Protein AF-A0AAD7S4F4-F1 (afdb_monomer)

Mean predicted aligned error: 24.17 Å

Structure (mmCIF, N/CA/C/O backbone):
data_AF-A0AAD7S4F4-F1
#
_entry.id   AF-A0AAD7S4F4-F1
#
loop_
_atom_site.group_PDB
_atom_site.id
_atom_site.type_symbol
_atom_site.label_atom_id
_atom_site.label_alt_id
_atom_site.label_comp_id
_atom_site.label_asym_id
_atom_site.label_entity_id
_atom_site.label_seq_id
_atom_site.pdbx_PDB_ins_code
_atom_site.Cartn_x
_atom_site.Cartn_y
_atom_site.Cartn_z
_atom_site.occupancy
_atom_site.B_iso_or_equiv
_atom_site.auth_seq_id
_atom_site.auth_comp_id
_atom_site.auth_asym_id
_atom_site.auth_atom_id
_atom_site.pdbx_PDB_model_num
ATOM 1 N N . MET A 1 1 ? -67.396 -3.891 11.628 1.00 47.34 1 MET A N 1
ATOM 2 C CA . MET A 1 1 ? -65.932 -3.861 11.853 1.00 47.34 1 MET A CA 1
ATOM 3 C C . MET A 1 1 ? -65.368 -2.688 11.071 1.00 47.34 1 MET A C 1
ATOM 5 O O . MET A 1 1 ? -65.998 -2.294 10.095 1.00 47.34 1 MET A O 1
ATOM 9 N N . LEU A 1 2 ? -64.250 -2.110 11.507 1.00 58.66 2 LEU A N 1
ATOM 10 C CA . LEU A 1 2 ? -63.512 -1.118 10.715 1.00 58.66 2 LEU A CA 1
ATOM 11 C C . LEU A 1 2 ? -62.588 -1.848 9.725 1.00 58.66 2 LEU A C 1
ATOM 13 O O . LEU A 1 2 ? -62.157 -2.963 10.021 1.00 58.66 2 LEU A O 1
ATOM 17 N N . ASN A 1 3 ? -62.269 -1.233 8.582 1.00 56.28 3 ASN A N 1
ATOM 18 C CA . ASN A 1 3 ? -61.210 -1.752 7.712 1.00 56.28 3 ASN A CA 1
ATOM 19 C C . ASN A 1 3 ? -59.869 -1.640 8.449 1.00 56.28 3 ASN A C 1
ATOM 21 O O . ASN A 1 3 ? -59.454 -0.543 8.811 1.00 56.28 3 ASN A O 1
ATOM 25 N N . CYS A 1 4 ? -59.207 -2.774 8.663 1.00 61.09 4 CYS A N 1
ATOM 26 C CA . CYS A 1 4 ? -57.848 -2.830 9.187 1.00 61.09 4 CYS A CA 1
ATOM 27 C C . CYS A 1 4 ? -56.857 -2.881 8.013 1.00 61.09 4 CYS A C 1
ATOM 29 O O . CYS A 1 4 ? -57.113 -3.633 7.066 1.00 61.09 4 CYS A O 1
ATOM 31 N N . PRO A 1 5 ? -55.720 -2.164 8.057 1.00 64.94 5 PRO A N 1
ATOM 32 C CA . PRO A 1 5 ? -54.623 -2.426 7.135 1.00 64.94 5 PRO A CA 1
ATOM 33 C C . PRO A 1 5 ? -54.114 -3.866 7.321 1.00 64.94 5 PRO A C 1
ATOM 35 O O . PRO A 1 5 ? -54.093 -4.394 8.436 1.00 64.94 5 PRO A O 1
ATOM 38 N N . THR A 1 6 ? -53.721 -4.523 6.230 1.00 66.81 6 THR A N 1
ATOM 39 C CA . THR A 1 6 ? -53.242 -5.914 6.253 1.00 66.81 6 THR A CA 1
ATOM 40 C C . THR A 1 6 ? -51.735 -5.966 6.489 1.00 66.81 6 THR A C 1
ATOM 42 O O . THR A 1 6 ? -50.955 -5.629 5.596 1.00 66.81 6 THR A O 1
ATOM 45 N N . PHE A 1 7 ? -51.318 -6.427 7.668 1.00 77.00 7 PHE A N 1
ATOM 46 C CA . PHE A 1 7 ? -49.908 -6.607 8.022 1.00 77.00 7 PHE A CA 1
ATOM 47 C C . PHE A 1 7 ? -49.454 -8.046 7.765 1.00 77.00 7 PHE A C 1
ATOM 49 O O . PHE A 1 7 ? -50.227 -8.991 7.888 1.00 77.00 7 PHE A O 1
ATOM 56 N N . SER A 1 8 ? -48.180 -8.231 7.414 1.00 71.19 8 SER A N 1
ATOM 57 C CA . SER A 1 8 ? -47.628 -9.553 7.081 1.00 71.19 8 SER A CA 1
ATOM 58 C C . SER A 1 8 ? -47.055 -10.304 8.289 1.00 71.19 8 SER A C 1
ATOM 60 O O . SER A 1 8 ? -46.474 -11.372 8.120 1.00 71.19 8 SER A O 1
ATOM 62 N N . SER A 1 9 ? -47.120 -9.717 9.488 1.00 72.75 9 SER A N 1
ATOM 63 C CA . SER A 1 9 ? -46.500 -10.247 10.713 1.00 72.75 9 SER A CA 1
ATOM 64 C C . SER A 1 9 ? -47.472 -10.465 11.878 1.00 72.75 9 SER A C 1
ATOM 66 O O . SER A 1 9 ? -47.091 -11.105 12.857 1.00 72.75 9 SER A O 1
ATOM 68 N N . PHE A 1 10 ? -48.706 -9.965 11.780 1.00 79.12 10 PHE A N 1
ATOM 69 C CA . PHE A 1 10 ? -49.788 -10.186 12.739 1.00 79.12 10 PHE A CA 1
ATOM 70 C C . PHE A 1 10 ? -51.149 -9.971 12.069 1.00 79.12 10 PHE A C 1
ATOM 72 O O . PHE A 1 10 ? -51.274 -9.180 11.136 1.00 79.12 10 PHE A O 1
ATOM 79 N N . GLU A 1 11 ? -52.173 -10.639 12.589 1.00 81.69 11 GLU A N 1
ATOM 80 C CA . GLU A 1 11 ? -53.574 -10.354 12.285 1.00 81.69 11 GLU A CA 1
ATOM 81 C C . GLU A 1 11 ? -54.140 -9.415 13.357 1.00 81.69 11 GLU A C 1
ATOM 83 O O . GLU A 1 11 ? -53.820 -9.555 14.541 1.00 81.69 11 GLU A O 1
ATOM 88 N N . ALA A 1 12 ? -54.989 -8.463 12.963 1.00 80.69 12 ALA A N 1
ATOM 89 C CA . ALA A 1 12 ? -55.647 -7.541 13.885 1.00 80.69 12 ALA A CA 1
ATOM 90 C C . ALA A 1 12 ? -57.139 -7.384 13.561 1.00 80.69 12 ALA A C 1
ATOM 92 O O . ALA A 1 12 ? -57.531 -7.256 12.401 1.00 80.69 12 ALA A O 1
ATOM 93 N N . GLN A 1 13 ? -57.976 -7.374 14.600 1.00 82.12 13 GLN A N 1
ATOM 94 C CA . GLN A 1 13 ? -59.420 -7.156 14.505 1.00 82.12 13 GLN A CA 1
ATOM 95 C C . GLN A 1 13 ? -59.827 -5.957 15.366 1.00 82.12 13 GLN A C 1
ATOM 97 O O . GLN A 1 13 ? -59.512 -5.901 16.555 1.00 82.12 13 GLN A O 1
ATOM 102 N N . LEU A 1 14 ? -60.526 -4.994 14.756 1.00 84.69 14 LEU A N 1
ATOM 103 C CA . LEU A 1 14 ? -60.914 -3.724 15.375 1.00 84.69 14 LEU A CA 1
ATOM 104 C C . LEU A 1 14 ? -62.426 -3.681 15.641 1.00 84.69 14 LEU A C 1
ATOM 106 O O . LEU A 1 14 ? -63.243 -3.747 14.711 1.00 84.69 14 LEU A O 1
ATOM 110 N N . VAL A 1 15 ? -62.795 -3.502 16.911 1.00 82.31 15 VAL A N 1
ATOM 111 C CA . VAL A 1 15 ? -64.182 -3.377 17.379 1.00 82.31 15 VAL A CA 1
ATOM 112 C C . VAL A 1 15 ? -64.329 -2.097 18.199 1.00 82.31 15 VAL A C 1
ATOM 114 O O . VAL A 1 15 ? -63.646 -1.904 19.199 1.00 82.31 15 VAL A O 1
ATOM 117 N N . LYS A 1 16 ? -65.242 -1.217 17.786 1.00 83.00 16 LYS A N 1
ATOM 118 C CA . LYS A 1 16 ? -65.550 0.040 18.481 1.00 83.00 16 LYS A CA 1
ATOM 119 C C . LYS A 1 16 ? -66.753 -0.177 19.405 1.00 83.00 16 LYS A C 1
ATOM 121 O O . LYS A 1 16 ? -67.781 -0.674 18.948 1.00 83.00 16 LYS A O 1
ATOM 126 N N . VAL A 1 17 ? -66.607 0.138 20.692 1.00 78.06 17 VAL A N 1
ATOM 127 C CA . VAL A 1 17 ? -67.554 -0.217 21.762 1.00 78.06 17 VAL A CA 1
ATOM 128 C C . VAL A 1 17 ? -68.004 1.040 22.509 1.00 78.06 17 VAL A C 1
ATOM 130 O O . VAL A 1 17 ? -67.188 1.745 23.093 1.00 78.06 17 VAL A O 1
ATOM 133 N N . GLY A 1 18 ? -69.313 1.300 22.518 1.00 72.38 18 GLY A N 1
ATOM 134 C CA . GLY A 1 18 ? -69.908 2.524 23.070 1.00 72.38 18 GLY A CA 1
ATOM 135 C C . GLY A 1 18 ? -70.307 3.535 21.989 1.00 72.38 18 GLY A C 1
ATOM 136 O O . GLY A 1 18 ? -69.952 3.382 20.822 1.00 72.38 18 GLY A O 1
ATOM 137 N N . SER A 1 19 ? -71.090 4.546 22.378 1.00 60.53 19 SER A N 1
ATOM 138 C CA . SER A 1 19 ? -71.684 5.539 21.464 1.00 60.53 19 SER A CA 1
ATOM 139 C C . SER A 1 19 ? -71.219 6.978 21.711 1.00 60.53 19 SER A C 1
ATOM 141 O O . SER A 1 19 ? -70.922 7.676 20.749 1.00 60.53 19 SER A O 1
ATOM 143 N N . ALA A 1 20 ? -71.153 7.418 22.974 1.00 63.25 20 ALA A N 1
ATOM 144 C CA . ALA A 1 20 ? -70.780 8.790 23.343 1.00 63.25 20 ALA A CA 1
ATOM 145 C C . ALA A 1 20 ? -69.266 8.977 23.559 1.00 63.25 20 ALA A C 1
ATOM 147 O O . ALA A 1 20 ? -68.706 9.980 23.136 1.00 63.25 20 ALA A O 1
ATOM 148 N N . ASP A 1 21 ? -68.613 7.990 24.176 1.00 72.62 21 ASP A N 1
ATOM 149 C CA . ASP A 1 21 ? -67.159 7.909 24.355 1.00 72.62 21 ASP A CA 1
ATOM 150 C C . ASP A 1 21 ? -66.711 6.485 23.955 1.00 72.62 21 ASP A C 1
ATOM 152 O O . ASP A 1 21 ? -66.797 5.551 24.762 1.00 72.62 21 ASP A O 1
ATOM 156 N N . PRO A 1 22 ? -66.404 6.262 22.663 1.00 75.75 22 PRO A N 1
ATOM 157 C CA . PRO A 1 22 ? -66.348 4.923 22.087 1.00 75.75 22 PRO A CA 1
ATOM 158 C C . PRO A 1 22 ? -64.945 4.299 22.160 1.00 75.75 22 PRO A C 1
ATOM 160 O O . PRO A 1 22 ? -64.077 4.580 21.329 1.00 75.75 22 PRO A O 1
ATOM 163 N N . LEU A 1 23 ? -64.760 3.368 23.099 1.00 79.50 23 LEU A N 1
ATOM 164 C CA . LEU A 1 23 ? -63.538 2.580 23.265 1.00 79.50 23 LEU A CA 1
ATOM 165 C C . LEU A 1 23 ? -63.238 1.749 22.006 1.00 79.50 23 LEU A C 1
ATOM 167 O O . LEU A 1 23 ? -64.042 0.904 21.605 1.00 79.50 23 LEU A O 1
ATOM 171 N N . LEU A 1 24 ? -62.057 1.929 21.414 1.00 81.69 24 LEU A N 1
ATOM 172 C CA . LEU A 1 24 ? -61.553 1.033 20.376 1.00 81.69 24 LEU A CA 1
ATOM 173 C C . LEU A 1 24 ? -60.867 -0.173 21.025 1.00 81.69 24 LEU A C 1
ATOM 175 O O . LEU A 1 24 ? -59.781 -0.051 21.588 1.00 81.69 24 LEU A O 1
ATOM 179 N N . VAL A 1 25 ? -61.486 -1.345 20.918 1.00 80.81 25 VAL A N 1
ATOM 180 C CA . VAL A 1 25 ? -60.878 -2.623 21.296 1.00 80.81 25 VAL A CA 1
ATOM 181 C C . VAL A 1 25 ? -60.186 -3.216 20.073 1.00 80.81 25 VAL A C 1
ATOM 183 O O . VAL A 1 25 ? -60.807 -3.413 19.025 1.00 80.81 25 VAL A O 1
ATOM 186 N N . ILE A 1 26 ? -58.897 -3.508 20.215 1.00 83.19 26 ILE A N 1
ATOM 187 C CA . ILE A 1 26 ? -58.060 -4.119 19.183 1.00 83.19 26 ILE A CA 1
ATOM 188 C C . ILE A 1 26 ? -57.619 -5.487 19.686 1.00 83.19 26 ILE A C 1
ATOM 190 O O . ILE A 1 26 ? -56.957 -5.576 20.719 1.00 83.19 26 ILE A O 1
ATOM 194 N N . ILE A 1 27 ? -57.962 -6.545 18.954 1.00 81.19 27 ILE A N 1
ATOM 195 C CA . ILE A 1 27 ? -57.470 -7.900 19.219 1.00 81.19 27 ILE A CA 1
ATOM 196 C C . ILE A 1 27 ? -56.377 -8.211 18.201 1.00 81.19 27 ILE A C 1
ATOM 198 O O . ILE A 1 27 ? -56.641 -8.187 17.001 1.00 81.19 27 ILE A O 1
ATOM 202 N N . ILE A 1 28 ? -55.166 -8.495 18.678 1.00 83.00 28 ILE A N 1
ATOM 203 C CA . ILE A 1 28 ? -53.995 -8.824 17.860 1.00 83.00 28 ILE A CA 1
ATOM 204 C C . ILE A 1 28 ? -53.616 -10.287 18.082 1.00 83.00 28 ILE A C 1
ATOM 206 O O . ILE A 1 28 ? -53.486 -10.743 19.219 1.00 83.00 28 ILE A O 1
ATOM 210 N N . TYR A 1 29 ? -53.393 -11.015 16.993 1.00 79.56 29 TYR A N 1
ATOM 211 C CA . TYR A 1 29 ? -52.857 -12.369 17.027 1.00 79.56 29 TYR A CA 1
ATOM 212 C C . TYR A 1 29 ? -51.592 -12.457 16.177 1.00 79.56 29 TYR A C 1
ATOM 214 O O . TYR A 1 29 ? -51.597 -12.117 14.993 1.00 79.56 29 TYR A O 1
ATOM 222 N N . ARG A 1 30 ? -50.498 -12.933 16.778 1.00 75.19 30 ARG A N 1
ATOM 223 C CA . ARG A 1 30 ? -49.254 -13.226 16.063 1.00 75.19 30 ARG A CA 1
ATOM 224 C C . ARG A 1 30 ? -49.102 -14.745 15.884 1.00 75.19 30 ARG A C 1
ATOM 226 O O . ARG A 1 30 ? -48.864 -15.428 16.886 1.00 75.19 30 ARG A O 1
ATOM 233 N N . PRO A 1 31 ? -49.184 -15.277 14.648 1.00 66.00 31 PRO A N 1
ATOM 234 C CA . PRO A 1 31 ? -48.974 -16.698 14.382 1.00 66.00 31 PRO A CA 1
ATOM 235 C C . PRO A 1 31 ? -47.581 -17.184 14.801 1.00 66.00 31 PRO A C 1
ATOM 237 O O . PRO A 1 31 ? -46.579 -16.488 14.627 1.00 66.00 31 PRO A O 1
ATOM 240 N N . THR A 1 32 ? -47.504 -18.413 15.308 1.00 59.41 32 THR A N 1
ATOM 241 C CA . THR A 1 32 ? -46.246 -19.070 15.692 1.00 59.41 32 THR A CA 1
ATOM 242 C C . THR A 1 32 ? -45.658 -19.891 14.537 1.00 59.41 32 THR A C 1
ATOM 244 O O . THR A 1 32 ? -45.591 -21.118 14.639 1.00 59.41 32 THR A O 1
ATOM 247 N N . ASP A 1 33 ? -45.247 -19.252 13.433 1.00 50.66 33 ASP A N 1
ATOM 248 C CA . ASP A 1 33 ? -44.458 -19.955 12.402 1.00 50.66 33 ASP A CA 1
ATOM 249 C C . ASP A 1 33 ? -42.980 -20.109 12.830 1.00 50.66 33 ASP A C 1
ATOM 251 O O . ASP A 1 33 ? -42.443 -19.454 13.727 1.00 50.66 33 ASP A O 1
ATOM 255 N N . SER A 1 34 ? -42.333 -21.080 12.207 1.00 46.94 34 SER A N 1
ATOM 256 C CA . SER A 1 34 ? -41.105 -21.750 12.610 1.00 46.94 34 SER A CA 1
ATOM 257 C C . SER A 1 34 ? -39.810 -21.066 12.140 1.00 46.94 34 SER A C 1
ATOM 259 O O . SER A 1 34 ? -38.720 -21.568 12.416 1.00 46.94 34 SER A O 1
ATOM 261 N N . ARG A 1 35 ? -39.880 -19.891 11.493 1.00 52.16 35 ARG A N 1
ATOM 262 C CA . ARG A 1 35 ? -38.724 -19.137 10.942 1.00 52.16 35 ARG A CA 1
ATOM 263 C C . ARG A 1 35 ? -38.326 -17.926 11.806 1.00 52.16 35 ARG A C 1
ATOM 265 O O . ARG A 1 35 ? -37.906 -16.861 11.348 1.00 52.16 35 ARG A O 1
ATOM 272 N N . VAL A 1 36 ? -38.358 -18.203 13.109 1.00 53.38 36 VAL A N 1
ATOM 273 C CA . VAL A 1 36 ? -38.269 -17.352 14.311 1.00 53.38 36 VAL A CA 1
ATOM 274 C C . VAL A 1 36 ? -37.400 -16.080 14.247 1.00 53.38 36 VAL A C 1
ATOM 276 O O . VAL A 1 36 ? -37.765 -15.073 14.861 1.00 53.38 36 VAL A O 1
ATOM 279 N N . PHE A 1 37 ? -36.250 -16.086 13.564 1.00 49.28 37 PHE A N 1
ATOM 280 C CA . PHE A 1 37 ? -35.293 -14.970 13.634 1.00 49.28 37 PHE A CA 1
ATOM 281 C C . PHE A 1 37 ? -35.562 -13.814 12.658 1.00 49.28 37 PHE A C 1
ATOM 283 O O . PHE A 1 37 ? -35.180 -12.683 12.956 1.00 49.28 37 PHE A O 1
ATOM 290 N N . LYS A 1 38 ? -36.225 -14.050 11.514 1.00 46.84 38 LYS A N 1
ATOM 291 C CA . LYS A 1 38 ? -36.431 -12.993 10.498 1.00 46.84 38 LYS A CA 1
ATOM 292 C C . LYS A 1 38 ? -37.730 -12.206 10.702 1.00 46.84 38 LYS A C 1
ATOM 294 O O . LYS A 1 38 ? -37.776 -11.010 10.435 1.00 46.84 38 LYS A O 1
ATOM 299 N N . GLU A 1 39 ? -38.765 -12.852 11.233 1.00 53.09 39 GLU A N 1
ATOM 300 C CA . GLU A 1 39 ? -40.101 -12.261 11.408 1.00 53.09 39 GLU A CA 1
ATOM 301 C C . GLU A 1 39 ? -40.205 -11.322 12.621 1.00 53.09 39 GLU A C 1
ATOM 303 O O . GLU A 1 39 ? -40.977 -10.365 12.599 1.00 53.09 39 GLU A O 1
ATOM 308 N N . THR A 1 40 ? -39.415 -11.548 13.677 1.00 57.16 40 THR A N 1
ATOM 309 C CA . THR A 1 40 ? -39.552 -10.804 14.944 1.00 57.16 40 THR A CA 1
ATOM 310 C C . THR A 1 40 ? -39.146 -9.324 14.824 1.00 57.16 40 THR A C 1
ATOM 312 O O . THR A 1 40 ? -39.779 -8.476 15.451 1.00 57.16 40 THR A O 1
ATOM 315 N N . LYS A 1 41 ? -38.169 -8.973 13.969 1.00 59.06 41 LYS A N 1
ATOM 316 C CA . LYS A 1 41 ? -37.845 -7.560 13.671 1.00 59.06 41 LYS A CA 1
ATOM 317 C C . LYS A 1 41 ? -38.953 -6.877 12.861 1.00 59.06 41 LYS A C 1
ATOM 319 O O . LYS A 1 41 ? -39.347 -5.756 13.180 1.00 59.06 4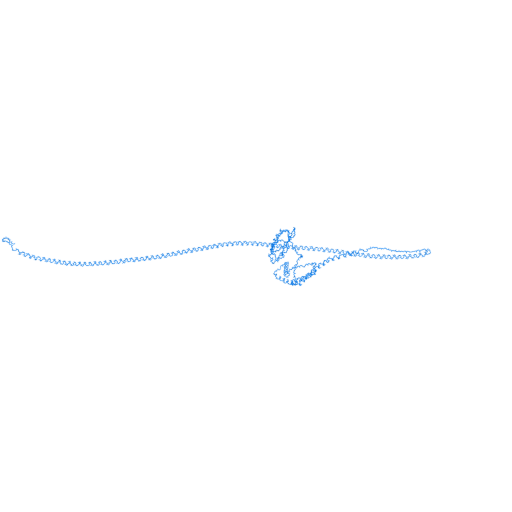1 LYS A O 1
ATOM 324 N N . ASN A 1 42 ? -39.487 -7.574 11.854 1.00 66.44 42 ASN A N 1
ATOM 325 C CA . ASN A 1 42 ? -40.567 -7.063 11.007 1.00 66.44 42 ASN A CA 1
ATOM 326 C C . ASN A 1 42 ? -41.844 -6.799 11.819 1.00 66.44 42 ASN A C 1
ATOM 328 O O . ASN A 1 42 ? -42.497 -5.786 11.588 1.00 66.44 42 ASN A O 1
ATOM 332 N N . PHE A 1 43 ? -42.153 -7.660 12.799 1.00 76.19 43 PHE A N 1
ATOM 333 C CA . PHE A 1 43 ? -43.277 -7.466 13.718 1.00 76.19 43 PHE A CA 1
ATOM 334 C C . PHE A 1 43 ? -43.196 -6.131 14.469 1.00 76.19 43 PHE A C 1
ATOM 336 O O . PHE A 1 43 ? -44.131 -5.342 14.387 1.00 76.19 43 PHE A O 1
ATOM 343 N N . ILE A 1 44 ? -42.080 -5.837 15.148 1.00 75.69 44 ILE A N 1
ATOM 344 C CA . ILE A 1 44 ? -41.944 -4.596 15.936 1.00 75.69 44 ILE A CA 1
ATOM 345 C C . ILE A 1 44 ? -42.057 -3.351 15.043 1.00 75.69 44 ILE A C 1
ATOM 347 O O . ILE A 1 44 ? -42.716 -2.385 15.423 1.00 75.69 44 ILE A O 1
ATOM 351 N N . SER A 1 45 ? -41.479 -3.384 13.837 1.00 76.56 45 SER A N 1
ATOM 352 C CA . SER A 1 45 ? -41.587 -2.272 12.885 1.00 76.56 45 SER A CA 1
ATOM 353 C C . SER A 1 45 ? -43.023 -2.064 12.388 1.00 76.56 45 SER A C 1
ATOM 355 O O . SER A 1 45 ? -43.525 -0.946 12.468 1.00 76.56 45 SER A O 1
ATOM 357 N N . GLN A 1 46 ? -43.707 -3.124 11.938 1.00 79.88 46 GLN A N 1
ATOM 358 C CA . GLN A 1 46 ? -45.092 -3.038 11.454 1.00 79.88 46 GLN A CA 1
ATOM 359 C C . GLN A 1 46 ? -46.071 -2.650 12.572 1.00 79.88 46 GLN A C 1
ATOM 361 O O . GLN A 1 46 ? -46.960 -1.829 12.356 1.00 79.88 46 GLN A O 1
ATOM 366 N N . PHE A 1 47 ? -45.883 -3.187 13.781 1.00 82.06 47 PHE A N 1
ATOM 367 C CA . PHE A 1 47 ? -46.698 -2.847 14.944 1.00 82.06 47 PHE A CA 1
ATOM 368 C C . PHE A 1 47 ? -46.502 -1.386 15.374 1.00 82.06 47 PHE A C 1
ATOM 370 O O . PHE A 1 47 ? -47.478 -0.716 15.698 1.00 82.06 47 PHE A O 1
ATOM 377 N N . SER A 1 48 ? -45.278 -0.847 15.298 1.00 79.56 48 SER A N 1
ATOM 378 C CA . SER A 1 48 ? -45.041 0.580 15.550 1.00 79.56 48 SER A CA 1
ATOM 379 C C . SER A 1 48 ? -45.792 1.468 14.552 1.00 79.56 48 SER A C 1
ATOM 381 O O . SER A 1 48 ? -46.417 2.436 14.973 1.00 79.56 48 SER A O 1
ATOM 383 N N . THR A 1 49 ? -45.787 1.132 13.256 1.00 80.62 49 THR A N 1
ATOM 384 C CA . THR A 1 49 ? -46.562 1.862 12.236 1.00 80.62 49 THR A CA 1
ATOM 385 C C . THR A 1 49 ? -48.066 1.807 12.518 1.00 80.62 49 THR A C 1
ATOM 387 O O . THR A 1 49 ? -48.722 2.843 12.525 1.00 80.62 49 THR A O 1
ATOM 390 N N . PHE A 1 50 ? -48.596 0.621 12.830 1.00 82.38 50 PHE A N 1
ATOM 391 C CA . PHE A 1 50 ? -50.002 0.402 13.189 1.00 82.38 50 PHE A CA 1
ATOM 392 C C . PHE A 1 50 ? -50.451 1.226 14.407 1.00 82.38 50 PHE A C 1
ATOM 394 O O . PHE A 1 50 ? -51.528 1.824 14.398 1.00 82.38 50 PHE A O 1
ATOM 401 N N . LEU A 1 51 ? -49.610 1.314 15.445 1.00 79.88 51 LEU A N 1
ATOM 402 C CA . LEU A 1 51 ? -49.858 2.188 16.593 1.00 79.88 51 LEU A CA 1
ATOM 403 C C . LEU A 1 51 ? -49.876 3.668 16.183 1.00 79.88 51 LEU A C 1
ATOM 405 O O . LEU A 1 51 ? -50.796 4.390 16.562 1.00 79.88 51 LEU A O 1
ATOM 409 N N . THR A 1 52 ? -48.898 4.118 15.391 1.00 79.25 52 THR A N 1
ATOM 410 C CA . THR A 1 52 ? -48.816 5.509 14.912 1.00 79.25 52 THR A CA 1
ATOM 411 C C . THR A 1 52 ? -49.999 5.907 14.023 1.00 79.25 52 THR A C 1
ATOM 413 O O . THR A 1 52 ? -50.403 7.064 14.052 1.00 79.25 52 THR A O 1
ATOM 416 N N . GLU A 1 53 ? -50.582 4.971 13.273 1.00 77.38 53 GLU A N 1
ATOM 417 C CA . GLU A 1 53 ? -51.768 5.204 12.439 1.00 77.38 53 GLU A CA 1
ATOM 418 C C . GLU A 1 53 ? -53.063 5.279 13.269 1.00 77.38 53 GLU A C 1
ATOM 420 O O . GLU A 1 53 ? -53.912 6.137 13.026 1.00 77.38 53 GLU A O 1
ATOM 425 N N . ILE A 1 54 ? -53.219 4.415 14.279 1.00 75.69 54 ILE A N 1
ATOM 426 C CA . ILE A 1 54 ? -54.483 4.294 15.021 1.00 75.69 54 ILE A CA 1
ATOM 427 C C . ILE A 1 54 ? -54.581 5.257 16.208 1.00 75.69 54 ILE A C 1
ATOM 429 O O . ILE A 1 54 ? -55.646 5.848 16.399 1.00 75.69 54 ILE A O 1
ATOM 433 N N . ILE A 1 55 ? -53.515 5.443 16.995 1.00 71.38 55 ILE A N 1
ATOM 434 C CA . ILE A 1 55 ? -53.551 6.267 18.221 1.00 71.38 55 ILE A CA 1
ATOM 435 C C . ILE A 1 55 ? -54.077 7.697 17.961 1.00 71.38 55 ILE A C 1
ATOM 437 O O . ILE A 1 55 ? -54.944 8.130 18.716 1.00 71.38 55 ILE A O 1
ATOM 441 N N . PRO A 1 56 ? -53.677 8.421 16.892 1.00 74.69 56 PRO A N 1
ATOM 442 C CA . PRO A 1 56 ? -54.177 9.777 16.628 1.00 74.69 56 PRO A CA 1
ATOM 443 C C . PRO A 1 56 ? -55.663 9.865 16.241 1.00 74.69 56 PRO A C 1
ATOM 445 O O . PRO A 1 56 ? -56.178 10.967 16.081 1.00 74.69 56 PRO A O 1
ATOM 448 N N . SER A 1 57 ? -56.345 8.732 16.038 1.00 70.19 57 SER A N 1
ATOM 449 C CA . SER A 1 57 ? -57.739 8.678 15.569 1.00 70.19 57 SER A CA 1
ATOM 450 C C . SER A 1 57 ? -58.755 8.269 16.645 1.00 70.19 57 SER A C 1
ATOM 452 O O . SER A 1 57 ? -59.958 8.273 16.375 1.00 70.19 57 SER A O 1
ATOM 454 N N . HIS A 1 58 ? -58.293 7.872 17.839 1.00 74.69 58 HIS A N 1
ATOM 455 C CA . HIS A 1 58 ? -59.131 7.326 18.909 1.00 74.69 58 HIS A CA 1
ATOM 456 C C . HIS A 1 58 ? -58.561 7.664 20.298 1.00 74.69 58 HIS A C 1
ATOM 458 O O . HIS A 1 58 ? -57.551 7.096 20.703 1.00 74.69 58 HIS A O 1
ATOM 464 N N . ASP A 1 59 ? -59.260 8.500 21.073 1.00 72.81 59 ASP A N 1
ATOM 465 C CA . ASP A 1 59 ? -58.816 8.942 22.411 1.00 72.81 59 ASP A CA 1
ATOM 466 C C . ASP A 1 59 ? -58.727 7.807 23.449 1.00 72.81 59 ASP A C 1
ATOM 468 O O . ASP A 1 59 ? -58.023 7.910 24.455 1.00 72.81 59 ASP A O 1
ATOM 472 N N . ARG A 1 60 ? -59.451 6.703 23.216 1.00 75.69 60 ARG A N 1
ATOM 473 C CA . ARG A 1 60 ? -59.483 5.523 24.088 1.00 75.69 60 ARG A CA 1
ATOM 474 C C . ARG A 1 60 ? -59.263 4.252 23.274 1.00 75.69 60 ARG A C 1
ATOM 476 O O . ARG A 1 60 ? -60.162 3.795 22.567 1.00 75.69 60 ARG A O 1
ATOM 483 N N . VAL A 1 61 ? -58.084 3.649 23.426 1.00 79.50 61 VAL A N 1
ATOM 484 C CA . VAL A 1 61 ? -57.695 2.391 22.769 1.00 79.50 61 VAL A CA 1
ATOM 485 C C . VAL A 1 61 ? -57.330 1.341 23.818 1.00 79.50 61 VAL A C 1
ATOM 487 O O . VAL A 1 61 ? -56.563 1.613 24.739 1.00 79.50 61 VAL A O 1
ATOM 490 N N . LEU A 1 62 ? -57.854 0.125 23.664 1.00 78.88 62 LEU A N 1
ATOM 491 C CA . LEU A 1 62 ? -57.495 -1.052 24.453 1.00 78.88 62 LEU A CA 1
ATOM 492 C C . LEU A 1 62 ? -56.975 -2.145 23.516 1.00 78.88 62 LEU A C 1
ATOM 494 O O . LEU A 1 62 ? -57.728 -2.680 22.703 1.00 78.88 62 LEU A O 1
ATOM 498 N N . ILE A 1 63 ? -55.693 -2.485 23.646 1.00 81.75 63 ILE A N 1
ATOM 499 C CA . ILE A 1 63 ? -55.039 -3.519 22.835 1.00 81.75 63 ILE A CA 1
ATOM 500 C C . ILE A 1 63 ? -54.920 -4.801 23.656 1.00 81.75 63 ILE A C 1
ATOM 502 O O . ILE A 1 63 ? -54.379 -4.795 24.761 1.00 81.75 63 ILE A O 1
ATOM 506 N N . LEU A 1 64 ? -55.432 -5.895 23.101 1.00 74.31 64 LEU A N 1
ATOM 507 C CA . LEU A 1 64 ? -55.466 -7.231 23.687 1.00 74.31 64 LEU A CA 1
ATOM 508 C C . LEU A 1 64 ? -54.863 -8.219 22.683 1.00 74.31 64 LEU A C 1
ATOM 510 O O . LEU A 1 64 ? -55.028 -8.052 21.477 1.00 74.31 64 LEU A O 1
ATOM 514 N N . GLY A 1 65 ? -54.186 -9.265 23.149 1.00 72.44 65 GLY A N 1
ATOM 515 C CA . GLY A 1 65 ? -53.602 -10.254 22.245 1.00 72.44 65 GLY A CA 1
ATOM 516 C C . GLY A 1 65 ? -52.547 -11.138 22.890 1.00 72.44 65 GLY A C 1
ATOM 517 O O . GLY A 1 65 ? -52.060 -10.841 23.980 1.00 72.44 65 GLY A O 1
ATOM 518 N N . ASP A 1 66 ? -52.176 -12.205 22.182 1.00 65.56 66 ASP A N 1
ATOM 519 C CA . ASP A 1 66 ? -50.945 -12.949 22.452 1.00 65.56 66 ASP A CA 1
ATOM 520 C C . ASP A 1 66 ? -49.921 -12.624 21.358 1.00 65.56 66 ASP A C 1
ATOM 522 O O . ASP A 1 66 ? -50.107 -12.923 20.173 1.00 65.56 66 ASP A O 1
ATOM 526 N N . PHE A 1 67 ? -48.840 -11.968 21.775 1.00 69.19 67 PHE A N 1
ATOM 527 C CA . PHE A 1 67 ? -47.757 -11.532 20.902 1.00 69.19 67 PHE A CA 1
ATOM 528 C C . PHE A 1 67 ? -46.700 -12.623 20.662 1.00 69.19 67 PHE A C 1
ATOM 530 O O . PHE A 1 67 ? -45.815 -12.426 19.828 1.00 69.19 67 PHE A O 1
ATOM 537 N N . ASN A 1 68 ? -46.748 -13.756 21.377 1.00 63.00 68 ASN A N 1
ATOM 538 C CA . ASN A 1 68 ? -45.771 -14.846 21.266 1.00 63.00 68 ASN A CA 1
ATOM 539 C C . ASN A 1 68 ? -44.297 -14.364 21.334 1.00 63.00 68 ASN A C 1
ATOM 541 O O . ASN A 1 68 ? -43.443 -14.768 20.539 1.00 63.00 68 ASN A O 1
ATOM 545 N N . ILE A 1 69 ? -43.991 -13.459 22.275 1.00 62.34 69 ILE A N 1
ATOM 546 C CA . ILE A 1 69 ? -42.634 -12.948 22.543 1.00 62.34 69 ILE A CA 1
ATOM 547 C C . ILE A 1 69 ? -42.144 -13.502 23.886 1.00 62.34 69 ILE A C 1
ATOM 549 O O . ILE A 1 69 ? -42.693 -13.187 24.939 1.00 62.34 69 ILE A O 1
ATOM 553 N N . HIS A 1 70 ? -41.079 -14.306 23.860 1.00 56.66 70 HIS A N 1
ATOM 554 C CA . HIS A 1 70 ? -40.425 -14.816 25.068 1.00 56.66 70 HIS A CA 1
ATOM 555 C C . HIS A 1 70 ? -39.281 -13.887 25.489 1.00 56.66 70 HIS A C 1
ATOM 557 O O . HIS A 1 70 ? -38.180 -13.986 24.951 1.00 56.66 70 HIS A O 1
ATOM 563 N N . VAL A 1 71 ? -39.547 -12.999 26.449 1.00 52.75 71 VAL A N 1
ATOM 564 C CA . VAL A 1 71 ? -38.562 -12.027 26.960 1.00 52.75 71 VAL A CA 1
ATOM 565 C C . VAL A 1 71 ? -37.478 -12.706 27.816 1.00 52.75 71 VAL A C 1
ATOM 567 O O . VAL A 1 71 ? -36.315 -12.324 27.758 1.00 52.75 71 VAL A O 1
ATOM 570 N N . ASP A 1 72 ? -37.826 -13.779 28.533 1.00 45.38 72 ASP A N 1
ATOM 571 C CA . ASP A 1 72 ? -36.975 -14.403 29.562 1.00 45.38 72 ASP A CA 1
ATOM 572 C C . ASP A 1 72 ? -35.936 -15.420 29.030 1.00 45.38 72 ASP A C 1
ATOM 574 O O . ASP A 1 72 ? -35.440 -16.256 29.788 1.00 45.38 72 ASP A O 1
ATOM 578 N N . ASN A 1 73 ? -35.626 -15.426 27.725 1.00 42.00 73 ASN A N 1
ATOM 579 C CA . ASN A 1 73 ? -34.759 -16.442 27.108 1.00 42.00 73 ASN A CA 1
ATOM 580 C C . ASN A 1 73 ? -33.463 -15.841 26.514 1.00 42.00 73 ASN A C 1
ATOM 582 O O . ASN A 1 73 ? -33.461 -15.415 25.353 1.00 42.00 73 ASN A O 1
ATOM 586 N N . PRO A 1 74 ? -32.336 -15.847 27.257 1.00 42.78 74 PRO A N 1
ATOM 587 C CA . PRO A 1 74 ? -31.116 -15.132 26.865 1.00 42.78 74 PRO A CA 1
ATOM 588 C C . PRO A 1 74 ? -30.443 -15.679 25.596 1.00 42.78 74 PRO A C 1
ATOM 590 O O . PRO A 1 74 ? -29.713 -14.952 24.932 1.00 42.78 74 PRO A O 1
ATOM 593 N N . ILE A 1 75 ? -30.735 -16.920 25.187 1.00 40.84 75 ILE A N 1
ATOM 594 C CA . ILE A 1 75 ? -30.168 -17.539 23.970 1.00 40.84 75 ILE A CA 1
ATOM 595 C C . ILE A 1 75 ? -30.753 -16.915 22.678 1.00 40.84 75 ILE A C 1
ATOM 597 O O . ILE A 1 75 ? -30.293 -17.200 21.574 1.00 40.84 75 ILE A O 1
ATOM 601 N N . ARG A 1 76 ? -31.743 -16.015 22.788 1.00 43.53 76 ARG A N 1
ATOM 602 C CA . ARG A 1 76 ? -32.269 -15.204 21.671 1.00 43.53 76 ARG A CA 1
ATOM 603 C C . ARG A 1 76 ? -32.055 -13.691 21.856 1.00 43.53 76 ARG A C 1
ATOM 605 O O . ARG A 1 76 ? -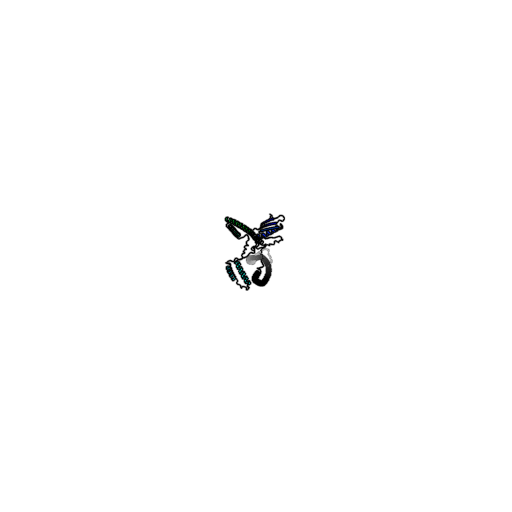32.637 -12.910 21.113 1.00 43.53 76 ARG A O 1
ATOM 612 N N . ALA A 1 77 ? -31.230 -13.272 22.820 1.00 35.84 77 ALA A N 1
ATOM 613 C CA . ALA A 1 77 ? -31.089 -11.873 23.248 1.00 35.84 77 ALA A CA 1
ATOM 614 C C . ALA A 1 77 ? -29.952 -11.081 22.555 1.00 35.84 77 ALA A C 1
ATOM 616 O O . ALA A 1 77 ? -29.280 -10.266 23.181 1.00 35.84 77 ALA A O 1
ATOM 617 N N . PHE A 1 78 ? -29.767 -11.285 21.249 1.00 34.44 78 PHE A N 1
ATOM 618 C CA . PHE A 1 78 ? -29.081 -10.351 20.346 1.00 34.44 78 PHE A CA 1
ATOM 619 C C . PHE A 1 78 ? -29.965 -10.212 19.095 1.00 34.44 78 PHE A C 1
ATOM 621 O O . PHE A 1 78 ? -30.409 -11.218 18.549 1.00 34.44 78 PHE A O 1
ATOM 628 N N . GLU A 1 79 ? -30.288 -9.023 18.586 1.00 31.92 79 GLU A N 1
ATOM 629 C CA . GLU A 1 79 ? -29.760 -7.676 18.875 1.00 31.92 79 GLU A CA 1
ATOM 630 C C . GLU A 1 79 ? -30.682 -6.815 19.771 1.00 31.92 79 GLU A C 1
ATOM 632 O O . GLU A 1 79 ? -31.833 -7.168 20.021 1.00 31.92 79 GLU A O 1
ATOM 637 N N . LYS A 1 80 ? -30.204 -5.623 20.165 1.00 43.62 80 LYS A N 1
ATOM 638 C CA . LYS A 1 80 ? -31.038 -4.513 20.662 1.00 43.62 80 LYS A CA 1
ATOM 639 C C . LYS A 1 80 ? -31.483 -3.589 19.505 1.00 43.62 80 LYS A C 1
ATOM 641 O O . LYS A 1 80 ? -30.703 -2.720 19.120 1.00 43.62 80 LYS A O 1
ATOM 646 N N . PRO A 1 81 ? -32.722 -3.668 18.993 1.00 35.19 81 PRO A N 1
ATOM 647 C CA . PRO A 1 81 ? -33.419 -2.494 18.473 1.00 35.19 81 PRO A CA 1
ATOM 648 C C . PRO A 1 81 ? -34.017 -1.694 19.645 1.00 35.19 81 PRO A C 1
ATOM 650 O O . PRO A 1 81 ? -34.368 -2.260 20.682 1.00 35.19 81 PRO A O 1
ATOM 653 N N . MET A 1 82 ? -34.133 -0.373 19.507 1.00 33.84 82 MET A N 1
ATOM 654 C CA . MET A 1 82 ? -34.592 0.491 20.601 1.00 33.84 82 MET A CA 1
ATOM 655 C C . MET A 1 82 ? -36.095 0.330 20.875 1.00 33.84 82 MET A C 1
ATOM 657 O O . MET A 1 82 ? -36.928 0.847 20.134 1.00 33.84 82 MET A O 1
ATOM 661 N N . LEU A 1 83 ? -36.449 -0.290 22.006 1.00 34.44 83 LEU A N 1
ATOM 662 C CA . LEU A 1 83 ? -37.734 -0.040 22.668 1.00 34.44 83 LEU A CA 1
ATOM 663 C C . LEU A 1 83 ? -37.674 1.335 23.349 1.00 34.44 83 LEU A C 1
ATOM 665 O O . LEU A 1 83 ? -37.511 1.465 24.559 1.00 34.44 83 LEU A O 1
ATOM 669 N N . THR A 1 84 ? -37.759 2.378 22.528 1.00 33.44 84 THR A N 1
ATOM 670 C CA . THR A 1 84 ? -37.821 3.781 22.958 1.00 33.44 84 THR A CA 1
ATOM 671 C C . THR A 1 84 ? -38.946 4.476 22.199 1.00 33.44 84 THR A C 1
ATOM 673 O O . THR A 1 84 ? -38.758 5.472 21.510 1.00 33.44 84 THR A O 1
ATOM 676 N N . VAL A 1 85 ? -40.148 3.905 22.320 1.00 30.41 85 VAL A N 1
ATOM 677 C CA . VAL A 1 85 ? -41.391 4.612 22.004 1.00 30.41 85 VAL A CA 1
ATOM 678 C C . VAL A 1 85 ? -41.593 5.638 23.115 1.00 30.41 85 VAL A C 1
ATOM 680 O O . VAL A 1 85 ? -41.934 5.281 24.243 1.00 30.41 85 VAL A O 1
ATOM 683 N N . THR A 1 86 ? -41.296 6.901 22.818 1.00 26.78 86 THR A N 1
ATOM 684 C CA . THR A 1 86 ? -41.347 8.003 23.784 1.00 26.78 86 THR A CA 1
ATOM 685 C C . THR A 1 86 ? -42.756 8.145 24.353 1.00 26.78 86 THR A C 1
ATOM 687 O O . THR A 1 86 ? -43.691 8.492 23.633 1.00 26.78 86 THR A O 1
ATOM 690 N N . MET A 1 87 ? -42.924 7.885 25.651 1.00 26.75 87 MET A N 1
ATOM 691 C CA . MET A 1 87 ? -44.233 7.994 26.287 1.00 26.75 87 MET A CA 1
ATOM 692 C C . MET A 1 87 ? -44.661 9.453 26.457 1.00 26.75 87 MET A C 1
ATOM 694 O O . MET A 1 87 ? -44.168 10.160 27.335 1.00 26.75 87 MET A O 1
ATOM 698 N N . MET A 1 88 ? -45.688 9.852 25.705 1.00 27.45 88 MET A N 1
ATOM 699 C CA . MET A 1 88 ? -46.714 10.719 26.282 1.00 27.45 88 MET A CA 1
ATOM 700 C C . MET A 1 88 ? -47.519 9.943 27.348 1.00 27.45 88 MET A C 1
ATOM 702 O O . MET A 1 88 ? -47.584 8.711 27.292 1.00 27.45 88 MET A O 1
ATOM 706 N N . PRO A 1 89 ? -48.116 10.626 28.344 1.00 33.19 89 PRO A N 1
ATOM 707 C CA . PRO A 1 89 ? -48.488 10.023 29.631 1.00 33.19 89 PRO A CA 1
ATOM 708 C C . PRO A 1 89 ? -49.806 9.212 29.634 1.00 33.19 89 PRO A C 1
ATOM 710 O O . PRO A 1 89 ? -50.547 9.249 30.611 1.00 33.19 89 PRO A O 1
ATOM 713 N N . CYS A 1 90 ? -50.098 8.451 28.571 1.00 30.70 90 CYS A N 1
ATOM 714 C CA . CYS A 1 90 ? -51.373 7.736 28.380 1.00 30.70 90 CYS A CA 1
ATOM 715 C C . CYS A 1 90 ? -51.233 6.248 27.978 1.00 30.70 90 CYS A C 1
ATOM 717 O O . CYS A 1 90 ? -52.067 5.739 27.235 1.00 30.70 90 CYS A O 1
ATOM 719 N N . PHE A 1 91 ? -50.220 5.518 28.470 1.00 30.06 91 PHE A N 1
ATOM 720 C CA . PHE A 1 91 ? -50.127 4.056 28.272 1.00 30.06 91 PHE A CA 1
ATOM 721 C C . PHE A 1 91 ? -49.926 3.272 29.573 1.00 30.06 91 PHE A C 1
ATOM 723 O O . PHE A 1 91 ? -48.809 3.081 30.048 1.00 30.06 91 PHE A O 1
ATOM 730 N N . LEU A 1 92 ? -51.027 2.729 30.097 1.00 29.78 92 LEU A N 1
ATOM 731 C CA . LEU A 1 92 ? -51.024 1.667 31.104 1.00 29.78 92 LEU A CA 1
ATOM 732 C C . LEU A 1 92 ? -51.094 0.303 30.399 1.00 29.78 92 LEU A C 1
ATOM 734 O O . LEU A 1 92 ? -52.147 -0.329 30.320 1.00 29.78 92 LEU A O 1
ATOM 738 N N . ILE A 1 93 ? -49.955 -0.160 29.873 1.00 32.19 93 ILE A N 1
ATOM 739 C CA . ILE A 1 93 ? -49.810 -1.572 29.494 1.00 32.19 93 ILE A CA 1
ATOM 740 C C . ILE A 1 93 ? -49.792 -2.365 30.800 1.00 32.19 93 ILE A C 1
ATOM 742 O O . ILE A 1 93 ? -48.778 -2.396 31.491 1.00 32.19 93 ILE A O 1
ATOM 746 N N . HIS A 1 94 ? -50.917 -2.984 31.152 1.00 33.22 94 HIS A N 1
ATOM 747 C CA . HIS A 1 94 ? -51.017 -3.856 32.318 1.00 33.22 94 HIS A CA 1
ATOM 748 C C . HIS A 1 94 ? -50.796 -5.309 31.870 1.00 33.22 94 HIS A C 1
ATOM 750 O O . HIS A 1 94 ? -51.698 -5.896 31.265 1.00 33.22 94 HIS A O 1
ATOM 756 N N . PRO A 1 95 ? -49.648 -5.946 32.173 1.00 30.84 95 PRO A N 1
ATOM 757 C CA . PRO A 1 95 ? -49.541 -7.390 32.042 1.00 30.84 95 PRO A CA 1
ATOM 758 C C . PRO A 1 95 ? -50.545 -7.995 33.023 1.00 30.84 95 PRO A C 1
ATOM 760 O O . PRO A 1 95 ? -50.504 -7.684 34.215 1.00 30.84 95 PRO A O 1
ATOM 763 N N . CYS A 1 96 ? -51.471 -8.818 32.542 1.00 27.03 96 CYS A N 1
ATOM 764 C CA . CYS A 1 96 ? -52.397 -9.548 33.400 1.00 27.03 96 CYS A CA 1
ATOM 765 C C . CYS A 1 96 ? -51.890 -10.992 33.535 1.00 27.03 96 CYS A C 1
ATOM 767 O O . CYS A 1 96 ? -52.163 -11.814 32.657 1.00 27.03 96 CYS A O 1
ATOM 769 N N . PRO A 1 97 ? -51.094 -11.325 34.571 1.00 32.59 97 PRO A N 1
ATOM 770 C CA . PRO A 1 97 ? -50.666 -12.699 34.777 1.00 32.59 97 PRO A CA 1
ATOM 771 C C . PRO A 1 97 ? -51.878 -13.554 35.183 1.00 32.59 97 PRO A C 1
ATOM 773 O O . PRO A 1 97 ? -52.617 -13.163 36.092 1.00 32.59 97 PRO A O 1
ATOM 776 N N . PRO A 1 98 ? -52.094 -14.736 34.574 1.00 35.50 98 PRO A N 1
ATOM 777 C CA . PRO A 1 98 ? -53.152 -15.637 35.011 1.00 35.50 98 PRO A CA 1
ATOM 778 C C . PRO A 1 98 ? -52.914 -16.062 36.466 1.00 35.50 98 PRO A C 1
ATOM 780 O O . PRO A 1 98 ? -51.790 -16.352 36.881 1.00 35.50 98 PRO A O 1
ATOM 783 N N . THR A 1 99 ? -53.992 -16.088 37.245 1.00 39.75 99 THR A N 1
ATOM 784 C CA . THR A 1 99 ? -53.994 -16.171 38.710 1.00 39.75 99 THR A CA 1
ATOM 785 C C . THR A 1 99 ? -53.322 -17.429 39.272 1.00 39.75 99 THR A C 1
ATOM 787 O O . THR A 1 99 ? -53.956 -18.465 39.473 1.00 39.75 99 THR A O 1
ATOM 790 N N . ASN A 1 100 ? -52.036 -17.329 39.628 1.00 33.94 100 ASN A N 1
ATOM 791 C CA . ASN A 1 100 ? -51.408 -18.262 40.564 1.00 33.94 100 ASN A CA 1
ATOM 792 C C . ASN A 1 100 ? -50.232 -17.627 41.328 1.00 33.94 100 ASN A C 1
ATOM 794 O O . ASN A 1 100 ? -49.264 -17.156 40.732 1.00 33.94 100 ASN A O 1
ATOM 798 N N . SER A 1 101 ? -50.305 -17.634 42.659 1.00 45.53 101 SER A N 1
ATOM 799 C CA . SER A 1 101 ? -49.310 -17.021 43.544 1.00 45.53 101 SER A CA 1
ATOM 800 C C . SER A 1 101 ? -47.979 -17.779 43.528 1.00 45.53 101 SER A C 1
ATOM 802 O O . SER A 1 101 ? -47.934 -18.946 43.927 1.00 45.53 101 SER A O 1
ATOM 804 N N . GLN A 1 102 ? -46.879 -17.116 43.161 1.00 40.09 102 GLN A N 1
ATOM 805 C CA . GLN A 1 102 ? -45.538 -17.708 43.211 1.00 40.09 102 GLN A CA 1
ATOM 806 C C . GLN A 1 102 ? -44.686 -17.084 44.323 1.00 40.09 102 GLN A C 1
ATOM 808 O O . GLN A 1 102 ? -44.153 -15.987 44.189 1.00 40.09 102 GLN A O 1
ATOM 813 N N . ARG A 1 103 ? -44.522 -17.832 45.422 1.00 42.38 103 ARG A N 1
ATOM 814 C CA . ARG A 1 103 ? -43.360 -17.688 46.317 1.00 42.38 103 ARG A CA 1
ATOM 815 C C . ARG A 1 103 ? -42.103 -18.190 45.575 1.00 42.38 103 ARG A C 1
ATOM 817 O O . ARG A 1 103 ? -42.252 -19.050 44.703 1.00 42.38 103 ARG A O 1
ATOM 824 N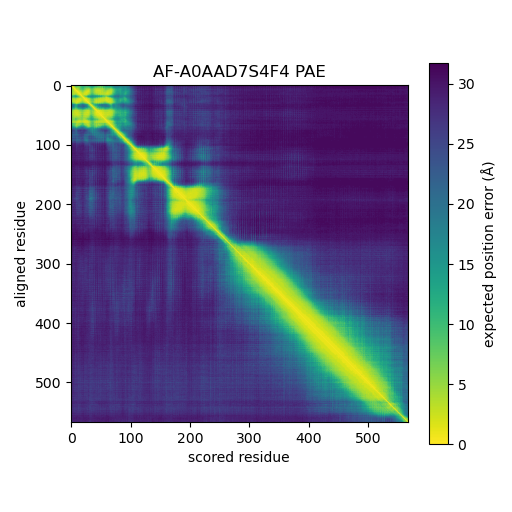 N . PRO A 1 104 ? -40.891 -17.697 45.895 1.00 43.62 104 PRO A N 1
ATOM 825 C CA . PRO A 1 104 ? -39.691 -17.949 45.094 1.00 43.62 104 PRO A CA 1
ATOM 826 C C . PRO A 1 104 ? -39.373 -19.437 44.875 1.00 43.62 104 PRO A C 1
ATOM 828 O O . PRO A 1 104 ? -39.541 -20.281 45.761 1.00 43.62 104 PRO A O 1
ATOM 831 N N . VAL A 1 105 ? -38.883 -19.738 43.669 1.00 54.25 105 VAL A N 1
ATOM 832 C CA . VAL A 1 105 ? -38.441 -21.074 43.248 1.00 54.25 105 VAL A CA 1
ATOM 833 C C . VAL A 1 105 ? -37.251 -21.524 44.096 1.00 54.25 105 VAL A C 1
ATOM 835 O O . VAL A 1 105 ? -36.328 -20.752 44.336 1.00 54.25 105 VAL A O 1
ATOM 838 N N . ARG A 1 106 ? -37.235 -22.798 44.508 1.00 60.38 106 ARG A N 1
ATOM 839 C CA . ARG A 1 106 ? -36.065 -23.414 45.150 1.00 60.38 106 ARG A CA 1
ATOM 840 C C . ARG A 1 106 ? -35.277 -24.253 44.143 1.00 60.38 106 ARG A C 1
ATOM 842 O O . ARG A 1 106 ? -35.820 -25.165 43.512 1.00 60.38 106 ARG A O 1
ATOM 849 N N . LEU A 1 107 ? -33.985 -23.959 44.031 1.00 72.56 107 LEU A N 1
ATOM 850 C CA . LEU A 1 107 ? -33.005 -24.819 43.371 1.00 72.56 107 LEU A CA 1
ATOM 851 C C . LEU A 1 107 ? -32.674 -26.008 44.286 1.00 72.56 107 LEU A C 1
ATOM 853 O O . LEU A 1 107 ? -32.673 -25.874 45.509 1.00 72.56 107 LEU A O 1
ATOM 857 N N . SER A 1 108 ? -32.399 -27.182 43.715 1.00 74.75 108 SER A N 1
ATOM 858 C CA . SER A 1 108 ? -31.914 -28.333 44.490 1.00 74.75 108 SER A CA 1
ATOM 859 C C . SER A 1 108 ? -31.070 -29.291 43.652 1.00 74.75 108 SER A C 1
ATOM 861 O O . SER A 1 108 ? -31.411 -29.581 42.503 1.00 74.75 108 SER A O 1
ATOM 863 N N . ARG A 1 109 ? -30.012 -29.842 44.252 1.00 82.31 109 ARG A N 1
ATOM 864 C CA . ARG A 1 109 ? -29.262 -30.979 43.698 1.00 82.31 109 ARG A CA 1
ATOM 865 C C . ARG A 1 109 ? -30.020 -32.287 43.951 1.00 82.31 109 ARG A C 1
ATOM 867 O O . ARG A 1 109 ? -30.747 -32.410 44.939 1.00 82.31 109 ARG A O 1
ATOM 874 N N . SER A 1 110 ? -29.849 -33.281 43.083 1.00 73.50 110 SER A N 1
ATOM 875 C CA . SER A 1 110 ? -30.336 -34.652 43.303 1.00 73.50 110 SER A CA 1
ATOM 876 C C . SER A 1 110 ? -29.181 -35.572 43.702 1.00 73.50 110 SER A C 1
ATOM 878 O O . SER A 1 110 ? -28.597 -36.248 42.857 1.00 73.50 110 SER A O 1
ATOM 880 N N . ILE A 1 111 ? -28.851 -35.585 44.994 1.00 81.62 111 ILE A N 1
ATOM 881 C CA . ILE A 1 111 ? -27.851 -36.499 45.559 1.00 81.62 111 ILE A CA 1
ATOM 882 C C . ILE A 1 111 ? -28.460 -37.908 45.620 1.00 81.62 111 ILE A C 1
ATOM 884 O O . ILE A 1 111 ? -29.572 -38.084 46.118 1.00 81.62 111 ILE A O 1
ATOM 888 N N . ASN A 1 112 ? -27.747 -38.904 45.096 1.00 82.56 112 ASN A N 1
ATOM 889 C CA . ASN A 1 112 ? -28.123 -40.319 45.144 1.00 82.56 112 ASN A CA 1
ATOM 890 C C . ASN A 1 112 ? -26.946 -41.175 45.653 1.00 82.56 112 ASN A C 1
ATOM 892 O O . ASN A 1 112 ? -25.851 -40.661 45.867 1.00 82.56 112 ASN A O 1
ATOM 896 N N . ALA A 1 113 ? -27.151 -42.483 45.830 1.00 84.38 113 ALA A N 1
ATOM 897 C CA . ALA A 1 113 ? -26.145 -43.386 46.404 1.00 84.38 113 ALA A CA 1
ATOM 898 C C . ALA A 1 113 ? -24.812 -43.470 45.619 1.00 84.38 113 ALA A C 1
ATOM 900 O O . ALA A 1 113 ? -23.802 -43.868 46.190 1.00 84.38 113 ALA A O 1
ATOM 901 N N . GLN A 1 114 ? -24.776 -43.080 44.338 1.00 83.81 114 GLN A N 1
ATOM 902 C CA . GLN A 1 114 ? -23.546 -43.011 43.535 1.00 83.81 114 GLN A CA 1
ATOM 903 C C . GLN A 1 114 ? -22.873 -41.628 43.558 1.00 83.81 114 GLN A C 1
ATOM 905 O O . GLN A 1 114 ? -21.753 -41.486 43.071 1.00 83.81 114 GLN A O 1
ATOM 910 N N . THR A 1 115 ? -23.542 -40.588 44.066 1.00 84.62 115 THR A N 1
ATOM 911 C CA . THR A 1 115 ? -22.988 -39.226 44.102 1.00 84.62 115 THR A CA 1
ATOM 912 C C . THR A 1 115 ? -21.721 -39.136 44.970 1.00 84.62 115 THR A C 1
ATOM 914 O O . THR A 1 115 ? -20.748 -38.569 44.473 1.00 84.62 115 THR A O 1
ATOM 917 N N . PRO A 1 116 ? -21.647 -39.716 46.192 1.00 86.00 116 PRO A N 1
ATOM 918 C CA . PRO A 1 116 ? -20.448 -39.616 47.032 1.00 86.00 116 PRO A CA 1
ATOM 919 C C . PRO A 1 116 ? -19.215 -40.301 46.431 1.00 86.00 116 PRO A C 1
ATOM 921 O O . PRO A 1 116 ? -18.127 -39.733 46.458 1.00 86.00 116 PRO A O 1
ATOM 924 N N . THR A 1 117 ? -19.374 -41.491 45.841 1.00 85.75 117 THR A N 1
ATOM 925 C CA . THR A 1 117 ? -18.265 -42.227 45.210 1.00 85.75 117 THR A CA 1
ATOM 926 C C . THR A 1 117 ? -17.724 -41.495 43.987 1.00 85.75 117 THR A C 1
ATOM 928 O O . THR A 1 117 ? -16.512 -41.325 43.866 1.00 85.75 117 THR A O 1
ATOM 931 N N . LYS A 1 118 ? -18.609 -40.979 43.123 1.00 87.12 118 LYS A N 1
ATOM 932 C CA . LYS A 1 118 ? -18.217 -40.162 41.963 1.00 87.12 118 LYS A CA 1
ATOM 933 C C . LYS A 1 118 ? -17.522 -38.865 42.396 1.00 87.12 118 LYS A C 1
ATOM 935 O O . LYS A 1 118 ? -16.456 -38.550 41.870 1.00 87.12 118 LYS A O 1
ATOM 940 N N . PHE A 1 119 ? -18.072 -38.163 43.393 1.00 90.94 119 PHE A N 1
ATOM 941 C CA . PHE A 1 119 ? -17.466 -36.955 43.965 1.00 90.94 119 PHE A CA 1
ATOM 942 C C . PHE A 1 119 ? -16.059 -37.231 44.507 1.00 90.94 119 PHE A C 1
ATOM 944 O O . PHE A 1 119 ? -15.119 -36.533 44.141 1.00 90.94 119 PHE A O 1
ATOM 951 N N . SER A 1 120 ? -15.893 -38.288 45.309 1.00 89.12 120 SER A N 1
ATOM 952 C CA . SER A 1 120 ? -14.597 -38.660 45.885 1.00 89.12 120 SER A CA 1
ATOM 953 C C . SER A 1 120 ? -13.548 -38.946 44.804 1.00 89.12 120 SER A C 1
ATOM 955 O O . SER A 1 120 ? -12.455 -38.390 44.875 1.00 89.12 120 SER A O 1
ATOM 957 N N . SER A 1 121 ? -13.892 -39.707 43.755 1.00 86.94 121 SER A N 1
ATOM 958 C CA . SER A 1 121 ? -12.962 -39.970 42.643 1.00 86.94 121 SER A CA 1
ATOM 959 C C . SER A 1 121 ? -12.546 -38.706 41.876 1.00 86.94 121 SER A C 1
ATOM 961 O O . SER A 1 121 ? -11.373 -38.554 41.539 1.00 86.94 121 SER A O 1
ATOM 963 N N . ALA A 1 122 ? -13.474 -37.771 41.649 1.00 85.50 122 ALA A N 1
ATOM 964 C CA . ALA A 1 122 ? -13.180 -36.505 40.979 1.00 85.50 122 ALA A CA 1
ATOM 965 C C . ALA A 1 122 ? -12.335 -35.564 41.858 1.00 85.50 122 ALA A C 1
ATOM 967 O O . ALA A 1 122 ? -11.430 -34.900 41.358 1.00 85.50 122 ALA A O 1
ATOM 968 N N . PHE A 1 123 ? -12.577 -35.551 43.172 1.00 87.69 123 PHE A N 1
ATOM 969 C CA . PHE A 1 123 ? -11.824 -34.737 44.126 1.00 87.69 123 PHE A CA 1
ATOM 970 C C . PHE A 1 123 ? -10.365 -35.207 44.262 1.00 87.69 123 PHE A C 1
ATOM 972 O O . PHE A 1 123 ? -9.445 -34.389 44.250 1.00 87.69 123 PHE A O 1
ATOM 979 N N . THR A 1 124 ? -10.124 -36.524 44.309 1.00 86.00 124 THR A N 1
ATOM 980 C CA . THR A 1 124 ? -8.757 -37.075 44.284 1.00 86.00 124 THR A CA 1
ATOM 981 C C . THR A 1 124 ? -8.037 -36.759 42.970 1.00 86.00 124 THR A C 1
ATOM 983 O O . THR A 1 124 ? -6.851 -36.441 42.999 1.00 86.00 124 THR A O 1
ATOM 986 N N . ALA A 1 125 ? -8.737 -36.788 41.829 1.00 82.56 125 ALA A N 1
ATOM 987 C CA . ALA A 1 125 ? -8.154 -36.408 40.543 1.00 82.56 125 ALA A CA 1
ATOM 988 C C . ALA A 1 125 ? -7.757 -34.919 40.503 1.00 82.56 125 ALA A C 1
ATOM 990 O O . ALA A 1 125 ? -6.618 -34.610 40.159 1.00 82.56 125 ALA A O 1
ATOM 991 N N . ALA A 1 126 ? -8.647 -34.015 40.930 1.00 76.12 126 ALA A N 1
ATOM 992 C CA . ALA A 1 126 ? -8.396 -32.570 40.956 1.00 76.12 126 ALA A CA 1
ATOM 993 C C . ALA A 1 126 ? -7.190 -32.183 41.835 1.00 76.12 126 ALA A C 1
ATOM 995 O O . ALA A 1 126 ? -6.417 -31.292 41.475 1.00 76.12 126 ALA A O 1
ATOM 996 N N . LYS A 1 127 ? -6.974 -32.892 42.953 1.00 69.00 127 LYS A N 1
ATOM 997 C CA . LYS A 1 127 ? -5.803 -32.687 43.821 1.00 69.00 127 LYS A CA 1
ATOM 998 C C . LYS A 1 127 ? -4.472 -32.980 43.112 1.00 69.00 127 LYS A C 1
ATOM 1000 O O . LYS A 1 127 ? -3.478 -32.327 43.409 1.00 69.00 127 LYS A O 1
ATOM 1005 N N . ASN A 1 128 ? -4.445 -33.931 42.179 1.00 62.25 128 ASN A N 1
ATOM 1006 C CA . ASN A 1 128 ? -3.214 -34.355 41.502 1.00 62.25 128 ASN A CA 1
ATOM 1007 C C . ASN A 1 128 ? -2.813 -33.444 40.326 1.00 62.25 128 ASN A C 1
ATOM 1009 O O . ASN A 1 128 ? -1.697 -33.560 39.827 1.00 62.25 128 ASN A O 1
ATOM 1013 N N . THR A 1 129 ? -3.697 -32.543 39.884 1.00 60.25 129 THR A N 1
ATOM 1014 C CA . THR A 1 129 ? -3.416 -31.547 38.832 1.00 60.25 129 THR A CA 1
ATOM 1015 C C . THR A 1 129 ? -2.868 -30.214 39.357 1.00 60.25 129 THR A C 1
ATOM 1017 O O . THR A 1 129 ? -2.387 -29.410 38.564 1.00 60.25 129 THR A O 1
ATOM 1020 N N . ALA A 1 130 ? -2.904 -29.969 40.670 1.00 57.88 130 ALA A N 1
ATOM 1021 C CA . ALA A 1 130 ? -2.359 -28.759 41.287 1.00 57.88 130 ALA A CA 1
ATOM 1022 C C . ALA A 1 130 ? -0.842 -28.904 41.534 1.00 57.88 130 ALA A C 1
ATOM 1024 O O . ALA A 1 130 ? -0.412 -29.334 42.602 1.00 57.88 130 ALA A O 1
ATOM 1025 N N . GLY A 1 131 ? -0.033 -28.577 40.521 1.00 57.00 131 GLY A N 1
ATOM 1026 C CA . GLY A 1 131 ? 1.433 -28.713 40.553 1.00 57.00 131 GLY A CA 1
ATOM 1027 C C . GLY A 1 131 ? 2.203 -27.577 41.242 1.00 57.00 131 GLY A C 1
ATOM 1028 O O . GLY A 1 131 ? 3.432 -27.588 41.225 1.00 57.00 131 GLY A O 1
ATOM 1029 N N . GLU A 1 132 ? 1.513 -26.594 41.820 1.00 59.69 132 GLU A N 1
ATOM 1030 C CA . GLU A 1 132 ? 2.108 -25.366 42.361 1.00 59.69 132 GLU A CA 1
ATOM 1031 C C . GLU A 1 132 ? 1.977 -25.284 43.890 1.00 59.69 132 GLU A C 1
ATOM 1033 O O . GLU A 1 132 ? 1.194 -26.007 44.510 1.00 59.69 132 GLU A O 1
ATOM 1038 N N . LYS A 1 133 ? 2.791 -24.429 44.527 1.00 59.72 133 LYS A N 1
ATOM 1039 C CA . LYS A 1 133 ? 2.780 -24.279 45.990 1.00 59.72 133 LYS A CA 1
ATOM 1040 C C . LYS A 1 133 ? 1.399 -23.799 46.463 1.00 59.72 133 LYS A C 1
ATOM 1042 O O . LYS A 1 133 ? 0.922 -22.803 45.925 1.00 59.72 133 LYS A O 1
ATOM 1047 N N . PRO A 1 134 ? 0.801 -24.413 47.504 1.00 59.72 134 PRO A N 1
ATOM 1048 C CA . PRO A 1 134 ? -0.363 -23.823 48.152 1.00 59.72 134 PRO A CA 1
ATOM 1049 C C . PRO A 1 134 ? 0.022 -22.454 48.721 1.00 59.72 134 PRO A C 1
ATOM 1051 O O . PRO A 1 134 ? 1.104 -22.304 49.303 1.00 59.72 134 PRO A O 1
ATOM 1054 N N . SER A 1 135 ? -0.851 -21.464 48.556 1.00 60.59 135 SER A N 1
ATOM 1055 C CA . SER A 1 135 ? -0.695 -20.183 49.235 1.00 60.59 135 SER A CA 1
ATOM 1056 C C . SER A 1 135 ? -0.854 -20.361 50.747 1.00 60.59 135 SER A C 1
ATOM 1058 O O . SER A 1 135 ? -1.418 -21.343 51.232 1.00 60.59 135 SER A O 1
ATOM 1060 N N . SER A 1 136 ? -0.284 -19.430 51.512 1.00 63.09 136 SER A N 1
ATOM 1061 C CA . SER A 1 136 ? -0.277 -19.506 52.979 1.00 63.09 136 SER A CA 1
ATOM 1062 C C . SER A 1 136 ? -1.496 -18.833 53.626 1.00 63.09 136 SER A C 1
ATOM 1064 O O . SER A 1 136 ? -1.525 -18.706 54.851 1.00 63.09 136 SER A O 1
ATOM 1066 N N . ASP A 1 137 ? -2.467 -18.385 52.826 1.00 73.88 137 ASP A N 1
ATOM 1067 C CA . ASP A 1 137 ? -3.708 -17.769 53.292 1.00 73.88 137 ASP A CA 1
ATOM 1068 C C . ASP A 1 137 ? -4.817 -18.832 53.447 1.00 73.88 137 ASP A C 1
ATOM 1070 O O . ASP A 1 137 ? -5.194 -19.472 52.460 1.00 73.88 137 ASP A O 1
ATOM 1074 N N . PRO A 1 138 ? -5.361 -19.051 54.660 1.00 76.94 138 PRO A N 1
ATOM 1075 C CA . PRO A 1 138 ? -6.457 -19.994 54.859 1.00 76.94 138 PRO A CA 1
ATOM 1076 C C . PRO A 1 138 ? -7.754 -19.595 54.139 1.00 76.94 138 PRO A C 1
ATOM 1078 O O . PRO A 1 138 ? -8.549 -20.492 53.846 1.00 76.94 138 PRO A O 1
ATOM 1081 N N . GLU A 1 139 ? -7.985 -18.313 53.830 1.00 80.06 139 GLU A N 1
ATOM 1082 C CA . GLU A 1 139 ? -9.201 -17.890 53.123 1.00 80.06 139 GLU A CA 1
ATOM 1083 C C . GLU A 1 139 ? -9.119 -18.246 51.632 1.00 80.06 139 GLU A C 1
ATOM 1085 O O . GLU A 1 139 ? -10.000 -18.935 51.116 1.00 80.06 139 GLU A O 1
ATOM 1090 N N . GLU A 1 140 ? -8.019 -17.914 50.951 1.00 77.50 140 GLU A N 1
ATOM 1091 C CA . GLU A 1 140 ? -7.779 -18.333 49.563 1.00 77.50 140 GLU A CA 1
ATOM 1092 C C . GLU A 1 140 ? -7.794 -19.868 49.397 1.00 77.50 140 GLU A C 1
ATOM 1094 O O . GLU A 1 140 ? -8.423 -20.391 48.470 1.00 77.50 140 GLU A O 1
ATOM 1099 N N . LEU A 1 141 ? -7.209 -20.621 50.340 1.00 78.50 141 LEU A N 1
ATOM 1100 C CA . LEU A 1 141 ? -7.312 -22.088 50.370 1.00 78.50 141 LEU A CA 1
ATOM 1101 C C . LEU A 1 141 ? -8.762 -22.576 50.548 1.00 78.50 141 LEU A C 1
ATOM 1103 O O . LEU A 1 141 ? -9.160 -23.572 49.936 1.00 78.50 141 LEU A O 1
ATOM 1107 N N . THR A 1 142 ? -9.567 -21.873 51.348 1.00 83.19 142 THR A N 1
ATOM 1108 C CA . THR A 1 142 ? -10.990 -22.177 51.562 1.00 83.19 142 THR A CA 1
ATOM 1109 C C . THR A 1 142 ? -11.820 -21.873 50.312 1.00 83.19 142 THR A C 1
ATOM 1111 O O . THR A 1 142 ? -12.667 -22.682 49.925 1.00 83.19 142 THR A O 1
ATOM 1114 N N . ILE A 1 143 ? -11.534 -20.775 49.609 1.00 83.62 143 ILE A N 1
ATOM 1115 C CA . ILE A 1 143 ? -12.147 -20.418 48.321 1.00 83.62 143 ILE A CA 1
ATOM 1116 C C . ILE A 1 143 ? -11.785 -21.451 47.243 1.00 83.62 143 ILE A C 1
ATOM 1118 O O . ILE A 1 143 ? -12.670 -21.924 46.521 1.00 83.62 143 ILE A O 1
ATOM 1122 N N . MET A 1 144 ? -10.521 -21.878 47.159 1.00 81.19 144 MET A N 1
ATOM 1123 C CA . MET A 1 144 ? -10.072 -22.921 46.227 1.00 81.19 144 MET A CA 1
ATOM 1124 C C . MET A 1 144 ? -10.701 -24.289 46.526 1.00 81.19 144 MET A C 1
ATOM 1126 O O . MET A 1 144 ? -11.145 -24.984 45.607 1.00 81.19 144 MET A O 1
ATOM 1130 N N . PHE A 1 145 ? -10.822 -24.668 47.801 1.00 84.19 145 PHE A N 1
ATOM 1131 C CA . PHE A 1 145 ? -11.531 -25.884 48.206 1.00 84.19 145 PHE A CA 1
ATOM 1132 C C . PHE A 1 145 ? -13.024 -25.819 47.844 1.00 84.19 145 PHE A C 1
ATOM 1134 O O . PHE A 1 145 ? -13.547 -26.740 47.209 1.00 84.19 145 PHE A O 1
ATOM 1141 N N . ASN A 1 146 ? -13.707 -24.727 48.198 1.00 88.12 146 ASN A N 1
ATOM 1142 C CA . ASN A 1 146 ? -15.144 -24.564 47.980 1.00 88.12 146 ASN A CA 1
ATOM 1143 C C . ASN A 1 146 ? -15.505 -24.484 46.491 1.00 88.12 146 ASN A C 1
ATOM 1145 O O . ASN A 1 146 ? -16.454 -25.142 46.064 1.00 88.12 146 ASN A O 1
ATOM 1149 N N . SER A 1 147 ? -14.738 -23.747 45.684 1.00 86.50 147 SER A N 1
ATOM 1150 C CA . SER A 1 147 ? -14.932 -23.670 44.228 1.00 86.50 147 SER A CA 1
ATOM 1151 C C . SER A 1 147 ? -14.683 -25.018 43.540 1.00 86.50 147 SER A C 1
ATOM 1153 O O . SER A 1 147 ? -15.496 -25.441 42.713 1.00 86.50 147 SER A O 1
ATOM 1155 N N . THR A 1 148 ? -13.645 -25.758 43.948 1.00 86.81 148 THR A N 1
ATOM 1156 C CA . THR A 1 148 ? -13.385 -27.127 43.469 1.00 86.81 148 THR A CA 1
ATOM 1157 C C . THR A 1 148 ? -14.542 -28.066 43.825 1.00 86.81 148 THR A C 1
ATOM 1159 O O . THR A 1 148 ? -15.064 -28.770 42.957 1.00 86.81 148 THR A O 1
ATOM 1162 N N . CYS A 1 149 ? -15.018 -28.041 45.074 1.00 86.81 149 CYS A N 1
ATOM 1163 C CA . CYS A 1 149 ? -16.160 -28.848 45.511 1.00 86.81 149 CYS A CA 1
ATOM 1164 C C . CYS A 1 149 ? -17.451 -28.487 44.759 1.00 86.81 149 CYS A C 1
ATOM 1166 O O . CYS A 1 149 ? -18.177 -29.381 44.322 1.00 86.81 149 CYS A O 1
ATOM 1168 N N . GLN A 1 150 ? -17.728 -27.196 44.569 1.00 87.12 150 GLN A N 1
ATOM 1169 C CA . GLN A 1 150 ? -18.891 -26.702 43.832 1.00 87.12 150 GLN A CA 1
ATOM 1170 C C . GLN A 1 150 ? -18.846 -27.129 42.357 1.00 87.12 150 GLN A C 1
ATOM 1172 O O . GLN A 1 150 ? -19.840 -27.653 41.863 1.00 87.12 150 GLN A O 1
ATOM 1177 N N . SER A 1 151 ? -17.701 -26.996 41.680 1.00 87.81 151 SER A N 1
ATOM 1178 C CA . SER A 1 151 ? -17.505 -27.417 40.282 1.00 87.81 151 SER A CA 1
ATOM 1179 C C . SER A 1 151 ? -17.733 -28.924 40.089 1.00 87.81 151 SER A C 1
ATOM 1181 O O . SER A 1 151 ? -18.475 -29.359 39.198 1.00 87.81 151 SER A O 1
ATOM 1183 N N . ILE A 1 152 ? -17.188 -29.744 40.995 1.00 88.12 152 ILE A N 1
ATOM 1184 C CA . ILE A 1 152 ? -17.409 -31.196 41.000 1.00 88.12 152 ILE A CA 1
ATOM 1185 C C . ILE A 1 152 ? -18.892 -31.520 41.279 1.00 88.12 152 ILE A C 1
ATOM 1187 O O . ILE A 1 152 ? -19.466 -32.401 40.633 1.00 88.12 152 ILE A O 1
ATOM 1191 N N . LEU A 1 153 ? -19.553 -30.798 42.192 1.00 86.56 153 LEU A N 1
ATOM 1192 C CA . LEU A 1 153 ? -20.985 -30.969 42.473 1.00 86.56 153 LEU A CA 1
ATOM 1193 C C . LEU A 1 153 ? -21.893 -30.506 41.327 1.00 86.56 153 LEU A C 1
ATOM 1195 O O . LEU A 1 153 ? -22.917 -31.144 41.100 1.00 86.56 153 LEU A O 1
ATOM 1199 N N . ASP A 1 154 ? -21.551 -29.446 40.596 1.00 87.50 154 ASP A N 1
ATOM 1200 C CA . ASP A 1 154 ? -22.293 -29.011 39.407 1.00 87.50 154 ASP A CA 1
ATOM 1201 C C . ASP A 1 154 ? -22.144 -30.004 38.251 1.00 87.50 154 ASP A C 1
ATOM 1203 O O . ASP A 1 154 ? -23.120 -30.281 37.557 1.00 87.50 154 ASP A O 1
ATOM 1207 N N . THR A 1 155 ? -20.973 -30.631 38.122 1.00 85.81 155 THR A N 1
ATOM 1208 C CA . THR A 1 155 ? -20.720 -31.689 37.133 1.00 85.81 155 THR A CA 1
ATOM 1209 C C . THR A 1 155 ? -21.475 -32.989 37.456 1.00 85.81 155 THR A C 1
ATOM 1211 O O . THR A 1 155 ? -22.036 -33.624 36.564 1.00 85.81 155 THR A O 1
ATOM 1214 N N . ILE A 1 156 ? -21.504 -33.413 38.727 1.00 85.81 156 ILE A N 1
ATOM 1215 C CA . ILE A 1 156 ? -22.006 -34.744 39.135 1.00 85.81 156 ILE A CA 1
ATOM 1216 C C . ILE A 1 156 ? -23.472 -34.712 39.609 1.00 85.81 156 ILE A C 1
ATOM 1218 O O . ILE A 1 156 ? -24.184 -35.714 39.507 1.00 85.81 156 ILE A O 1
ATOM 1222 N N . ALA A 1 157 ? -23.936 -33.580 40.140 1.00 79.88 157 ALA A N 1
ATOM 1223 C CA . ALA A 1 157 ? -25.283 -33.388 40.678 1.00 79.88 157 ALA A CA 1
ATOM 1224 C C . ALA A 1 157 ? -25.774 -31.936 40.446 1.00 79.88 157 ALA A C 1
ATOM 1226 O O . ALA A 1 157 ? -25.959 -31.190 41.418 1.00 79.88 157 ALA A O 1
ATOM 1227 N N . PRO A 1 158 ? -25.988 -31.518 39.181 1.00 82.62 158 PRO A N 1
ATOM 1228 C CA . PRO A 1 158 ? -26.360 -30.147 38.826 1.00 82.62 158 PRO A CA 1
ATOM 1229 C C . PRO A 1 158 ? -27.625 -29.646 39.538 1.00 82.62 158 PRO A C 1
ATOM 1231 O O . PRO A 1 158 ? -28.518 -30.415 39.915 1.00 82.62 158 PRO A O 1
ATOM 1234 N N . LEU A 1 159 ? -27.711 -28.326 39.721 1.00 81.50 159 LEU A N 1
ATOM 1235 C CA . LEU A 1 159 ? -28.865 -27.676 40.343 1.00 81.50 159 LEU A CA 1
ATOM 1236 C C . LEU A 1 159 ? -30.091 -27.742 39.423 1.00 81.50 159 LEU A C 1
ATOM 1238 O O . LEU A 1 159 ? -30.108 -27.191 38.327 1.00 81.50 159 LEU A O 1
ATOM 1242 N N . THR A 1 160 ? -31.156 -28.382 39.906 1.00 73.31 160 THR A N 1
ATOM 1243 C CA . THR A 1 160 ? -32.437 -28.504 39.197 1.00 73.31 160 THR A CA 1
ATOM 1244 C C . THR A 1 160 ? -33.505 -27.622 39.843 1.00 73.31 160 THR A C 1
ATOM 1246 O O . THR A 1 160 ? -33.631 -27.577 41.072 1.00 73.31 160 THR A O 1
ATOM 1249 N N . LEU A 1 161 ? -34.309 -26.933 39.024 1.00 69.12 161 LEU A N 1
ATOM 1250 C CA . LEU A 1 161 ? -35.491 -26.208 39.498 1.00 69.12 161 LEU A CA 1
ATOM 1251 C C . LEU A 1 161 ? -36.548 -27.211 39.978 1.00 69.12 161 LEU A C 1
ATOM 1253 O O . LEU A 1 161 ? -37.103 -27.962 39.172 1.00 69.12 161 LEU A O 1
ATOM 1257 N N . LYS A 1 162 ? -36.904 -27.177 41.267 1.00 50.75 162 LYS A N 1
ATOM 1258 C CA . LYS A 1 162 ? -38.085 -27.891 41.772 1.00 50.75 162 LYS A CA 1
ATOM 1259 C C . LYS A 1 162 ? -39.219 -26.910 42.035 1.00 50.75 162 LYS A C 1
ATOM 1261 O O . LYS A 1 162 ? -39.147 -26.069 42.928 1.00 50.75 162 LYS A O 1
ATOM 1266 N N . LYS A 1 163 ? -40.303 -27.058 41.270 1.00 52.03 163 LYS A N 1
ATOM 1267 C CA . LYS A 1 163 ? -41.565 -26.354 41.529 1.00 52.03 163 LYS A CA 1
ATOM 1268 C C . LYS A 1 163 ? -42.152 -26.867 42.857 1.00 52.03 163 LYS A C 1
ATOM 1270 O O . LYS A 1 163 ? -42.318 -28.084 42.988 1.00 52.03 163 LYS A O 1
ATOM 1275 N N . PRO A 1 164 ? -42.462 -26.001 43.839 1.00 47.41 164 PRO A N 1
ATOM 1276 C CA . PRO A 1 164 ? -43.126 -26.435 45.062 1.00 47.41 164 PRO A CA 1
ATOM 1277 C C . PRO A 1 164 ? -44.538 -26.951 44.748 1.00 47.41 164 PRO A C 1
ATOM 1279 O O . PRO A 1 164 ? -45.202 -26.463 43.832 1.00 47.41 164 PRO A O 1
ATOM 1282 N N . LYS A 1 165 ? -45.023 -27.929 45.521 1.00 50.00 165 LYS A N 1
ATOM 1283 C CA . LYS A 1 165 ? -46.455 -28.261 45.520 1.00 50.00 165 LYS A CA 1
ATOM 1284 C C . LYS A 1 165 ? -47.212 -27.150 46.264 1.00 50.00 165 LYS A C 1
ATOM 1286 O O . LYS A 1 165 ? -46.737 -26.741 47.325 1.00 50.00 165 LYS A O 1
ATOM 1291 N N . PRO A 1 166 ? -48.362 -26.675 45.757 1.00 44.22 166 PRO A N 1
ATOM 1292 C CA . PRO A 1 166 ? -49.197 -25.740 46.500 1.00 44.22 166 PRO A CA 1
ATOM 1293 C C . PRO A 1 166 ? -49.760 -26.405 47.764 1.00 44.22 166 PRO A C 1
ATOM 1295 O O . PRO A 1 166 ? -49.928 -27.628 47.810 1.00 44.22 166 PRO A O 1
ATOM 1298 N N . ALA A 1 167 ? -50.087 -25.588 48.768 1.00 50.84 167 ALA A N 1
ATOM 1299 C CA . ALA A 1 167 ? -50.923 -26.022 49.882 1.00 50.84 167 ALA A CA 1
ATOM 1300 C C . ALA A 1 167 ? -52.282 -26.523 49.357 1.00 50.84 167 ALA A C 1
ATOM 1302 O O . ALA A 1 167 ? -52.740 -26.101 48.292 1.00 50.84 167 ALA A O 1
ATOM 1303 N N . ALA A 1 168 ? -52.921 -27.443 50.081 1.00 45.78 168 ALA A N 1
ATOM 1304 C CA . ALA A 1 168 ? -54.192 -28.008 49.646 1.00 45.78 168 ALA A CA 1
ATOM 1305 C C . ALA A 1 168 ? -55.287 -26.927 49.636 1.00 45.78 168 ALA A C 1
ATOM 1307 O O . ALA A 1 168 ? -55.665 -26.414 50.686 1.00 45.78 168 ALA A O 1
ATOM 1308 N N . THR A 1 169 ? -55.824 -26.608 48.456 1.00 45.44 169 THR A N 1
ATOM 1309 C CA . THR A 1 169 ? -57.096 -25.884 48.354 1.00 45.44 169 THR A CA 1
ATOM 1310 C C . THR A 1 169 ? -58.187 -26.729 49.014 1.00 45.44 169 THR A C 1
ATOM 1312 O O . THR A 1 169 ? -58.218 -27.939 48.813 1.00 45.44 169 THR A O 1
ATOM 1315 N N . HIS A 1 170 ? -59.067 -26.112 49.801 1.00 59.94 170 HIS A N 1
ATOM 1316 C CA . HIS A 1 170 ? -59.984 -26.796 50.732 1.00 59.94 170 HIS A CA 1
ATOM 1317 C C . HIS A 1 170 ? -60.881 -27.868 50.075 1.00 59.94 170 HIS A C 1
ATOM 1319 O O . HIS A 1 170 ? -61.043 -28.951 50.626 1.00 59.94 170 HIS A O 1
ATOM 1325 N N . TRP A 1 171 ? -61.379 -27.627 48.856 1.00 63.09 171 TRP A N 1
ATOM 1326 C CA . TRP A 1 171 ? -62.166 -28.601 48.077 1.00 63.09 171 TRP A CA 1
ATOM 1327 C C . TRP A 1 171 ? -61.323 -29.754 47.492 1.00 63.09 171 TRP A C 1
ATOM 1329 O O . TRP A 1 171 ? -61.834 -30.805 47.103 1.00 63.09 171 TRP A O 1
ATOM 1339 N N . LEU A 1 172 ? -60.001 -29.590 47.427 1.00 60.84 172 LEU A N 1
ATOM 1340 C CA . LEU A 1 172 ? -59.071 -30.577 46.887 1.00 60.84 172 LEU A CA 1
ATOM 1341 C C . LEU A 1 172 ? -58.576 -31.521 47.996 1.00 60.84 172 LEU A C 1
ATOM 1343 O O . LEU A 1 172 ? -57.379 -31.583 48.278 1.00 60.84 172 LEU A O 1
ATOM 1347 N N . ASN A 1 173 ? -59.497 -32.249 48.627 1.00 73.75 173 ASN A N 1
ATOM 1348 C CA . ASN A 1 173 ? -59.204 -33.329 49.577 1.00 73.75 173 ASN A CA 1
ATOM 1349 C C . ASN A 1 173 ? -58.558 -34.563 48.896 1.00 73.75 173 ASN A C 1
ATOM 1351 O O . ASN A 1 173 ? -58.383 -34.611 47.676 1.00 73.75 173 ASN A O 1
ATOM 1355 N N . ASP A 1 174 ? -58.158 -35.584 49.664 1.00 78.38 174 ASP A N 1
ATOM 1356 C CA . ASP A 1 174 ? -57.516 -36.769 49.072 1.00 78.38 174 ASP A CA 1
ATOM 1357 C C . ASP A 1 174 ? -58.454 -37.617 48.201 1.00 78.38 174 ASP A C 1
ATOM 1359 O O . ASP A 1 174 ? -57.993 -38.231 47.238 1.00 78.38 174 ASP A O 1
ATOM 1363 N N . THR A 1 175 ? -59.765 -37.564 48.441 1.00 80.06 175 THR A N 1
ATOM 1364 C CA . THR A 1 175 ? -60.789 -38.220 47.617 1.00 80.06 175 THR A CA 1
ATOM 1365 C C . THR A 1 175 ? -60.851 -37.611 46.211 1.00 80.06 175 THR A C 1
ATOM 1367 O O . THR A 1 175 ? -60.742 -38.334 45.216 1.00 80.06 175 THR A O 1
ATOM 1370 N N . THR A 1 176 ? -60.931 -36.279 46.093 1.00 81.00 176 THR A N 1
ATOM 1371 C CA . THR A 1 176 ? -60.886 -35.581 44.796 1.00 81.00 176 THR A CA 1
ATOM 1372 C C . THR A 1 176 ? -59.509 -35.707 44.142 1.00 81.00 176 THR A C 1
ATOM 1374 O O . THR A 1 176 ? -59.432 -35.878 42.922 1.00 81.00 176 THR A O 1
ATOM 1377 N N . ARG A 1 177 ? -58.408 -35.732 44.914 1.00 80.75 177 ARG A N 1
ATOM 1378 C CA . ARG A 1 177 ? -57.068 -36.054 44.379 1.00 80.75 177 ARG A CA 1
ATOM 1379 C C . ARG A 1 177 ? -56.989 -37.473 43.814 1.00 80.75 177 ARG A C 1
ATOM 1381 O O . ARG A 1 177 ? -56.357 -37.650 42.772 1.00 80.75 177 ARG A O 1
ATOM 1388 N N . ALA A 1 178 ? -57.605 -38.465 44.455 1.00 83.19 178 ALA A N 1
ATOM 1389 C CA . ALA A 1 178 ? -57.647 -39.843 43.970 1.00 83.19 178 ALA A CA 1
ATOM 1390 C C . ALA A 1 178 ? -58.451 -39.950 42.666 1.00 83.19 178 ALA A C 1
ATOM 1392 O O . ALA A 1 178 ? -57.914 -40.421 41.663 1.00 83.19 178 ALA A O 1
ATOM 1393 N N . GLN A 1 179 ? -59.674 -39.412 42.625 1.00 84.56 179 GLN A N 1
ATOM 1394 C CA . GLN A 1 179 ? -60.500 -39.429 41.410 1.00 84.56 179 GLN A CA 1
ATOM 1395 C C . GLN A 1 179 ? -59.846 -38.663 40.247 1.00 84.56 179 GLN A C 1
ATOM 1397 O O . GLN A 1 179 ? -59.815 -39.146 39.114 1.00 84.56 179 GLN A O 1
ATOM 1402 N N . ARG A 1 180 ? -59.172 -37.536 40.523 1.00 84.62 180 ARG A N 1
ATOM 1403 C CA . ARG A 1 180 ? -58.375 -36.818 39.514 1.00 84.62 180 ARG A CA 1
ATOM 1404 C C . ARG A 1 180 ? -57.208 -37.650 38.963 1.00 84.62 180 ARG A C 1
ATOM 1406 O O . ARG A 1 180 ? -56.818 -37.438 37.816 1.00 84.62 180 ARG A O 1
ATOM 1413 N N . ARG A 1 181 ? -56.639 -38.598 39.724 1.00 86.38 181 ARG A N 1
ATOM 1414 C CA . ARG A 1 181 ? -55.635 -39.547 39.194 1.00 86.38 181 ARG A CA 1
ATOM 1415 C C . ARG A 1 181 ? -56.274 -40.557 38.245 1.00 86.38 181 ARG A C 1
ATOM 1417 O O . ARG A 1 181 ? -55.679 -40.798 37.198 1.00 86.38 181 ARG A O 1
ATOM 1424 N N . VAL A 1 182 ? -57.456 -41.087 38.574 1.00 86.81 182 VAL A N 1
ATOM 1425 C CA . VAL A 1 182 ? -58.211 -42.033 37.727 1.00 86.81 182 VAL A CA 1
ATOM 1426 C C . VAL A 1 182 ? -58.584 -41.377 36.395 1.00 86.81 182 VAL A C 1
ATOM 1428 O O . VAL A 1 182 ? -58.191 -41.878 35.343 1.00 86.81 182 VAL A O 1
ATOM 1431 N N . TRP A 1 183 ? -59.202 -40.191 36.430 1.00 87.94 183 TRP A N 1
ATOM 1432 C CA . TRP A 1 183 ? -59.522 -39.400 35.233 1.00 87.94 183 TRP A CA 1
ATOM 1433 C C . TRP A 1 183 ? -58.296 -39.174 34.335 1.00 87.94 183 TRP A C 1
ATOM 1435 O O . TRP A 1 183 ? -58.323 -39.422 33.130 1.00 87.94 183 TRP A O 1
ATOM 1445 N N . ARG A 1 184 ? -57.155 -38.801 34.929 1.00 87.56 184 ARG A N 1
ATOM 1446 C CA . ARG A 1 184 ? -55.897 -38.594 34.192 1.00 87.56 184 ARG A CA 1
ATOM 1447 C C . ARG A 1 184 ? -55.187 -39.887 33.774 1.00 87.56 184 ARG A C 1
ATOM 1449 O O . ARG A 1 184 ? -54.289 -39.828 32.937 1.00 87.56 184 ARG A O 1
ATOM 1456 N N . GLN A 1 185 ? -55.548 -41.046 34.322 1.00 86.38 185 GLN A N 1
ATOM 1457 C CA . GLN A 1 185 ? -55.118 -42.353 33.815 1.00 86.38 185 GLN A CA 1
ATOM 1458 C C . GLN A 1 185 ? -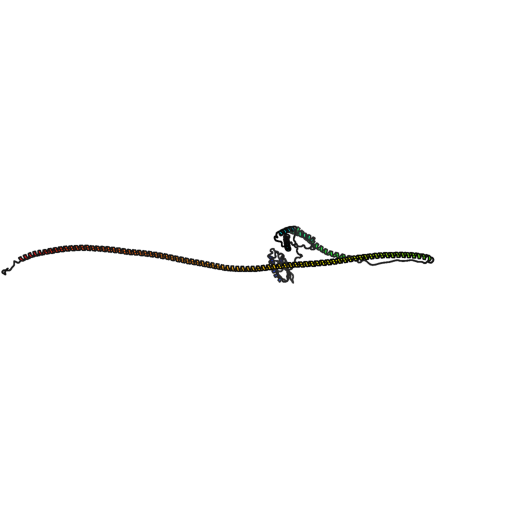55.961 -42.774 32.607 1.00 86.38 185 GLN A C 1
ATOM 1460 O O . GLN A 1 185 ? -55.373 -43.199 31.615 1.00 86.38 185 GLN A O 1
ATOM 1465 N N . ALA A 1 186 ? -57.283 -42.583 32.645 1.00 86.19 186 ALA A N 1
ATOM 1466 C CA . ALA A 1 186 ? -58.160 -42.796 31.493 1.00 86.19 186 ALA A CA 1
ATOM 1467 C C . ALA A 1 186 ? -57.775 -41.880 30.315 1.00 86.19 186 ALA A C 1
ATOM 1469 O O . ALA A 1 186 ? -57.574 -42.367 29.206 1.00 86.19 186 ALA A O 1
ATOM 1470 N N . GLU A 1 187 ? -57.515 -40.590 30.574 1.00 84.69 187 GLU A N 1
ATOM 1471 C CA . GLU A 1 187 ? -57.055 -39.626 29.556 1.00 84.69 187 GLU A CA 1
ATOM 1472 C C . GLU A 1 187 ? -55.780 -40.106 28.839 1.00 84.69 187 GLU A C 1
ATOM 1474 O O . GLU A 1 187 ? -55.662 -39.989 27.621 1.00 84.69 187 GLU A O 1
ATOM 1479 N N . ARG A 1 188 ? -54.823 -40.674 29.587 1.00 87.25 188 ARG A N 1
ATOM 1480 C CA . ARG A 1 188 ? -53.567 -41.205 29.030 1.00 87.25 188 ARG A CA 1
ATOM 1481 C C . ARG A 1 188 ? -53.709 -42.573 28.363 1.00 87.25 188 ARG A C 1
ATOM 1483 O O . ARG A 1 188 ? -52.866 -42.893 27.532 1.00 87.25 188 ARG A O 1
ATOM 1490 N N . ARG A 1 189 ? -54.722 -43.374 28.716 1.00 82.50 189 ARG A N 1
ATOM 1491 C CA . ARG A 1 189 ? -55.053 -44.611 27.990 1.00 82.50 189 ARG A CA 1
ATOM 1492 C C . ARG A 1 189 ? -55.655 -44.262 26.636 1.00 82.50 189 ARG A C 1
ATOM 1494 O O . ARG A 1 189 ? -55.034 -44.569 25.627 1.00 82.50 189 ARG A O 1
ATOM 1501 N N . TRP A 1 190 ? -56.728 -43.471 26.620 1.00 89.25 190 TRP A N 1
ATOM 1502 C CA . TRP A 1 190 ? -57.376 -43.037 25.381 1.00 89.25 190 TRP A CA 1
ATOM 1503 C C . TRP A 1 190 ? -56.417 -42.317 24.418 1.00 89.25 190 TRP A C 1
ATOM 1505 O O . TRP A 1 190 ? -56.375 -42.648 23.242 1.00 89.25 190 TRP A O 1
ATOM 1515 N N . LYS A 1 191 ? -55.546 -41.420 24.905 1.00 85.75 191 LYS A N 1
ATOM 1516 C CA . LYS A 1 191 ? -54.519 -40.767 24.060 1.00 85.75 191 LYS A CA 1
ATOM 1517 C C . LYS A 1 191 ? -53.406 -41.700 23.547 1.00 85.75 191 LYS A C 1
ATOM 1519 O O . LYS A 1 191 ? -52.585 -41.262 22.744 1.00 85.75 191 LYS A O 1
ATOM 1524 N N . LYS A 1 192 ? -53.338 -42.949 24.024 1.00 79.38 192 LYS A N 1
ATOM 1525 C CA . LYS A 1 192 ? -52.389 -43.982 23.577 1.00 79.38 192 LYS A CA 1
ATOM 1526 C C . LYS A 1 192 ? -53.053 -45.019 22.666 1.00 79.38 192 LYS A C 1
ATOM 1528 O O . LYS A 1 192 ? -52.429 -45.437 21.698 1.00 79.38 192 LYS A O 1
ATOM 1533 N N . ASP A 1 193 ? -54.259 -45.467 23.008 1.00 85.44 193 ASP A N 1
ATOM 1534 C CA . ASP A 1 193 ? -54.957 -46.565 22.327 1.00 85.44 193 ASP A CA 1
ATOM 1535 C C . ASP A 1 193 ? -56.047 -46.100 21.344 1.00 85.44 193 ASP A C 1
ATOM 1537 O O . ASP A 1 193 ? -56.382 -46.842 20.425 1.00 85.44 193 ASP A O 1
ATOM 1541 N N . TRP A 1 194 ? -56.565 -44.877 21.507 1.00 79.81 194 TRP A N 1
ATOM 1542 C CA . TRP A 1 194 ? -57.677 -44.282 20.753 1.00 79.81 194 TRP A CA 1
ATOM 1543 C C . TRP A 1 194 ? -58.961 -45.133 20.704 1.00 79.81 194 TRP A C 1
ATOM 1545 O O . TRP A 1 194 ? -59.840 -44.892 19.877 1.00 79.81 194 TRP A O 1
ATOM 1555 N N . LEU A 1 195 ? -59.114 -46.096 21.619 1.00 89.19 195 LEU A N 1
ATOM 1556 C CA . LEU A 1 195 ? -60.244 -47.023 21.636 1.00 89.19 195 LEU A CA 1
ATOM 1557 C C . LEU A 1 195 ? -61.505 -46.376 22.216 1.00 89.19 195 LEU A C 1
ATOM 1559 O O . LEU A 1 195 ? -61.453 -45.631 23.198 1.00 89.19 195 LEU A O 1
ATOM 1563 N N . GLN A 1 196 ? -62.664 -46.746 21.665 1.00 88.31 196 GLN A N 1
ATOM 1564 C CA . GLN A 1 196 ? -63.971 -46.265 22.125 1.00 88.31 196 GLN A CA 1
ATOM 1565 C C . GLN A 1 196 ? -64.224 -46.592 23.607 1.00 88.31 196 GLN A C 1
ATOM 1567 O O . GLN A 1 196 ? -64.696 -45.736 24.348 1.00 88.31 196 GLN A O 1
ATOM 1572 N N . ILE A 1 197 ? -63.824 -47.784 24.065 1.00 88.81 197 ILE A N 1
ATOM 1573 C CA . ILE A 1 197 ? -63.929 -48.195 25.476 1.00 88.81 197 ILE A CA 1
ATOM 1574 C C . ILE A 1 197 ? -63.084 -47.271 26.374 1.00 88.81 197 ILE A C 1
ATOM 1576 O O . ILE A 1 197 ? -63.533 -46.849 27.436 1.00 88.81 197 ILE A O 1
ATOM 1580 N N . SER A 1 198 ? -61.883 -46.879 25.935 1.00 77.88 198 SER A N 1
ATOM 1581 C CA . SER A 1 198 ? -61.033 -45.935 26.675 1.00 77.88 198 SER A CA 1
ATOM 1582 C C . SER A 1 198 ? -61.589 -44.501 26.670 1.00 77.88 198 SER A C 1
ATOM 1584 O O . SER A 1 198 ? -61.379 -43.772 27.642 1.00 77.88 198 SER A O 1
ATOM 1586 N N . LEU A 1 199 ? -62.333 -44.098 25.630 1.00 86.50 199 LEU A N 1
ATOM 1587 C CA . LEU A 1 199 ? -63.088 -42.836 25.601 1.00 86.50 199 LEU A CA 1
ATOM 1588 C C . LEU A 1 199 ? -64.285 -42.859 26.567 1.00 86.50 199 LEU A C 1
ATOM 1590 O O . LEU A 1 199 ? -64.573 -41.857 27.218 1.00 86.50 199 LEU A O 1
ATOM 1594 N N . GLU A 1 200 ? -64.962 -43.997 26.684 1.00 90.00 200 GLU A N 1
ATOM 1595 C CA . GLU A 1 200 ? -66.081 -44.204 27.608 1.00 90.00 200 GLU A CA 1
ATOM 1596 C C . GLU A 1 200 ? -65.593 -44.164 29.065 1.00 90.00 200 GLU A C 1
ATOM 1598 O O . GLU A 1 200 ? -66.025 -43.308 29.836 1.00 90.00 200 GLU A O 1
ATOM 1603 N N . MET A 1 201 ? -64.530 -44.913 29.390 1.00 85.88 201 MET A N 1
ATOM 1604 C CA . MET A 1 201 ? -63.833 -44.819 30.684 1.00 85.88 201 MET A CA 1
ATOM 1605 C C . MET A 1 201 ? -63.354 -43.392 31.021 1.00 85.88 201 MET A C 1
ATOM 1607 O O . MET A 1 201 ? -63.294 -43.012 32.195 1.00 85.88 201 MET A O 1
ATOM 1611 N N . LEU A 1 202 ? -62.984 -42.584 30.019 1.00 88.31 202 LEU A N 1
ATOM 1612 C CA . LEU A 1 202 ? -62.614 -41.176 30.205 1.00 88.31 202 LEU A CA 1
ATOM 1613 C C . LEU A 1 202 ? -63.830 -40.305 30.563 1.00 88.31 202 LEU A C 1
ATOM 1615 O O . LEU A 1 202 ? -63.716 -39.449 31.442 1.00 88.31 202 LEU A O 1
ATOM 1619 N N . ARG A 1 203 ? -64.991 -40.542 29.942 1.00 90.62 203 ARG A N 1
ATOM 1620 C CA . ARG A 1 203 ? -66.251 -39.849 30.262 1.00 90.62 203 ARG A CA 1
ATOM 1621 C C . ARG A 1 203 ? -66.748 -40.210 31.663 1.00 90.62 203 ARG A C 1
ATOM 1623 O O . ARG A 1 203 ? -67.021 -39.306 32.451 1.00 90.62 203 ARG A O 1
ATOM 1630 N N . ASP A 1 204 ? -66.764 -41.493 32.011 1.00 89.75 204 ASP A N 1
ATOM 1631 C CA . ASP A 1 204 ? -67.238 -41.975 33.316 1.00 89.75 204 ASP A CA 1
ATOM 1632 C C . ASP A 1 204 ? -66.370 -41.458 34.468 1.00 89.75 204 ASP A C 1
ATOM 1634 O O . ASP A 1 204 ? -66.869 -40.966 35.485 1.00 89.75 204 ASP A O 1
ATOM 1638 N N . SER A 1 205 ? -65.044 -41.505 34.299 1.00 88.25 205 SER A N 1
ATOM 1639 C CA . SER A 1 205 ? -64.106 -40.978 35.296 1.00 88.25 205 SER A CA 1
ATOM 1640 C C . SER A 1 205 ? -64.131 -39.448 35.390 1.00 88.25 205 SER A C 1
ATOM 1642 O O . SER A 1 205 ? -63.886 -38.909 36.472 1.00 88.25 205 SER A O 1
ATOM 1644 N N . GLN A 1 206 ? -64.492 -38.737 34.314 1.00 89.25 206 GLN A N 1
ATOM 1645 C CA . GLN A 1 206 ? -64.757 -37.297 34.357 1.00 89.25 206 GLN A CA 1
ATOM 1646 C C . GLN A 1 206 ? -66.030 -36.982 35.156 1.00 89.25 206 GLN A C 1
ATOM 1648 O O . GLN A 1 206 ? -65.965 -36.180 36.087 1.00 89.25 206 GLN A O 1
ATOM 1653 N N . GLN A 1 207 ? -67.159 -37.634 34.849 1.00 89.31 207 GLN A N 1
ATOM 1654 C CA . GLN A 1 207 ? -68.423 -37.435 35.576 1.00 89.31 207 GLN A CA 1
ATOM 1655 C C . GLN A 1 207 ? -68.282 -37.786 37.064 1.00 89.31 207 GLN A C 1
ATOM 1657 O O . GLN A 1 207 ? -68.717 -37.030 37.933 1.00 89.31 207 GLN A O 1
ATOM 1662 N N . THR A 1 208 ? -67.602 -38.896 37.370 1.00 85.75 208 THR A N 1
ATOM 1663 C CA . THR A 1 208 ? -67.325 -39.332 38.748 1.00 85.75 208 THR A CA 1
ATOM 1664 C C . THR A 1 208 ? -66.479 -38.304 39.504 1.00 85.75 208 THR A C 1
ATOM 1666 O O . THR A 1 208 ? -66.799 -37.959 40.641 1.00 85.75 208 THR A O 1
ATOM 1669 N N . TYR A 1 209 ? -65.428 -37.761 38.877 1.00 85.75 209 TYR A N 1
ATOM 1670 C CA . TYR A 1 209 ? -64.616 -36.695 39.473 1.00 85.75 209 TYR A CA 1
ATOM 1671 C C . TYR A 1 209 ? -65.435 -35.421 39.732 1.00 85.75 209 TYR A C 1
ATOM 1673 O O . TYR A 1 209 ? -65.300 -34.822 40.798 1.00 85.75 209 TYR A O 1
ATOM 1681 N N . GLN A 1 210 ? -66.303 -35.039 38.795 1.00 84.62 210 GLN A N 1
ATOM 1682 C CA . GLN A 1 210 ? -67.130 -33.835 38.878 1.00 84.62 210 GLN A CA 1
ATOM 1683 C C . GLN A 1 210 ? -68.162 -33.929 40.019 1.00 84.62 210 GLN A C 1
ATOM 1685 O O . GLN A 1 210 ? -68.190 -33.060 40.889 1.00 84.62 210 GLN A O 1
ATOM 1690 N N . LYS A 1 211 ? -68.883 -35.055 40.121 1.00 86.62 211 LYS A N 1
ATOM 1691 C CA . LYS A 1 211 ? -69.837 -35.334 41.211 1.00 86.62 211 LYS A CA 1
ATOM 1692 C C . LYS A 1 211 ? -69.180 -35.359 42.598 1.00 86.62 211 LYS A C 1
ATOM 1694 O O . LYS A 1 211 ? -69.723 -34.810 43.553 1.00 86.62 211 LYS A O 1
ATOM 1699 N N . VAL A 1 212 ? -67.996 -35.967 42.725 1.00 84.75 212 VAL A N 1
ATOM 1700 C CA . VAL A 1 212 ? -67.245 -36.001 43.999 1.00 84.75 212 VAL A CA 1
ATOM 1701 C C . VAL A 1 212 ? -66.728 -34.609 44.387 1.00 84.75 212 VAL A C 1
ATOM 1703 O O . VAL A 1 212 ? -66.642 -34.293 45.574 1.00 84.75 212 VAL A O 1
ATOM 1706 N N . LEU A 1 213 ? -66.414 -33.755 43.409 1.00 83.44 213 LEU A N 1
ATOM 1707 C CA . LEU A 1 213 ? -66.001 -32.371 43.642 1.00 83.44 213 LEU A CA 1
ATOM 1708 C C . LEU A 1 213 ? -67.177 -31.518 44.150 1.00 83.44 213 LEU A C 1
ATOM 1710 O O . LEU A 1 213 ? -67.028 -30.833 45.162 1.00 83.44 213 LEU A O 1
ATOM 1714 N N . GLU A 1 214 ? -68.357 -31.636 43.540 1.00 81.56 214 GLU A N 1
ATOM 1715 C CA . GLU A 1 214 ? -69.599 -30.990 44.002 1.00 81.56 214 GLU A CA 1
ATOM 1716 C C . GLU A 1 214 ? -69.974 -31.418 45.433 1.00 81.56 214 GLU A C 1
ATOM 1718 O O . GLU A 1 214 ? -70.181 -30.570 46.304 1.00 81.56 214 GLU A O 1
ATOM 1723 N N . GLN A 1 215 ? -69.955 -32.725 45.721 1.00 78.69 215 GLN A N 1
ATOM 1724 C CA . GLN A 1 215 ? -70.197 -33.256 47.069 1.00 78.69 215 GLN A CA 1
ATOM 1725 C C . GLN A 1 215 ? -69.172 -32.745 48.096 1.00 78.69 215 GLN A C 1
ATOM 1727 O O . GLN A 1 215 ? -69.536 -32.440 49.233 1.00 78.69 215 GLN A O 1
ATOM 1732 N N . SER A 1 216 ? -67.897 -32.599 47.709 1.00 76.12 216 SER A N 1
ATOM 1733 C CA . SER A 1 216 ? -66.861 -32.060 48.602 1.00 76.12 216 SER A CA 1
ATOM 1734 C C . SER A 1 216 ? -67.062 -30.580 48.950 1.00 76.12 216 SER A C 1
ATOM 1736 O O . SER A 1 216 ? -66.702 -30.168 50.049 1.00 76.12 216 SER A O 1
ATOM 1738 N N . ALA A 1 217 ? -67.676 -29.794 48.058 1.00 69.38 217 ALA A N 1
ATOM 1739 C CA . ALA A 1 217 ? -68.027 -28.400 48.325 1.00 69.38 217 ALA A CA 1
ATOM 1740 C C . ALA A 1 217 ? -69.266 -28.282 49.235 1.00 69.38 217 ALA A C 1
ATOM 1742 O O . ALA A 1 217 ? -69.285 -27.459 50.149 1.00 69.38 217 ALA A O 1
ATOM 1743 N N . GLN A 1 218 ? -70.275 -29.138 49.032 1.00 70.44 218 GLN A N 1
ATOM 1744 C CA . GLN A 1 218 ? -71.486 -29.164 49.864 1.00 70.44 218 GLN A CA 1
ATOM 1745 C C . GLN A 1 218 ? -71.196 -29.570 51.319 1.00 70.44 218 GLN A C 1
ATOM 1747 O O . GLN A 1 218 ? -71.759 -28.983 52.241 1.00 70.44 218 GLN A O 1
ATOM 1752 N N . LEU A 1 219 ? -70.293 -30.533 51.546 1.00 68.12 219 LEU A N 1
ATOM 1753 C CA . LEU A 1 219 ? -69.981 -31.026 52.895 1.00 68.12 219 LEU A CA 1
ATOM 1754 C C . LEU A 1 219 ? -69.403 -29.928 53.814 1.00 68.12 219 LEU A C 1
ATOM 1756 O O . LEU A 1 219 ? -69.757 -29.854 54.991 1.00 68.12 219 LEU A O 1
ATOM 1760 N N . GLU A 1 220 ? -68.552 -29.046 53.280 1.00 64.44 220 GLU A N 1
ATOM 1761 C CA . GLU A 1 220 ? -67.996 -27.908 54.029 1.00 64.44 220 GLU A CA 1
ATOM 1762 C C . GLU A 1 220 ? -69.057 -26.829 54.316 1.00 64.44 220 GLU A C 1
ATOM 1764 O O . GLU A 1 220 ? -69.078 -26.262 55.409 1.00 64.44 220 GLU A O 1
ATOM 1769 N N . GLN A 1 221 ? -70.009 -26.606 53.398 1.00 60.12 221 GLN A N 1
ATOM 1770 C CA . GLN A 1 221 ? -71.134 -25.686 53.627 1.00 60.12 221 GLN A CA 1
ATOM 1771 C C . GLN A 1 221 ? -72.062 -26.153 54.770 1.00 60.12 221 GLN A C 1
ATOM 1773 O O . GLN A 1 221 ? -72.740 -25.331 55.389 1.00 60.12 221 GLN A O 1
ATOM 1778 N N . CYS A 1 222 ? -72.073 -27.454 55.082 1.00 59.62 222 CYS A N 1
ATOM 1779 C CA . CYS A 1 222 ? -72.760 -28.002 56.254 1.00 59.62 222 CYS A CA 1
ATOM 1780 C C . CYS A 1 222 ? -71.940 -27.876 57.549 1.00 59.62 222 CYS A C 1
ATOM 1782 O O . CYS A 1 222 ? -72.519 -27.556 58.586 1.00 59.62 222 CYS A O 1
ATOM 1784 N N . LYS A 1 223 ? -70.609 -28.057 57.518 1.00 61.12 223 LYS A N 1
ATOM 1785 C CA . LYS A 1 223 ? -69.755 -27.862 58.710 1.00 61.12 223 LYS A CA 1
ATOM 1786 C C . LYS A 1 223 ? -69.874 -26.450 59.281 1.00 61.12 223 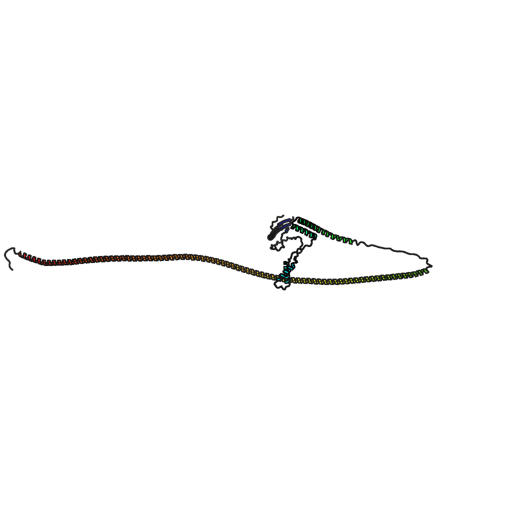LYS A C 1
ATOM 1788 O O . LYS A 1 223 ? -70.094 -26.300 60.478 1.00 61.12 223 LYS A O 1
ATOM 1793 N N . ALA A 1 224 ? -69.839 -25.437 58.414 1.00 52.84 224 ALA A N 1
ATOM 1794 C CA . ALA A 1 224 ? -69.969 -24.029 58.798 1.00 52.84 224 ALA A CA 1
ATOM 1795 C C . ALA A 1 224 ? -71.318 -23.667 59.467 1.00 52.84 224 ALA A C 1
ATOM 1797 O O . ALA A 1 224 ? -71.475 -22.551 59.955 1.00 52.84 224 ALA A O 1
ATOM 1798 N N . LYS A 1 225 ? -72.298 -24.585 59.493 1.00 50.25 225 LYS A N 1
ATOM 1799 C CA . LYS A 1 225 ? -73.582 -24.420 60.196 1.00 50.25 225 LYS A CA 1
ATOM 1800 C C . LYS A 1 225 ? -73.653 -25.149 61.543 1.00 50.25 225 LYS A C 1
ATOM 1802 O O . LYS A 1 225 ? -74.547 -24.855 62.328 1.00 50.25 225 LYS A O 1
ATOM 1807 N N . LEU A 1 226 ? -72.740 -26.083 61.822 1.00 52.81 226 LEU A N 1
ATOM 1808 C CA . LEU A 1 226 ? -72.759 -26.898 63.045 1.00 52.81 226 LEU A CA 1
ATOM 1809 C C . LEU A 1 226 ? -72.066 -26.225 64.238 1.00 52.81 226 LEU A C 1
ATOM 1811 O O . LEU A 1 226 ? -72.480 -26.438 65.373 1.00 52.81 226 LEU A O 1
ATOM 1815 N N . GLU A 1 227 ? -71.062 -25.378 64.001 1.00 50.12 227 GLU A N 1
ATOM 1816 C CA . GLU A 1 227 ? -70.310 -24.716 65.083 1.00 50.12 227 GLU A CA 1
ATOM 1817 C C . GLU A 1 227 ? -71.103 -23.602 65.795 1.00 50.12 227 GLU A C 1
ATOM 1819 O O . GLU A 1 227 ? -70.794 -23.268 66.936 1.00 50.12 227 GLU A O 1
ATOM 1824 N N . VAL A 1 228 ? -72.164 -23.068 65.174 1.00 51.72 228 VAL A N 1
ATOM 1825 C CA . VAL A 1 228 ? -73.033 -22.040 65.784 1.00 51.72 228 VAL A CA 1
ATOM 1826 C C . VAL A 1 228 ? -73.993 -22.656 66.814 1.00 51.72 228 VAL A C 1
ATOM 1828 O O . VAL A 1 228 ? -74.126 -22.143 67.923 1.00 51.72 228 VAL A O 1
ATOM 1831 N N . SER A 1 229 ? -74.604 -23.802 66.488 1.00 48.91 229 SER A N 1
ATOM 1832 C CA . SER A 1 229 ? -75.641 -24.441 67.319 1.00 48.91 229 SER A CA 1
ATOM 1833 C C . SER A 1 229 ? -75.131 -24.949 68.676 1.00 48.91 229 SER A C 1
ATOM 1835 O O . SER A 1 229 ? -75.912 -25.065 69.614 1.00 48.91 229 SER A O 1
ATOM 1837 N N . ALA A 1 230 ? -73.833 -25.245 68.804 1.00 50.22 230 ALA A N 1
ATOM 1838 C CA . ALA A 1 230 ? -73.233 -25.775 70.035 1.00 50.22 230 ALA A CA 1
ATOM 1839 C C . ALA A 1 230 ? -72.932 -24.701 71.109 1.00 50.22 230 ALA A C 1
ATOM 1841 O O . ALA A 1 230 ? -72.411 -25.023 72.185 1.00 50.22 230 ALA A O 1
ATOM 1842 N N . SER A 1 231 ? -73.219 -23.429 70.805 1.00 46.75 231 SER A N 1
ATOM 1843 C CA . SER A 1 231 ? -73.018 -22.284 71.701 1.00 46.75 231 SER A CA 1
ATOM 1844 C C . SER A 1 231 ? -74.245 -22.005 72.583 1.00 46.75 231 SER A C 1
ATOM 1846 O O . SER A 1 231 ? -74.112 -21.657 73.756 1.00 46.75 231 SER A O 1
ATOM 1848 N N . GLU A 1 232 ? -75.449 -22.197 72.037 1.00 51.78 232 GLU A N 1
ATOM 1849 C CA . GLU A 1 232 ? -76.696 -21.676 72.616 1.00 51.78 232 GLU A CA 1
ATOM 1850 C C . GLU A 1 232 ? -77.219 -22.531 73.788 1.00 51.78 232 GLU A C 1
ATOM 1852 O O . GLU A 1 232 ? -77.673 -21.988 74.798 1.00 51.78 232 GLU A O 1
ATOM 1857 N N . GLU A 1 233 ? -77.052 -23.859 73.737 1.00 52.31 233 GLU A N 1
ATOM 1858 C CA . GLU A 1 233 ? -77.508 -24.784 74.796 1.00 52.31 233 GLU A CA 1
ATOM 1859 C C . GLU A 1 233 ? -76.850 -24.534 76.168 1.00 52.31 233 GLU A C 1
ATOM 1861 O O . GLU A 1 233 ? -77.417 -24.873 77.209 1.00 52.31 233 GLU A O 1
ATOM 1866 N N . ARG A 1 234 ? -75.663 -23.912 76.205 1.00 51.28 234 ARG A N 1
ATOM 1867 C CA . ARG A 1 234 ? -74.912 -23.689 77.455 1.00 51.28 234 ARG A CA 1
ATOM 1868 C C . ARG A 1 234 ? -75.410 -22.502 78.276 1.00 51.28 234 ARG A C 1
ATOM 1870 O O . ARG A 1 234 ? -75.042 -22.396 79.442 1.00 51.28 234 ARG A O 1
ATOM 1877 N N . HIS A 1 235 ? -76.217 -21.612 77.696 1.00 47.78 235 HIS A N 1
ATOM 1878 C CA . HIS A 1 235 ? -76.696 -20.413 78.393 1.00 47.78 235 HIS A CA 1
ATOM 1879 C C . HIS A 1 235 ? -78.000 -20.660 79.171 1.00 47.78 235 HIS A C 1
ATOM 1881 O O . HIS A 1 235 ? -78.204 -20.088 80.240 1.00 47.78 235 HIS A O 1
ATOM 1887 N N . LEU A 1 236 ? -78.864 -21.555 78.679 1.00 51.06 236 LEU A N 1
ATOM 1888 C CA . LEU A 1 236 ? -80.190 -21.794 79.263 1.00 51.06 236 LEU A CA 1
ATOM 1889 C C . LEU A 1 236 ? -80.131 -22.567 80.598 1.00 51.06 236 LEU A C 1
ATOM 1891 O O . LEU A 1 236 ? -80.900 -22.295 81.517 1.00 51.06 236 LEU A O 1
ATOM 1895 N N . LEU A 1 237 ? -79.162 -23.479 80.736 1.00 53.44 237 LEU A N 1
ATOM 1896 C CA . LEU A 1 237 ? -78.955 -24.321 81.926 1.00 53.44 237 LEU A CA 1
ATOM 1897 C C . LEU A 1 237 ? -78.416 -23.577 83.163 1.00 53.44 237 LEU A C 1
ATOM 1899 O O . LEU A 1 237 ? -78.432 -24.140 84.257 1.00 53.44 237 LEU A O 1
ATOM 1903 N N . ALA A 1 238 ? -77.948 -22.334 83.014 1.00 51.00 238 ALA A N 1
ATOM 1904 C CA . ALA A 1 238 ? -77.443 -21.522 84.124 1.00 51.00 238 ALA A CA 1
ATOM 1905 C C . ALA A 1 238 ? -78.549 -20.728 84.846 1.00 51.00 238 ALA A C 1
ATOM 1907 O O . ALA A 1 238 ? -78.451 -20.491 86.047 1.00 51.00 238 ALA A O 1
ATOM 1908 N N . VAL A 1 239 ? -79.609 -20.333 84.131 1.00 48.81 239 VAL A N 1
ATOM 1909 C CA . VAL A 1 239 ? -80.654 -19.432 84.656 1.00 48.81 239 VAL A CA 1
ATOM 1910 C C . VAL A 1 239 ? -81.664 -20.174 85.541 1.00 48.81 239 VAL A C 1
ATOM 1912 O O . VAL A 1 239 ? -82.136 -19.627 86.530 1.00 48.81 239 VAL A O 1
ATOM 1915 N N . MET A 1 240 ? -81.941 -21.452 85.260 1.00 52.31 240 MET A N 1
ATOM 1916 C CA . MET A 1 240 ? -82.912 -22.266 86.016 1.00 52.31 240 MET A CA 1
ATOM 1917 C C . MET A 1 240 ? -82.401 -22.795 87.375 1.00 52.31 240 MET A C 1
ATOM 1919 O O . MET A 1 240 ? -83.006 -23.705 87.934 1.00 52.31 240 MET A O 1
ATOM 1923 N N . LYS A 1 241 ? -81.281 -22.281 87.904 1.00 50.28 241 LYS A N 1
ATOM 1924 C CA . LYS A 1 241 ? -80.646 -22.776 89.145 1.00 50.28 241 LYS A CA 1
ATOM 1925 C C . LYS A 1 241 ? -80.489 -21.746 90.269 1.00 50.28 241 LYS A C 1
ATOM 1927 O O . LYS A 1 241 ? -79.826 -22.041 91.258 1.00 50.28 241 LYS A O 1
ATOM 1932 N N . LEU A 1 242 ? -81.080 -20.558 90.133 1.00 41.25 242 LEU A N 1
ATOM 1933 C CA . LEU A 1 242 ? -80.971 -19.466 91.112 1.00 41.25 242 LEU A CA 1
ATOM 1934 C C . LEU A 1 242 ? -82.335 -18.830 91.441 1.00 41.25 242 LEU A C 1
ATOM 1936 O O . LEU A 1 242 ? -82.435 -17.608 91.539 1.00 41.25 242 LEU A O 1
ATOM 1940 N N . GLN A 1 243 ? -83.399 -19.637 91.572 1.00 36.78 243 GLN A N 1
ATOM 1941 C CA . GLN A 1 243 ? -84.726 -19.110 91.933 1.00 36.78 243 GLN A CA 1
ATOM 1942 C C . GLN A 1 243 ? -85.647 -20.081 92.707 1.00 36.78 243 GLN A C 1
ATOM 1944 O O . GLN A 1 243 ? -86.865 -20.021 92.567 1.00 36.78 243 GLN A O 1
ATOM 1949 N N . GLU A 1 244 ? -85.074 -20.932 93.563 1.00 38.88 244 GLU A N 1
ATOM 1950 C CA . GLU A 1 244 ? -85.784 -21.633 94.649 1.00 38.88 244 GLU A CA 1
ATOM 1951 C C . GLU A 1 244 ? -84.983 -21.475 95.960 1.00 38.88 244 GLU A C 1
ATOM 1953 O O . GLU A 1 244 ? -83.769 -21.288 95.903 1.00 38.88 244 GLU A O 1
ATOM 1958 N N . GLU A 1 245 ? -85.681 -21.535 97.107 1.00 34.34 245 GLU A N 1
ATOM 1959 C CA . GLU A 1 245 ? -85.220 -21.203 98.482 1.00 34.34 245 GLU A CA 1
ATOM 1960 C C . GLU A 1 245 ? -84.961 -19.685 98.722 1.00 34.34 245 GLU A C 1
ATOM 1962 O O . GLU A 1 245 ? -84.278 -19.028 97.944 1.00 34.34 245 GLU A O 1
ATOM 1967 N N . HIS A 1 246 ? -85.516 -18.999 99.741 1.00 39.06 246 HIS A N 1
ATOM 1968 C CA . HIS A 1 246 ? -86.198 -19.402 100.993 1.00 39.06 246 HIS A CA 1
ATOM 1969 C C . HIS A 1 246 ? -87.413 -18.506 101.357 1.00 39.06 246 HIS A C 1
ATOM 1971 O O . HIS A 1 246 ? -87.479 -17.373 100.891 1.00 39.06 246 HIS A O 1
ATOM 1977 N N . HIS A 1 247 ? -88.280 -18.953 102.295 1.00 37.78 247 HIS A N 1
ATOM 1978 C CA . HIS A 1 247 ? -88.986 -18.099 103.292 1.00 37.78 247 HIS A CA 1
ATOM 1979 C C . HIS A 1 247 ? -89.757 -18.902 104.396 1.00 37.78 247 HIS A C 1
ATOM 1981 O O . HIS A 1 247 ? -90.661 -19.648 104.041 1.00 37.78 247 HIS A O 1
ATOM 1987 N N . MET A 1 248 ? -89.485 -18.622 105.696 1.00 36.12 248 MET A N 1
ATOM 1988 C CA . MET A 1 248 ? -90.380 -18.670 106.912 1.00 36.12 248 MET A CA 1
ATOM 1989 C C . MET A 1 248 ? -91.029 -20.012 107.408 1.00 36.12 248 MET A C 1
ATOM 1991 O O . MET A 1 248 ? -91.272 -20.889 106.591 1.00 36.12 248 MET A O 1
ATOM 1995 N N . ASP A 1 249 ? -91.479 -20.253 108.672 1.00 36.22 249 ASP A N 1
ATOM 1996 C CA . ASP A 1 249 ? -91.092 -19.875 110.079 1.00 36.22 249 ASP A CA 1
ATOM 1997 C C . ASP A 1 249 ? -91.888 -20.746 111.150 1.00 36.22 249 ASP A C 1
ATOM 1999 O O . ASP A 1 249 ? -92.361 -21.824 110.791 1.00 36.22 249 ASP A O 1
ATOM 2003 N N . SER A 1 250 ? -92.035 -20.352 112.442 1.00 37.28 250 SER A N 1
ATOM 2004 C CA . SER A 1 250 ? -92.341 -21.181 113.669 1.00 37.28 250 SER A CA 1
ATOM 2005 C C . SER A 1 250 ? -93.474 -20.625 114.623 1.00 37.28 250 SER A C 1
ATOM 2007 O O . SER A 1 250 ? -94.134 -19.680 114.203 1.00 37.28 250 SER A O 1
ATOM 2009 N N . LEU A 1 251 ? -93.878 -21.062 115.862 1.00 40.47 251 LEU A N 1
ATOM 2010 C CA . LEU A 1 251 ? -93.533 -22.066 116.940 1.00 40.47 251 LEU A CA 1
ATOM 2011 C C . LEU A 1 251 ? -94.742 -22.240 117.974 1.00 40.47 251 LEU A C 1
ATOM 2013 O O . LEU A 1 251 ? -95.754 -21.569 117.792 1.00 40.47 251 LEU A O 1
ATOM 2017 N N . GLY A 1 252 ? -94.694 -23.053 119.076 1.00 36.00 252 GLY A N 1
ATOM 2018 C CA . GLY A 1 252 ? -95.763 -23.132 120.148 1.00 36.00 252 GLY A CA 1
ATOM 2019 C C . GLY A 1 252 ? -95.555 -24.073 121.398 1.00 36.00 252 GLY A C 1
ATOM 2020 O O . GLY A 1 252 ? -94.796 -25.032 121.285 1.00 36.00 252 GLY A O 1
ATOM 2021 N N . VAL A 1 253 ? -96.176 -23.811 122.594 1.00 39.44 253 VAL A N 1
ATOM 2022 C CA . VAL A 1 253 ? -95.725 -24.285 123.969 1.00 39.44 253 VAL A CA 1
ATOM 2023 C C . VAL A 1 253 ? -96.791 -24.388 125.156 1.00 39.44 253 VAL A C 1
ATOM 2025 O O . VAL A 1 253 ? -97.670 -23.541 125.230 1.00 39.44 253 VAL A O 1
ATOM 2028 N N . LEU A 1 254 ? -96.629 -25.369 126.105 1.00 39.44 254 LEU A N 1
ATOM 2029 C CA . LEU A 1 254 ? -96.994 -25.582 127.583 1.00 39.44 254 LEU A CA 1
ATOM 2030 C C . LEU A 1 254 ? -98.361 -25.293 128.327 1.00 39.44 254 LEU A C 1
ATOM 2032 O O . LEU A 1 254 ? -99.000 -24.276 128.093 1.00 39.44 254 LEU A O 1
ATOM 2036 N N . GLY A 1 255 ? -98.648 -26.058 129.432 1.00 39.06 255 GLY A N 1
ATOM 2037 C CA . GLY A 1 255 ? -99.098 -25.494 130.759 1.00 39.06 255 GLY A CA 1
ATOM 2038 C C . GLY A 1 255 ? -100.024 -26.259 131.791 1.00 39.06 255 GLY A C 1
ATOM 2039 O O . GLY A 1 255 ? -101.039 -26.815 131.393 1.00 39.06 255 GLY A O 1
ATOM 2040 N N . ILE A 1 256 ? -99.748 -26.100 133.124 1.00 39.19 256 ILE A N 1
ATOM 2041 C CA . ILE A 1 256 ? -100.679 -25.827 134.301 1.00 39.19 256 ILE A CA 1
ATOM 2042 C C . ILE A 1 256 ? -100.952 -26.848 135.491 1.00 39.19 256 ILE A C 1
ATOM 2044 O O . ILE A 1 256 ? -100.851 -28.059 135.353 1.00 39.19 256 ILE A O 1
ATOM 2048 N N . MET A 1 257 ? -101.225 -26.247 136.683 1.00 39.69 257 MET A N 1
ATOM 2049 C CA . MET A 1 257 ? -101.327 -26.600 138.150 1.00 39.69 257 MET A CA 1
ATOM 2050 C C . MET A 1 257 ? -102.601 -27.396 138.621 1.00 39.69 257 MET A C 1
ATOM 2052 O O . MET A 1 257 ? -103.364 -27.795 137.752 1.00 39.69 257 MET A O 1
ATOM 2056 N N . GLY A 1 258 ? -102.999 -27.643 139.906 1.00 38.22 258 GLY A N 1
ATOM 2057 C CA . GLY A 1 258 ? -102.525 -27.422 141.319 1.00 38.22 258 GLY A CA 1
ATOM 2058 C C . GLY A 1 258 ? -103.698 -27.367 142.369 1.00 38.22 258 GLY A C 1
ATOM 2059 O O . GLY A 1 258 ? -104.842 -27.308 141.929 1.00 38.22 258 GLY A O 1
ATOM 2060 N N . GLY A 1 259 ? -103.480 -27.355 143.714 1.00 43.22 259 GLY A N 1
ATOM 2061 C CA . GLY A 1 259 ? -104.556 -27.057 144.722 1.00 43.22 259 GLY A CA 1
ATOM 2062 C C . GLY A 1 259 ? -104.373 -27.404 146.242 1.00 43.22 259 GLY A C 1
ATOM 2063 O O . GLY A 1 259 ? -103.864 -28.470 146.560 1.00 43.22 259 GLY A O 1
ATOM 2064 N N . GLU A 1 260 ? -104.809 -26.470 147.122 1.00 37.06 260 GLU A N 1
ATOM 2065 C CA . GLU A 1 260 ? -105.309 -26.466 148.551 1.00 37.06 260 GLU A CA 1
ATOM 2066 C C . GLU A 1 260 ? -105.111 -27.692 149.502 1.00 37.06 260 GLU A C 1
ATOM 2068 O O . GLU A 1 260 ? -105.282 -28.829 149.081 1.00 37.06 260 GLU A O 1
ATOM 2073 N N . LEU A 1 261 ? -104.766 -27.633 150.812 1.00 32.62 261 LEU A N 1
ATOM 2074 C CA . LEU A 1 261 ? -104.758 -26.663 151.951 1.00 32.62 261 LEU A CA 1
ATOM 2075 C C . LEU A 1 261 ? -106.044 -26.575 152.841 1.00 32.62 261 LEU A C 1
ATOM 2077 O O . LEU A 1 261 ? -107.132 -26.928 152.413 1.00 32.62 261 LEU A O 1
ATOM 2081 N N . GLU A 1 262 ? -105.885 -26.143 154.107 1.00 32.25 262 GLU A N 1
ATOM 2082 C CA . GLU A 1 262 ? -106.889 -26.036 155.202 1.00 32.25 262 GLU A CA 1
ATOM 2083 C C . GLU A 1 262 ? -107.473 -27.336 155.820 1.00 32.25 262 GLU A C 1
ATOM 2085 O O . GLU A 1 262 ? -108.664 -27.650 155.759 1.00 32.25 262 GLU A O 1
ATOM 2090 N N . LYS A 1 263 ? -106.627 -28.045 156.584 1.00 43.66 263 LYS A N 1
ATOM 2091 C CA . LYS A 1 263 ? -107.075 -28.749 157.809 1.00 43.66 263 LYS A CA 1
ATOM 2092 C C . LYS A 1 263 ? -106.067 -28.594 158.954 1.00 43.66 263 LYS A C 1
ATOM 2094 O O . LYS A 1 263 ? -105.722 -29.531 159.677 1.00 43.66 263 LYS A O 1
ATOM 2099 N N . GLU A 1 264 ? -105.552 -27.377 159.071 1.00 46.38 264 GLU A N 1
ATOM 2100 C CA . GLU A 1 264 ? -104.349 -27.030 159.817 1.00 46.38 264 GLU A CA 1
ATOM 2101 C C . GLU A 1 264 ? -104.671 -26.491 161.221 1.00 46.38 264 GLU A C 1
ATOM 2103 O O . GLU A 1 264 ? -105.115 -25.356 161.377 1.00 46.38 264 GLU A O 1
ATOM 2108 N N . LYS A 1 265 ? -104.405 -27.294 162.268 1.00 42.38 265 LYS A N 1
ATOM 2109 C CA . LYS A 1 265 ? -104.090 -26.757 163.617 1.00 42.38 265 LYS A CA 1
ATOM 2110 C C . LYS A 1 265 ? -103.542 -27.747 164.642 1.00 42.38 265 LYS A C 1
ATOM 2112 O O . LYS A 1 265 ? -102.826 -27.322 165.538 1.00 42.38 265 LYS A O 1
ATOM 2117 N N . ALA A 1 266 ? -103.829 -29.044 164.511 1.00 38.38 266 ALA A N 1
ATOM 2118 C CA . ALA A 1 266 ? -103.255 -30.073 165.391 1.00 38.38 266 ALA A CA 1
ATOM 2119 C C . ALA A 1 266 ? -101.983 -30.732 164.813 1.00 38.38 266 ALA A C 1
ATOM 2121 O O . ALA A 1 266 ? -101.106 -31.128 165.569 1.00 38.38 266 ALA A O 1
ATOM 2122 N N . SER A 1 267 ? -101.856 -30.805 163.480 1.00 52.97 267 SER A N 1
ATOM 2123 C CA . SER A 1 267 ? -100.703 -31.419 162.785 1.00 52.97 267 SER A CA 1
ATOM 2124 C C . SER A 1 267 ? -99.470 -30.501 162.689 1.00 52.97 267 SER A C 1
ATOM 2126 O O . SER A 1 267 ? -98.353 -30.960 162.462 1.00 52.97 267 SER A O 1
ATOM 2128 N N . HIS A 1 268 ? -99.646 -29.190 162.895 1.00 48.06 268 HIS A N 1
ATOM 2129 C CA . HIS A 1 268 ? -98.658 -28.150 162.566 1.00 48.06 268 HIS A CA 1
ATOM 2130 C C . HIS A 1 268 ? -97.291 -28.320 163.277 1.00 48.06 268 HIS A C 1
ATOM 2132 O O . HIS A 1 268 ? -96.264 -27.930 162.727 1.00 48.06 268 HIS A O 1
ATOM 2138 N N . GLY A 1 269 ? -97.244 -28.966 164.452 1.00 51.06 269 GLY A N 1
ATOM 2139 C CA . GLY A 1 269 ? -95.986 -29.291 165.151 1.00 51.06 269 GLY A CA 1
ATOM 2140 C C . GLY A 1 269 ? -95.162 -30.433 164.527 1.00 51.06 269 GLY A C 1
ATOM 2141 O O . GLY A 1 269 ? -93.943 -30.479 164.698 1.00 51.06 269 GLY A O 1
ATOM 2142 N N . ASP A 1 270 ? -95.803 -31.325 163.767 1.00 55.31 270 ASP A N 1
ATOM 2143 C CA . ASP A 1 270 ? -95.156 -32.443 163.064 1.00 55.31 270 ASP A CA 1
ATOM 2144 C C . ASP A 1 270 ? -94.991 -32.177 161.562 1.00 55.31 270 ASP A C 1
ATOM 2146 O O . ASP A 1 270 ? -94.083 -32.727 160.933 1.00 55.31 270 ASP A O 1
ATOM 2150 N N . GLU A 1 271 ? -95.818 -31.298 160.988 1.00 52.38 271 GLU A N 1
ATOM 2151 C CA . GLU A 1 271 ? -95.624 -30.753 159.640 1.00 52.38 271 GLU A CA 1
ATOM 2152 C C . GLU A 1 271 ? -94.308 -29.966 159.550 1.00 52.38 271 GLU A C 1
ATOM 2154 O O . GLU A 1 271 ? -93.505 -30.228 158.655 1.00 52.38 271 GLU A O 1
ATOM 2159 N N . MET A 1 272 ? -94.039 -29.070 160.513 1.00 55.06 272 MET A N 1
ATOM 2160 C CA . MET A 1 272 ? -92.848 -28.205 160.515 1.00 55.06 272 MET A CA 1
ATOM 2161 C C . MET A 1 272 ? -91.547 -29.013 160.385 1.00 55.06 272 MET A C 1
ATOM 2163 O O . MET A 1 272 ? -90.721 -28.734 159.520 1.00 55.06 272 MET A O 1
ATOM 2167 N N . ARG A 1 273 ? -91.414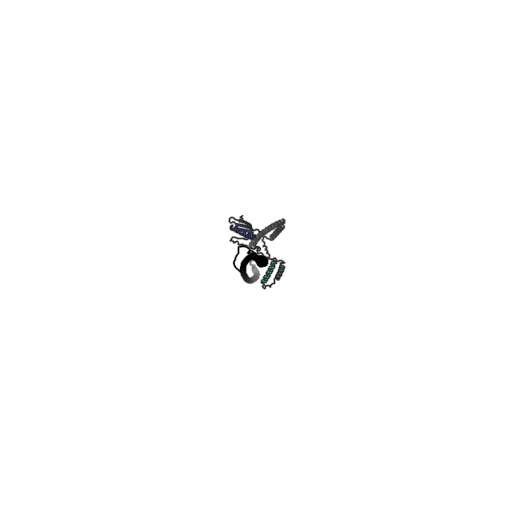 -30.098 161.161 1.00 62.06 273 ARG A N 1
ATOM 2168 C CA . ARG A 1 273 ? -90.225 -30.969 161.149 1.00 62.06 273 ARG A CA 1
ATOM 2169 C C . ARG A 1 273 ? -90.047 -31.726 159.823 1.00 62.06 273 ARG A C 1
ATOM 2171 O O . ARG A 1 273 ? -88.916 -31.980 159.406 1.00 62.06 273 ARG A O 1
ATOM 2178 N N . ARG A 1 274 ? -91.143 -32.060 159.126 1.00 65.62 274 ARG A N 1
ATOM 2179 C CA . ARG A 1 274 ? -91.093 -32.627 157.763 1.00 65.62 274 ARG A CA 1
ATOM 2180 C C . ARG A 1 274 ? -90.730 -31.567 156.719 1.00 65.62 274 ARG A C 1
ATOM 2182 O O . ARG A 1 274 ? -89.928 -31.861 155.835 1.00 65.62 274 ARG A O 1
ATOM 2189 N N . VAL A 1 275 ? -91.240 -30.341 156.850 1.00 64.12 275 VAL A N 1
ATOM 2190 C CA . VAL A 1 275 ? -90.880 -29.212 155.974 1.00 64.12 275 VAL A CA 1
ATOM 2191 C C . VAL A 1 275 ? -89.400 -28.851 156.115 1.00 64.12 275 VAL A C 1
ATOM 2193 O O . VAL A 1 275 ? -88.738 -28.681 155.096 1.00 64.12 275 VAL A O 1
ATOM 2196 N N . GLU A 1 276 ? -88.850 -28.804 157.332 1.00 64.06 276 GLU A N 1
ATOM 2197 C CA . GLU A 1 276 ? -87.419 -28.562 157.584 1.00 64.06 276 GLU A CA 1
ATOM 2198 C C . GLU A 1 276 ? -86.527 -29.649 156.964 1.00 64.06 276 GLU A C 1
ATOM 2200 O O . GLU A 1 276 ? -85.563 -29.332 156.263 1.00 64.06 276 GLU A O 1
ATOM 2205 N N . SER A 1 277 ? -86.882 -30.927 157.149 1.00 71.75 277 SER A N 1
ATOM 2206 C CA . SER A 1 277 ? -86.167 -32.060 156.546 1.00 71.75 277 SER A CA 1
ATOM 2207 C C . SER A 1 277 ? -86.191 -32.014 155.012 1.00 71.75 277 SER A C 1
ATOM 2209 O O . SER A 1 277 ? -85.153 -32.202 154.372 1.00 71.75 277 SER A O 1
ATOM 2211 N N . HIS A 1 278 ? -87.338 -31.686 154.409 1.00 72.81 278 HIS A N 1
ATOM 2212 C CA . HIS A 1 278 ? -87.441 -31.524 152.958 1.00 72.81 278 HIS A CA 1
ATOM 2213 C C . HIS A 1 278 ? -86.669 -30.290 152.458 1.00 72.81 278 HIS A C 1
ATOM 2215 O O . HIS A 1 278 ? -86.014 -30.356 151.421 1.00 72.81 278 HIS A O 1
ATOM 2221 N N . ASN A 1 279 ? -86.656 -29.191 153.223 1.00 67.25 279 ASN A N 1
ATOM 2222 C CA . ASN A 1 279 ? -85.850 -28.002 152.927 1.00 67.25 279 ASN A CA 1
ATOM 2223 C C . ASN A 1 279 ? -84.347 -28.317 152.893 1.00 67.25 279 ASN A C 1
ATOM 2225 O O . ASN A 1 279 ? -83.626 -27.765 152.064 1.00 67.25 279 ASN A O 1
ATOM 2229 N N . LEU A 1 280 ? -83.874 -29.186 153.793 1.00 74.25 280 LEU A N 1
ATOM 2230 C CA . LEU A 1 280 ? -82.481 -29.627 153.828 1.00 74.25 280 LEU A CA 1
ATOM 2231 C C . LEU A 1 280 ? -82.141 -30.464 152.586 1.00 74.25 280 LEU A C 1
ATOM 2233 O O . LEU A 1 280 ? -81.204 -30.125 151.868 1.00 74.25 280 LEU A O 1
ATOM 2237 N N . ALA A 1 281 ? -82.963 -31.470 152.268 1.00 74.19 281 ALA A N 1
ATOM 2238 C CA . ALA A 1 281 ? -82.783 -32.307 151.079 1.00 74.19 281 ALA A CA 1
ATOM 2239 C C . ALA A 1 281 ? -82.812 -31.496 149.768 1.00 74.19 281 ALA A C 1
ATOM 2241 O O . ALA A 1 281 ? -81.973 -31.705 148.891 1.00 74.19 281 ALA A O 1
ATOM 2242 N N . LEU A 1 282 ? -83.725 -30.525 149.649 1.00 72.75 282 LEU A N 1
ATOM 2243 C CA . LEU A 1 282 ? -83.818 -29.662 148.469 1.00 72.75 282 LEU A CA 1
ATOM 2244 C C . LEU A 1 282 ? -82.593 -28.739 148.340 1.00 72.75 282 LEU A C 1
ATOM 2246 O O . LEU A 1 282 ? -82.101 -28.527 147.234 1.00 72.75 282 LEU A O 1
ATOM 2250 N N . LYS A 1 283 ? -82.044 -28.237 149.457 1.00 73.88 283 LYS A N 1
ATOM 2251 C CA . LYS A 1 283 ? -80.775 -27.481 149.472 1.00 73.88 283 LYS A CA 1
ATOM 2252 C C . LYS A 1 283 ? -79.582 -28.351 149.071 1.00 73.88 283 LYS A C 1
ATOM 2254 O O . LYS A 1 283 ? -78.719 -27.870 148.341 1.00 73.88 283 LYS A O 1
ATOM 2259 N N . GLU A 1 284 ? -79.546 -29.615 149.492 1.00 78.56 284 GLU A N 1
ATOM 2260 C CA . GLU A 1 284 ? -78.538 -30.589 149.052 1.00 78.56 284 GLU A CA 1
ATOM 2261 C C . GLU A 1 284 ? -78.617 -30.820 147.531 1.00 78.56 284 GLU A C 1
ATOM 2263 O O . GLU A 1 284 ? -77.602 -30.744 146.838 1.00 78.56 284 GLU A O 1
ATOM 2268 N N . GLN A 1 285 ? -79.826 -31.026 146.995 1.00 77.50 285 GLN A N 1
ATOM 2269 C CA . GLN A 1 285 ? -80.054 -31.265 145.567 1.00 77.50 285 GLN A CA 1
ATOM 2270 C C . GLN A 1 285 ? -79.747 -30.027 144.709 1.00 77.50 285 GLN A C 1
ATOM 2272 O O . GLN A 1 285 ? -79.119 -30.150 143.659 1.00 77.50 285 GLN A O 1
ATOM 2277 N N . VAL A 1 286 ? -80.115 -28.826 145.170 1.00 78.06 286 VAL A N 1
ATOM 2278 C CA . VAL A 1 286 ? -79.729 -27.560 144.524 1.00 78.06 286 VAL A CA 1
ATOM 2279 C C . VAL A 1 286 ? -78.211 -27.368 144.557 1.00 78.06 286 VAL A C 1
ATOM 2281 O O . VAL A 1 286 ? -77.645 -26.946 143.549 1.00 78.06 286 VAL A O 1
ATOM 2284 N N . ARG A 1 287 ? -77.524 -27.723 145.655 1.00 81.81 287 ARG A N 1
ATOM 2285 C CA . ARG A 1 287 ? -76.053 -27.683 145.717 1.00 81.81 287 ARG A CA 1
ATOM 2286 C C . ARG A 1 287 ? -75.430 -28.646 144.700 1.00 81.81 287 ARG A C 1
ATOM 2288 O O . ARG A 1 287 ? -74.545 -28.230 143.965 1.00 81.81 287 ARG A O 1
ATOM 2295 N N . ALA A 1 288 ? -75.930 -29.879 144.597 1.00 80.56 288 ALA A N 1
ATOM 2296 C CA . ALA A 1 288 ? -75.450 -30.866 143.627 1.00 80.56 288 ALA A CA 1
ATOM 2297 C C . ALA A 1 288 ? -75.681 -30.436 142.164 1.00 80.56 288 ALA A C 1
ATOM 2299 O O . ALA A 1 288 ? -74.775 -30.547 141.344 1.00 80.56 288 ALA A O 1
ATOM 2300 N N . LEU A 1 289 ? -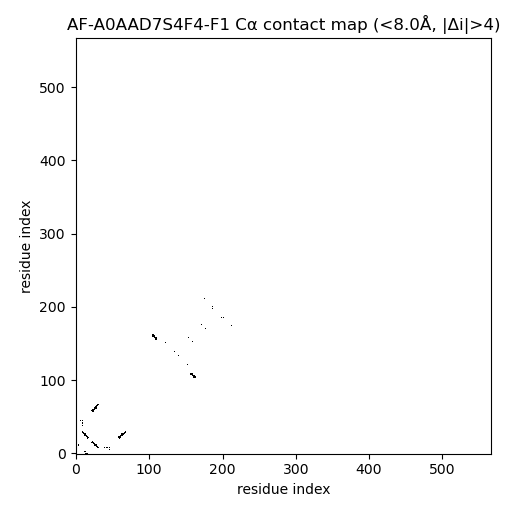76.853 -29.884 141.834 1.00 76.56 289 LEU A N 1
ATOM 2301 C CA . LEU A 1 289 ? -77.129 -29.351 140.491 1.00 76.56 289 LEU A CA 1
ATOM 2302 C C . LEU A 1 289 ? -76.296 -28.099 140.174 1.00 76.56 289 LEU A C 1
ATOM 2304 O O . LEU A 1 289 ? -75.879 -27.915 139.034 1.00 76.56 289 LEU A O 1
ATOM 2308 N N . THR A 1 290 ? -76.012 -27.260 141.174 1.00 76.12 290 THR A N 1
ATOM 2309 C CA . THR A 1 290 ? -75.107 -26.109 141.019 1.00 76.12 290 THR A CA 1
ATOM 2310 C C . THR A 1 290 ? -73.674 -26.576 140.757 1.00 76.12 290 THR A C 1
ATOM 2312 O O . THR A 1 290 ? -73.033 -26.053 139.852 1.00 76.12 290 THR A O 1
ATOM 2315 N N . GLN A 1 291 ? -73.213 -27.606 141.476 1.00 84.19 291 GLN A N 1
ATOM 2316 C CA . GLN A 1 291 ? -71.913 -28.248 141.273 1.00 84.19 291 GLN A CA 1
ATOM 2317 C C . GLN A 1 291 ? -71.786 -28.805 139.844 1.00 84.19 291 GLN A C 1
ATOM 2319 O O . GLN A 1 291 ? -70.851 -28.434 139.144 1.00 84.19 291 GLN A O 1
ATOM 2324 N N . MET A 1 292 ? -72.754 -29.608 139.371 1.00 82.69 292 MET A N 1
ATOM 2325 C CA . MET A 1 292 ? -72.708 -30.137 137.997 1.00 82.69 292 MET A CA 1
ATOM 2326 C C . MET A 1 292 ? -72.738 -29.023 136.948 1.00 82.69 292 MET A C 1
ATOM 2328 O O . MET A 1 292 ? -71.956 -29.079 136.009 1.00 82.69 292 MET A O 1
ATOM 2332 N N . ARG A 1 293 ? -73.562 -27.978 137.125 1.00 84.12 293 ARG A N 1
ATOM 2333 C CA . ARG A 1 293 ? -73.568 -26.821 136.214 1.00 84.12 293 ARG A CA 1
ATOM 2334 C C . ARG A 1 293 ? -72.205 -26.123 136.182 1.00 84.12 293 ARG A C 1
ATOM 2336 O O . ARG A 1 293 ? -71.770 -25.692 135.124 1.00 84.12 293 ARG A O 1
ATOM 2343 N N . GLU A 1 294 ? -71.527 -25.988 137.320 1.00 83.81 294 GLU A N 1
ATOM 2344 C CA . GLU A 1 294 ? -70.189 -25.387 137.384 1.00 83.81 294 GLU A CA 1
ATOM 2345 C C . GLU A 1 294 ? -69.116 -26.267 136.730 1.00 83.81 294 GLU A C 1
ATOM 2347 O O . GLU A 1 294 ? -68.233 -25.733 136.063 1.00 83.81 294 GLU A O 1
ATOM 2352 N N . ASP A 1 295 ? -69.212 -27.591 136.853 1.00 83.81 295 ASP A N 1
ATOM 2353 C CA . ASP A 1 295 ? -68.297 -28.533 136.199 1.00 83.81 295 ASP A CA 1
ATOM 2354 C C . ASP A 1 295 ? -68.561 -28.655 134.680 1.00 83.81 295 ASP A C 1
ATOM 2356 O O . ASP A 1 295 ? -67.614 -28.663 133.896 1.00 83.81 295 ASP A O 1
ATOM 2360 N N . GLU A 1 296 ? -69.821 -28.619 134.233 1.00 82.44 296 GLU A N 1
ATOM 2361 C CA . GLU A 1 296 ? -70.193 -28.495 132.811 1.00 82.44 296 GLU A CA 1
ATOM 2362 C C . GLU A 1 296 ? -69.736 -27.149 132.221 1.00 82.44 296 GLU A C 1
ATOM 2364 O O . GLU A 1 296 ? -69.218 -27.100 131.105 1.00 82.44 296 GLU A O 1
ATOM 2369 N N . GLN A 1 297 ? -69.866 -26.046 132.971 1.00 82.94 297 GLN A N 1
ATOM 2370 C CA . GLN A 1 297 ? -69.344 -24.740 132.553 1.00 82.94 297 GLN A CA 1
ATOM 2371 C C . GLN A 1 297 ? -67.812 -24.744 132.440 1.00 82.94 297 GLN A C 1
ATOM 2373 O O . GLN A 1 297 ? -67.298 -24.168 131.483 1.00 82.94 297 GLN A O 1
ATOM 2378 N N . ARG A 1 298 ? -67.086 -25.412 133.353 1.00 86.88 298 ARG A N 1
ATOM 2379 C CA . ARG A 1 298 ? -65.631 -25.631 133.223 1.00 86.88 298 ARG A CA 1
ATOM 2380 C C . ARG A 1 298 ? -65.307 -26.423 131.961 1.00 86.88 298 ARG A C 1
ATOM 2382 O O . ARG A 1 298 ? -64.533 -25.943 131.147 1.00 86.88 298 ARG A O 1
ATOM 2389 N N . GLN A 1 299 ? -65.958 -27.564 131.738 1.00 87.75 299 GLN A N 1
ATOM 2390 C CA . GLN A 1 299 ? -65.677 -28.408 130.574 1.00 87.75 299 GLN A CA 1
ATOM 2391 C C . GLN A 1 299 ? -65.951 -27.693 129.237 1.00 87.75 299 GLN A C 1
ATOM 2393 O O . GLN A 1 299 ? -65.202 -27.874 128.277 1.00 87.75 299 GLN A O 1
ATOM 2398 N N . CYS A 1 300 ? -66.988 -26.853 129.168 1.00 85.50 300 CYS A N 1
ATOM 2399 C CA . CYS A 1 300 ? -67.246 -26.004 128.003 1.00 85.50 300 CYS A CA 1
ATOM 2400 C C . CYS A 1 300 ? -66.173 -24.920 127.807 1.00 85.50 300 CYS A C 1
ATOM 2402 O O . CYS A 1 300 ? -65.790 -24.669 126.666 1.00 85.50 300 CYS A O 1
ATOM 2404 N N . LEU A 1 301 ? -65.674 -24.304 128.885 1.00 88.69 301 LEU A N 1
ATOM 2405 C CA . LEU A 1 301 ? -64.576 -23.332 128.822 1.00 88.69 301 LEU A CA 1
ATOM 2406 C C . LEU A 1 301 ? -63.262 -23.998 128.395 1.00 88.69 301 LEU A C 1
ATOM 2408 O O . LEU A 1 301 ? -62.657 -23.537 127.435 1.00 88.69 301 LEU A O 1
ATOM 2412 N N . ASP A 1 302 ? -62.874 -25.117 129.012 1.00 88.62 302 ASP A N 1
ATOM 2413 C CA . ASP A 1 302 ? -61.661 -25.876 128.666 1.00 88.62 302 ASP A CA 1
ATOM 2414 C C . ASP A 1 302 ? -61.670 -26.311 127.186 1.00 88.62 302 ASP A C 1
ATOM 2416 O O . ASP A 1 302 ? -60.661 -26.226 126.480 1.00 88.62 302 ASP A O 1
ATOM 2420 N N . MET A 1 303 ? -62.830 -26.757 126.687 1.00 87.69 303 MET A N 1
ATOM 2421 C CA . MET A 1 303 ? -63.016 -27.131 125.282 1.00 87.69 303 MET A CA 1
ATOM 2422 C C . MET A 1 303 ? -62.946 -25.918 124.346 1.00 87.69 303 MET A C 1
ATOM 2424 O O . MET A 1 303 ? -62.359 -26.025 123.268 1.00 87.69 303 MET A O 1
ATOM 2428 N N . GLN A 1 304 ? -63.507 -24.772 124.745 1.00 88.44 304 GLN A N 1
ATOM 2429 C CA . GLN A 1 304 ? -63.427 -23.544 123.958 1.00 88.44 304 GLN A CA 1
ATOM 2430 C C . GLN A 1 304 ? -61.996 -22.988 123.933 1.00 88.44 304 GLN A C 1
ATOM 2432 O O . GLN A 1 304 ? -61.496 -22.703 122.851 1.00 88.44 304 GLN A O 1
ATOM 2437 N N . GLU A 1 305 ? -61.291 -22.931 125.067 1.00 89.50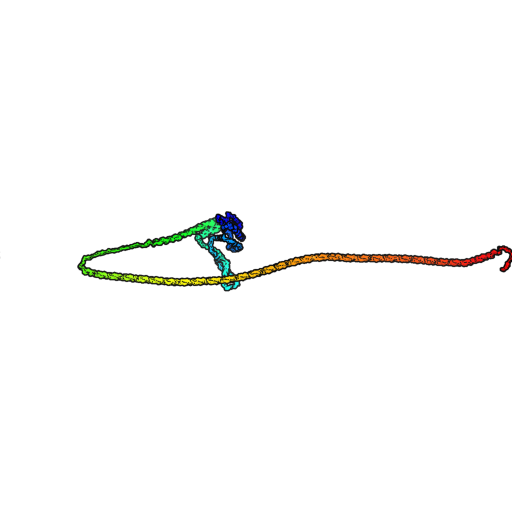 305 GLU A N 1
ATOM 2438 C CA . GLU A 1 305 ? -59.878 -22.531 125.115 1.00 89.50 305 GLU A CA 1
ATOM 2439 C C . GLU A 1 305 ? -59.002 -23.456 124.257 1.00 89.50 305 GLU A C 1
ATOM 2441 O O . GLU A 1 305 ? -58.122 -22.980 123.540 1.00 89.50 305 GLU A O 1
ATOM 2446 N N . SER A 1 306 ? -59.263 -24.770 124.259 1.00 88.31 306 SER A N 1
ATOM 2447 C CA . SER A 1 306 ? -58.561 -25.716 123.385 1.00 88.31 306 SER A CA 1
ATOM 2448 C C . SER A 1 306 ? -58.871 -25.499 121.897 1.00 88.31 306 SER A C 1
ATOM 2450 O O . SER A 1 306 ? -57.978 -25.678 121.064 1.00 88.31 306 SER A O 1
ATOM 2452 N N . GLN A 1 307 ? -60.104 -25.120 121.546 1.00 87.00 307 GLN A N 1
ATOM 2453 C CA . GLN A 1 307 ? -60.480 -24.788 120.171 1.00 87.00 307 GLN A CA 1
ATOM 2454 C C . GLN A 1 307 ? -59.842 -23.466 119.722 1.00 87.00 307 GLN A C 1
ATOM 2456 O O . GLN A 1 307 ? -59.261 -23.414 118.637 1.00 87.00 307 GLN A O 1
ATOM 2461 N N . ASP A 1 308 ? -59.886 -22.431 120.561 1.00 89.19 308 ASP A N 1
ATOM 2462 C CA . ASP A 1 308 ? -59.294 -21.122 120.290 1.00 89.19 308 ASP A CA 1
ATOM 2463 C C . ASP A 1 308 ? -57.771 -21.262 120.093 1.00 89.19 308 ASP A C 1
ATOM 2465 O O . ASP A 1 308 ? -57.246 -20.843 119.057 1.00 89.19 308 ASP A O 1
ATOM 2469 N N . GLN A 1 309 ? -57.077 -21.994 120.979 1.00 91.62 309 GLN A N 1
ATOM 2470 C CA . GLN A 1 309 ? -55.654 -22.342 120.831 1.00 91.62 309 GLN A CA 1
ATOM 2471 C C . GLN A 1 309 ? -55.351 -23.031 119.489 1.00 91.62 309 GLN A C 1
ATOM 2473 O O . GLN A 1 309 ? -54.397 -22.648 118.806 1.00 91.62 309 GLN A O 1
ATOM 2478 N N . ALA A 1 310 ? -56.169 -24.005 119.072 1.00 89.88 310 ALA A N 1
ATOM 2479 C CA . ALA A 1 310 ? -55.997 -24.692 117.792 1.00 89.88 310 ALA A CA 1
ATOM 2480 C C . ALA A 1 310 ? -56.223 -23.760 116.583 1.00 89.88 310 ALA A C 1
ATOM 2482 O O . ALA A 1 310 ? -55.513 -23.871 115.578 1.00 89.88 310 ALA A O 1
ATOM 2483 N N . THR A 1 311 ? -57.164 -22.811 116.670 1.00 90.19 311 THR A N 1
ATOM 2484 C CA . THR A 1 311 ? -57.352 -21.800 115.614 1.00 90.19 311 THR A CA 1
ATOM 2485 C C . THR A 1 311 ? -56.194 -20.806 115.545 1.00 90.19 311 THR A C 1
ATOM 2487 O O . THR A 1 311 ? -55.737 -20.501 114.442 1.00 90.19 311 THR A O 1
ATOM 2490 N N . ASP A 1 312 ? -55.638 -20.384 116.684 1.00 91.81 312 ASP A N 1
ATOM 2491 C CA . ASP A 1 312 ? -54.447 -19.532 116.739 1.00 91.81 312 ASP A CA 1
ATOM 2492 C C . ASP A 1 312 ? -53.200 -20.244 116.193 1.00 91.81 312 ASP A C 1
ATOM 2494 O O . ASP A 1 312 ? -52.357 -19.611 115.555 1.00 91.81 312 ASP A O 1
ATOM 2498 N N . GLU A 1 313 ? -53.044 -21.550 116.434 1.00 92.31 313 GLU A N 1
ATOM 2499 C CA . GLU A 1 313 ? -51.951 -22.344 115.856 1.00 92.31 313 GLU A CA 1
ATOM 2500 C C . GLU A 1 313 ? -52.087 -22.484 114.340 1.00 92.31 313 GLU A C 1
ATOM 2502 O O . GLU A 1 313 ? -51.108 -22.292 113.613 1.00 92.31 313 GLU A O 1
ATOM 2507 N N . TYR A 1 314 ? -53.302 -22.729 113.843 1.00 90.44 314 TYR A N 1
ATOM 2508 C CA . TYR A 1 314 ? -53.574 -22.763 112.408 1.00 90.44 314 TYR A CA 1
ATOM 2509 C C . TYR A 1 314 ? -53.340 -21.393 111.745 1.00 90.44 314 TYR A C 1
ATOM 2511 O O . TYR A 1 314 ? -52.712 -21.318 110.686 1.00 90.44 314 TYR A O 1
ATOM 2519 N N . ALA A 1 315 ? -53.769 -20.300 112.384 1.00 92.25 315 ALA A N 1
ATOM 2520 C CA . ALA A 1 315 ? -53.540 -18.936 111.910 1.00 92.25 315 ALA A CA 1
ATOM 2521 C C . ALA A 1 315 ? -52.041 -18.583 111.864 1.00 92.25 315 ALA A C 1
ATOM 2523 O O . ALA A 1 315 ? -51.567 -18.049 110.857 1.00 92.25 315 ALA A O 1
ATOM 2524 N N . ARG A 1 316 ? -51.274 -18.949 112.903 1.00 93.75 316 ARG A N 1
ATOM 2525 C CA . ARG A 1 316 ? -49.805 -18.817 112.931 1.00 93.75 316 ARG A CA 1
ATOM 2526 C C . ARG A 1 316 ? -49.145 -19.612 111.800 1.00 93.75 316 ARG A C 1
ATOM 2528 O O . ARG A 1 316 ? -48.379 -19.043 111.025 1.00 93.75 316 ARG A O 1
ATOM 2535 N N . ALA A 1 317 ? -49.497 -20.889 111.637 1.00 93.88 317 ALA A N 1
ATOM 2536 C CA . ALA A 1 317 ? -48.948 -21.741 110.581 1.00 93.88 317 ALA A CA 1
ATOM 2537 C C . ALA A 1 317 ? -49.260 -21.217 109.163 1.00 93.88 317 ALA A C 1
ATOM 2539 O O . ALA A 1 317 ? -48.403 -21.279 108.274 1.00 93.88 317 ALA A O 1
ATOM 2540 N N . LEU A 1 318 ? -50.459 -20.660 108.954 1.00 94.31 318 LEU A N 1
ATOM 2541 C CA . LEU A 1 318 ? -50.860 -20.021 107.700 1.00 94.31 318 LEU A CA 1
ATOM 2542 C C . LEU A 1 318 ? -50.068 -18.728 107.439 1.00 94.31 318 LEU A C 1
ATOM 2544 O O . LEU A 1 318 ? -49.583 -18.535 106.323 1.00 94.31 318 LEU A O 1
ATOM 2548 N N . GLY A 1 319 ? -49.873 -17.884 108.457 1.00 94.94 319 GLY A N 1
ATOM 2549 C CA . GLY A 1 319 ? -49.042 -16.678 108.373 1.00 94.94 319 GLY A CA 1
ATOM 2550 C C . GLY A 1 319 ? -47.575 -16.987 108.049 1.00 94.94 319 GLY A C 1
ATOM 2551 O O . GLY A 1 319 ? -46.985 -16.357 107.167 1.00 94.94 319 GLY A O 1
ATOM 2552 N N . ASP A 1 320 ? -47.003 -18.022 108.667 1.00 95.12 320 ASP A N 1
ATOM 2553 C CA . ASP A 1 320 ? -45.652 -18.503 108.355 1.00 95.12 320 ASP A CA 1
ATOM 2554 C C . ASP A 1 320 ? -45.547 -19.069 106.931 1.00 95.12 320 ASP A C 1
ATOM 2556 O O . ASP A 1 320 ? -44.501 -18.955 106.285 1.00 95.12 320 ASP A O 1
ATOM 2560 N N . ALA A 1 321 ? -46.597 -19.723 106.427 1.00 93.44 321 ALA A N 1
ATOM 2561 C CA . ALA A 1 321 ? -46.641 -20.230 105.056 1.00 93.44 321 ALA A CA 1
ATOM 2562 C C . ALA A 1 321 ? -46.729 -19.083 104.033 1.00 93.44 321 ALA A C 1
ATOM 2564 O O . ALA A 1 321 ? -45.953 -19.059 103.077 1.00 93.44 321 ALA A O 1
ATOM 2565 N N . GLN A 1 322 ? -47.602 -18.098 104.268 1.00 94.00 322 GLN A N 1
ATOM 2566 C CA . GLN A 1 322 ? -47.722 -16.889 103.444 1.00 94.00 322 GLN A CA 1
ATOM 2567 C C . GLN A 1 322 ? -46.420 -16.076 103.438 1.00 94.00 322 GLN A C 1
ATOM 2569 O O . GLN A 1 322 ? -45.958 -15.663 102.376 1.00 94.00 322 GLN A O 1
ATOM 2574 N N . THR A 1 323 ? -45.774 -15.917 104.596 1.00 94.75 323 THR A N 1
ATOM 2575 C CA . THR A 1 323 ? -44.491 -15.204 104.723 1.00 94.75 323 THR A CA 1
ATOM 2576 C C . THR A 1 323 ? -43.379 -15.904 103.938 1.00 94.75 323 THR A C 1
ATOM 2578 O O . THR A 1 323 ? -42.655 -15.255 103.182 1.00 94.75 323 THR A O 1
ATOM 2581 N N . ARG A 1 324 ? -43.270 -17.237 104.041 1.00 95.38 324 ARG A N 1
ATOM 2582 C CA . ARG A 1 324 ? -42.304 -18.030 103.256 1.00 95.38 324 ARG A CA 1
ATOM 2583 C C . ARG A 1 324 ? -42.589 -17.982 101.752 1.00 95.38 324 ARG A C 1
ATOM 2585 O O . ARG A 1 324 ? -41.647 -17.930 100.964 1.00 95.38 324 ARG A O 1
ATOM 2592 N N . LEU A 1 325 ? -43.859 -17.957 101.345 1.00 94.50 325 LEU A N 1
ATOM 2593 C CA . LEU A 1 325 ? -44.247 -17.816 99.939 1.00 94.50 325 LEU A CA 1
ATOM 2594 C C . LEU A 1 325 ? -43.878 -16.427 99.396 1.00 94.50 325 LEU A C 1
ATOM 2596 O O . LEU A 1 325 ? -43.232 -16.343 98.355 1.00 94.50 325 LEU A O 1
ATOM 2600 N N . ALA A 1 326 ? -44.173 -15.352 100.133 1.00 94.25 326 ALA A N 1
ATOM 2601 C CA . ALA A 1 326 ? -43.787 -13.988 99.765 1.00 94.25 326 ALA A CA 1
ATOM 2602 C C . ALA A 1 326 ? -42.258 -13.813 99.663 1.00 94.25 326 ALA A C 1
ATOM 2604 O O . ALA A 1 326 ? -41.768 -13.181 98.727 1.00 94.25 326 ALA A O 1
ATOM 2605 N N . GLN A 1 327 ? -41.490 -14.429 100.572 1.00 94.88 327 GLN A N 1
ATOM 2606 C CA . GLN A 1 327 ? -40.024 -14.480 100.489 1.00 94.88 327 GLN A CA 1
ATOM 2607 C C . GLN A 1 327 ? -39.551 -15.190 99.213 1.00 94.88 327 GLN A C 1
ATOM 2609 O O . GLN A 1 327 ? -38.693 -14.664 98.504 1.00 94.88 327 GLN A O 1
ATOM 2614 N N . LYS A 1 328 ? -40.133 -16.349 98.870 1.00 94.69 328 LYS A N 1
ATOM 2615 C CA . LYS A 1 328 ? -39.763 -17.086 97.651 1.00 94.69 328 LYS A CA 1
ATOM 2616 C C . LYS A 1 328 ? -40.183 -16.374 96.369 1.00 94.69 328 LYS A C 1
ATOM 2618 O O . LYS A 1 328 ? -39.420 -16.389 95.407 1.00 94.69 328 LYS A O 1
ATOM 2623 N N . GLU A 1 329 ? -41.316 -15.677 96.352 1.00 93.50 329 GLU A N 1
ATOM 2624 C CA . GLU A 1 329 ? -41.648 -14.793 95.235 1.00 93.50 329 GLU A CA 1
ATOM 2625 C C . GLU A 1 329 ? -40.660 -13.622 95.098 1.00 93.50 329 GLU A C 1
ATOM 2627 O O . GLU A 1 329 ? -40.313 -13.252 93.978 1.00 93.50 329 GLU A O 1
ATOM 2632 N N . ALA A 1 330 ? -40.197 -13.028 96.203 1.00 94.38 330 ALA A N 1
ATOM 2633 C CA . ALA A 1 330 ? -39.218 -11.940 96.168 1.00 94.38 330 ALA A CA 1
ATOM 2634 C C . ALA A 1 330 ? -37.838 -12.417 95.674 1.00 94.38 330 ALA A C 1
ATOM 2636 O O . ALA A 1 330 ? -37.212 -11.744 94.853 1.00 94.38 330 ALA A O 1
ATOM 2637 N N . GLU A 1 331 ? -37.390 -13.602 96.105 1.00 94.62 331 GLU A N 1
ATOM 2638 C CA . GLU A 1 331 ? -36.198 -14.267 95.559 1.00 94.62 331 GLU A CA 1
ATOM 2639 C C . GLU A 1 331 ? -36.332 -14.524 94.050 1.00 94.62 331 GLU A C 1
ATOM 2641 O O . GLU A 1 331 ? -35.419 -14.197 93.291 1.00 94.62 331 GLU A O 1
ATOM 2646 N N . LEU A 1 332 ? -37.474 -15.060 93.601 1.00 94.06 332 LEU A N 1
ATOM 2647 C CA . LEU A 1 332 ? -37.730 -15.348 92.186 1.00 94.06 332 LEU A CA 1
ATOM 2648 C C . LEU A 1 332 ? -37.823 -14.077 91.329 1.00 94.06 332 LEU A C 1
ATOM 2650 O O . LEU A 1 332 ? -37.274 -14.064 90.229 1.00 94.06 332 LEU A O 1
ATOM 2654 N N . ARG A 1 333 ? -38.449 -12.998 91.825 1.00 94.50 333 ARG A N 1
ATOM 2655 C CA . ARG A 1 333 ? -38.453 -11.687 91.148 1.00 94.50 333 ARG A CA 1
ATOM 2656 C C . ARG A 1 333 ? -37.028 -11.162 90.975 1.00 94.50 333 ARG A C 1
ATOM 2658 O O . ARG A 1 333 ? -36.633 -10.868 89.852 1.00 94.50 333 ARG A O 1
ATOM 2665 N N . LYS A 1 334 ? -36.220 -11.166 92.040 1.00 95.62 334 LYS A N 1
ATOM 2666 C CA . LYS A 1 334 ? -34.818 -10.722 91.986 1.00 95.62 334 LYS A CA 1
ATOM 2667 C C . LYS A 1 334 ? -33.950 -11.588 91.061 1.00 95.62 334 LYS A C 1
ATOM 2669 O O . LYS A 1 334 ? -33.086 -11.067 90.361 1.00 95.62 334 LYS A O 1
ATOM 2674 N N . ALA A 1 335 ? -34.177 -12.902 91.022 1.00 93.88 335 ALA A N 1
ATOM 2675 C CA . ALA A 1 335 ? -33.498 -13.794 90.081 1.00 93.88 335 ALA A CA 1
ATOM 2676 C C . ALA A 1 335 ? -33.900 -13.503 88.621 1.00 93.88 335 ALA A C 1
ATOM 2678 O O . ALA A 1 335 ? -33.039 -13.454 87.745 1.00 93.88 335 ALA A O 1
ATOM 2679 N N . ALA A 1 336 ? -35.187 -13.250 88.361 1.00 94.06 336 ALA A N 1
ATOM 2680 C CA . ALA A 1 336 ? -35.678 -12.870 87.038 1.00 94.06 336 ALA A CA 1
ATOM 2681 C C . ALA A 1 336 ? -35.150 -11.495 86.586 1.00 94.06 336 ALA A C 1
ATOM 2683 O O . ALA A 1 336 ? -34.769 -11.350 85.428 1.00 94.06 336 ALA A O 1
ATOM 2684 N N . GLU A 1 337 ? -35.066 -10.513 87.487 1.00 94.25 337 GLU A N 1
ATOM 2685 C CA . GLU A 1 337 ? -34.457 -9.196 87.238 1.00 94.25 337 GLU A CA 1
ATOM 2686 C C . GLU A 1 337 ? -32.965 -9.318 86.892 1.00 94.25 337 GLU A C 1
ATOM 2688 O O . GLU A 1 337 ? -32.518 -8.759 85.887 1.00 94.25 337 GLU A O 1
ATOM 2693 N N . ASN A 1 338 ? -32.209 -10.111 87.662 1.00 93.81 338 ASN A N 1
ATOM 2694 C CA . ASN A 1 338 ? -30.805 -10.405 87.369 1.00 93.81 338 ASN A CA 1
ATOM 2695 C C . ASN A 1 338 ? -30.654 -11.022 85.969 1.00 93.81 338 ASN A C 1
ATOM 2697 O O . ASN A 1 338 ? -29.941 -10.461 85.137 1.00 93.81 338 ASN A O 1
ATOM 2701 N N . HIS A 1 339 ? -31.371 -12.110 85.671 1.00 94.31 339 HIS A N 1
ATOM 2702 C CA . HIS A 1 339 ? -31.289 -12.788 84.372 1.00 94.31 339 HIS A CA 1
ATOM 2703 C C . HIS A 1 339 ? -31.794 -11.930 83.203 1.00 94.31 339 HIS A C 1
ATOM 2705 O O . HIS A 1 339 ? -31.265 -12.035 82.096 1.00 94.31 339 HIS A O 1
ATOM 2711 N N . ALA A 1 340 ? -32.771 -11.045 83.422 1.00 94.06 340 ALA A N 1
ATOM 2712 C CA . ALA A 1 340 ? -33.172 -10.055 82.427 1.00 94.06 340 ALA A CA 1
ATOM 2713 C C . ALA A 1 340 ? -32.029 -9.068 82.137 1.00 94.06 340 ALA A C 1
ATOM 2715 O O . ALA A 1 340 ? -31.745 -8.795 80.971 1.00 94.06 340 ALA A O 1
ATOM 2716 N N . SER A 1 341 ? -31.324 -8.594 83.173 1.00 94.56 341 SER A N 1
ATOM 2717 C CA . SER A 1 341 ? -30.167 -7.705 83.012 1.00 94.56 341 SER A CA 1
ATOM 2718 C C . SER A 1 341 ? -28.974 -8.392 82.329 1.00 94.56 341 SER A C 1
ATOM 2720 O O . SER A 1 341 ? -28.334 -7.785 81.472 1.00 94.56 341 SER A O 1
ATOM 2722 N N . GLU A 1 342 ? -28.713 -9.668 82.631 1.00 95.50 342 GLU A N 1
ATOM 2723 C CA . GLU A 1 342 ? -27.686 -10.481 81.966 1.00 95.50 342 GLU A CA 1
ATOM 2724 C C . GLU A 1 342 ? -28.033 -10.706 80.488 1.00 95.50 342 GLU A C 1
ATOM 2726 O O . GLU A 1 342 ? -27.192 -10.503 79.613 1.00 95.50 342 GLU A O 1
ATOM 2731 N N . ALA A 1 343 ? -29.287 -11.061 80.190 1.00 92.88 343 ALA A N 1
ATOM 2732 C CA . ALA A 1 343 ? -29.761 -11.250 78.822 1.00 92.88 343 ALA A CA 1
ATOM 2733 C C . ALA A 1 343 ? -29.703 -9.955 77.994 1.00 92.88 343 ALA A C 1
ATOM 2735 O O . ALA A 1 343 ? -29.412 -10.015 76.799 1.00 92.88 343 ALA A O 1
ATOM 2736 N N . GLU A 1 344 ? -29.941 -8.793 78.609 1.00 94.12 344 GLU A N 1
ATOM 2737 C CA . GLU A 1 344 ? -29.834 -7.495 77.936 1.00 94.12 344 GLU A CA 1
ATOM 2738 C C . GLU A 1 344 ? -28.374 -7.075 77.715 1.00 94.12 344 GLU A C 1
ATOM 2740 O O . GLU A 1 344 ? -28.020 -6.633 76.624 1.00 94.12 344 GLU A O 1
ATOM 2745 N N . GLN A 1 345 ? -27.486 -7.304 78.690 1.00 95.62 345 GLN A N 1
ATOM 2746 C CA . GLN A 1 345 ? -26.041 -7.103 78.511 1.00 95.62 345 GLN A CA 1
ATOM 2747 C C . GLN A 1 345 ? -25.473 -7.995 77.397 1.00 95.62 345 GLN A C 1
ATOM 2749 O O . GLN A 1 345 ? -24.654 -7.536 76.599 1.00 95.62 345 GLN A O 1
ATOM 2754 N N . LEU A 1 346 ? -25.926 -9.251 77.311 1.00 94.69 346 LEU A N 1
ATOM 2755 C CA . LEU A 1 346 ? -25.552 -10.172 76.237 1.00 94.69 346 LEU A CA 1
ATOM 2756 C C . LEU A 1 346 ? -26.118 -9.731 74.879 1.00 94.69 346 LEU A C 1
ATOM 2758 O O . LEU A 1 346 ? -25.376 -9.760 73.900 1.00 94.69 346 LEU A O 1
ATOM 2762 N N . ARG A 1 347 ? -27.373 -9.257 74.808 1.00 95.56 347 ARG A N 1
ATOM 2763 C CA . ARG A 1 347 ? -27.937 -8.662 73.580 1.00 95.56 347 ARG A CA 1
ATOM 2764 C C . ARG A 1 347 ? -27.114 -7.466 73.106 1.00 95.56 347 ARG A C 1
ATOM 2766 O O . ARG A 1 347 ? -26.646 -7.479 71.972 1.00 95.56 347 ARG A O 1
ATOM 2773 N N . CYS A 1 348 ? -26.860 -6.490 73.976 1.00 95.38 348 CYS A N 1
ATOM 2774 C CA . CYS A 1 348 ? -26.052 -5.314 73.648 1.00 95.38 348 CYS A CA 1
ATOM 2775 C C . CYS A 1 348 ? -24.629 -5.679 73.198 1.00 95.38 348 CYS A C 1
ATOM 2777 O O . CYS A 1 348 ? -24.108 -5.061 72.271 1.00 95.38 348 CYS A O 1
ATOM 2779 N N . ARG A 1 349 ? -24.003 -6.698 73.809 1.00 96.38 349 ARG A N 1
ATOM 2780 C CA . ARG A 1 349 ? -22.675 -7.175 73.398 1.00 96.38 349 ARG A CA 1
ATOM 2781 C C . ARG A 1 349 ? -22.698 -7.833 72.016 1.00 96.38 349 ARG A C 1
ATOM 2783 O O . ARG A 1 349 ? -21.880 -7.469 71.183 1.00 96.38 349 ARG A O 1
ATOM 2790 N N . VAL A 1 350 ? -23.656 -8.722 71.746 1.00 94.56 350 VAL A N 1
ATOM 2791 C CA . VAL A 1 350 ? -23.802 -9.379 70.432 1.00 94.56 350 VAL A CA 1
ATOM 2792 C C . VAL A 1 350 ? -24.151 -8.371 69.333 1.00 94.56 350 VAL A C 1
ATOM 2794 O O . VAL A 1 350 ? -23.622 -8.464 68.227 1.00 94.56 350 VAL A O 1
ATOM 2797 N N . GLU A 1 351 ? -24.988 -7.367 69.616 1.00 94.00 351 GLU A N 1
ATOM 2798 C CA . GLU A 1 351 ? -25.224 -6.277 68.663 1.00 94.00 351 GLU A CA 1
ATOM 2799 C C . GLU A 1 351 ? -23.959 -5.455 68.393 1.00 94.00 351 GLU A C 1
ATOM 2801 O O . GLU A 1 351 ? -23.730 -5.055 67.253 1.00 94.00 351 GLU A O 1
ATOM 2806 N N . GLN A 1 352 ? -23.141 -5.186 69.414 1.00 94.12 352 GLN A N 1
ATOM 2807 C CA . GLN A 1 352 ? -21.896 -4.441 69.245 1.00 94.12 352 GLN A CA 1
ATOM 2808 C C . GLN A 1 352 ? -20.867 -5.245 68.438 1.00 94.12 352 GLN A C 1
ATOM 2810 O O . GLN A 1 352 ? -20.350 -4.740 67.448 1.00 94.12 352 GLN A O 1
ATOM 2815 N N . GLU A 1 353 ? -20.662 -6.522 68.767 1.00 92.44 353 GLU A N 1
ATOM 2816 C CA . GLU A 1 353 ? -19.803 -7.438 68.005 1.00 92.44 353 GLU A CA 1
ATOM 2817 C C . GLU A 1 353 ? -20.278 -7.581 66.543 1.00 92.44 353 GLU A C 1
ATOM 2819 O O . GLU A 1 353 ? -19.460 -7.602 65.620 1.00 92.44 353 GLU A O 1
ATOM 2824 N N . SER A 1 354 ? -21.595 -7.586 66.293 1.00 91.81 354 SER A N 1
ATOM 2825 C CA . SER A 1 354 ? -22.164 -7.565 64.936 1.00 91.81 354 SER A CA 1
ATOM 2826 C C . SER A 1 354 ? -21.955 -6.228 64.208 1.00 91.81 354 SER A C 1
ATOM 2828 O O . SER A 1 354 ? -21.721 -6.222 63.001 1.00 91.81 354 SER A O 1
ATOM 2830 N N . ARG A 1 355 ? -22.005 -5.085 64.904 1.00 93.56 355 ARG A N 1
ATOM 2831 C CA . ARG A 1 355 ? -21.670 -3.772 64.317 1.00 93.56 355 ARG A CA 1
ATOM 2832 C C . ARG A 1 355 ? -20.191 -3.696 63.952 1.00 93.56 355 ARG A C 1
ATOM 2834 O O . ARG A 1 355 ? -19.867 -3.262 62.850 1.00 93.56 355 ARG A O 1
ATOM 2841 N N . ASP A 1 356 ? -19.316 -4.153 64.842 1.00 93.31 356 ASP A N 1
ATOM 2842 C CA . ASP A 1 356 ? -17.867 -4.076 64.666 1.00 93.31 356 ASP A CA 1
ATOM 2843 C C . ASP A 1 356 ? -17.375 -5.028 63.563 1.00 93.31 356 ASP A C 1
ATOM 2845 O O . ASP A 1 356 ? -16.566 -4.625 62.727 1.00 93.31 356 ASP A O 1
ATOM 2849 N N . THR A 1 357 ? -17.925 -6.246 63.468 1.00 92.88 357 THR A N 1
ATOM 2850 C CA . THR A 1 357 ? -17.641 -7.169 62.348 1.00 92.88 357 THR A CA 1
ATOM 2851 C C . THR A 1 357 ? -18.110 -6.608 61.005 1.00 92.88 357 THR A C 1
ATOM 2853 O O . THR A 1 357 ? -17.285 -6.472 60.102 1.00 92.88 357 THR A O 1
ATOM 2856 N N . HIS A 1 358 ? -19.368 -6.164 60.881 1.00 94.88 358 HIS A N 1
ATOM 2857 C CA . HIS A 1 358 ? -19.848 -5.509 59.654 1.00 94.88 358 HIS A CA 1
ATOM 2858 C C . HIS A 1 358 ? -19.024 -4.257 59.292 1.00 94.88 358 HIS A C 1
ATOM 2860 O O . HIS A 1 358 ? -18.818 -3.966 58.113 1.00 94.88 358 HIS A O 1
ATOM 2866 N N . GLN A 1 359 ? -18.528 -3.504 60.281 1.00 94.50 359 GLN A N 1
ATOM 2867 C CA . GLN A 1 359 ? -17.688 -2.327 60.049 1.00 94.50 359 GLN A CA 1
ATOM 2868 C C . GLN A 1 359 ? -16.281 -2.703 59.552 1.00 94.50 359 GLN A C 1
ATOM 2870 O O . GLN A 1 359 ? -15.737 -2.000 58.694 1.00 94.50 359 GLN A O 1
ATOM 2875 N N . VAL A 1 360 ? -15.701 -3.805 60.038 1.00 94.75 360 VAL A N 1
ATOM 2876 C CA . VAL A 1 360 ? -14.439 -4.367 59.525 1.00 94.75 360 VAL A CA 1
ATOM 2877 C C . VAL A 1 360 ? -14.621 -4.903 58.102 1.00 94.75 360 VAL A C 1
ATOM 2879 O O . VAL A 1 360 ? -13.836 -4.541 57.227 1.00 94.75 360 VAL A O 1
ATOM 2882 N N . GLU A 1 361 ? -15.681 -5.668 57.833 1.00 94.50 361 GLU A N 1
ATOM 2883 C CA . GLU A 1 361 ? -16.018 -6.173 56.492 1.00 94.50 361 GLU A CA 1
ATOM 2884 C C . GLU A 1 361 ? -16.227 -5.031 55.487 1.00 94.50 361 GLU A C 1
ATOM 2886 O O . GLU A 1 361 ? -15.616 -5.017 54.417 1.00 94.50 361 GLU A O 1
ATOM 2891 N N . ALA A 1 362 ? -17.019 -4.014 55.844 1.00 93.62 362 ALA A N 1
ATOM 2892 C CA . ALA A 1 362 ? -17.250 -2.845 54.995 1.00 93.62 362 ALA A CA 1
ATOM 2893 C C . ALA A 1 362 ? -15.962 -2.045 54.721 1.00 93.62 362 ALA A C 1
ATOM 2895 O O . ALA A 1 362 ? -15.804 -1.480 53.637 1.00 93.62 362 ALA A O 1
ATOM 2896 N N . ASN A 1 363 ? -15.026 -2.004 55.674 1.00 94.12 363 ASN A N 1
ATOM 2897 C CA . ASN A 1 363 ? -13.721 -1.373 55.477 1.00 94.12 363 ASN A CA 1
ATOM 2898 C C . ASN A 1 363 ? -12.798 -2.227 54.591 1.00 94.12 363 ASN A C 1
ATOM 2900 O O . ASN A 1 363 ? -12.144 -1.675 53.707 1.00 94.12 363 ASN A O 1
ATOM 2904 N N . ALA A 1 364 ? -12.788 -3.553 54.752 1.00 95.56 364 ALA A N 1
ATOM 2905 C CA . ALA A 1 364 ? -12.034 -4.463 53.889 1.00 95.56 364 ALA A CA 1
ATOM 2906 C C . ALA A 1 364 ? -12.521 -4.397 52.429 1.00 95.56 364 ALA A C 1
ATOM 2908 O O . ALA A 1 364 ? -11.714 -4.222 51.515 1.00 95.56 364 ALA A O 1
ATOM 2909 N N . LEU A 1 365 ? -13.842 -4.422 52.213 1.00 95.69 365 LEU A N 1
ATOM 2910 C CA . LEU A 1 365 ? -14.457 -4.263 50.891 1.00 95.69 365 LEU A CA 1
ATOM 2911 C C . LEU A 1 365 ? -14.141 -2.896 50.264 1.00 95.69 365 LEU A C 1
ATOM 2913 O O . LEU A 1 365 ? -13.854 -2.825 49.073 1.00 95.69 365 LEU A O 1
ATOM 2917 N N . ARG A 1 366 ? -14.120 -1.809 51.050 1.00 96.25 366 ARG A N 1
ATOM 2918 C CA . ARG A 1 366 ? -13.682 -0.481 50.571 1.00 96.25 366 ARG A CA 1
ATOM 2919 C C . ARG A 1 366 ? -12.224 -0.467 50.111 1.00 96.25 366 ARG A C 1
ATOM 2921 O O . ARG A 1 366 ? -11.931 0.138 49.085 1.00 96.25 366 ARG A O 1
ATOM 2928 N N . VAL A 1 367 ? -11.321 -1.133 50.834 1.00 96.19 367 VAL A N 1
ATOM 2929 C CA . VAL A 1 367 ? -9.904 -1.244 50.440 1.00 96.19 367 VAL A CA 1
ATOM 2930 C C . VAL A 1 367 ? -9.753 -2.076 49.162 1.00 96.19 367 VAL A C 1
ATOM 2932 O O . VAL A 1 367 ? -9.016 -1.673 48.264 1.00 96.19 367 VAL A O 1
ATOM 2935 N N . GLN A 1 368 ? -10.488 -3.186 49.034 1.00 95.62 368 GLN A N 1
ATOM 2936 C CA . GLN A 1 368 ? -10.509 -3.992 47.806 1.00 95.62 368 GLN A CA 1
ATOM 2937 C C . GLN A 1 368 ? -11.047 -3.200 46.605 1.00 95.62 368 GLN A C 1
ATOM 2939 O O . GLN A 1 368 ? -10.427 -3.219 45.543 1.00 95.62 368 GLN A O 1
ATOM 2944 N N . LEU A 1 369 ? -12.148 -2.458 46.771 1.00 95.38 369 LEU A N 1
ATOM 2945 C CA . LEU A 1 369 ? -12.708 -1.603 45.719 1.00 95.38 369 LEU A CA 1
ATOM 2946 C C . LEU A 1 369 ? -11.716 -0.517 45.283 1.00 95.38 369 LEU A C 1
ATOM 2948 O O . LEU A 1 369 ? -11.439 -0.419 44.093 1.00 95.38 369 LEU A O 1
ATOM 2952 N N . ALA A 1 370 ? -11.104 0.217 46.216 1.00 95.81 370 ALA A N 1
ATOM 2953 C CA . ALA A 1 370 ? -10.118 1.252 45.885 1.00 95.81 370 ALA A CA 1
ATOM 2954 C C . ALA A 1 370 ? -8.874 0.688 45.162 1.00 95.81 370 ALA A C 1
ATOM 2956 O O . ALA A 1 370 ? -8.307 1.335 44.279 1.00 95.81 370 ALA A O 1
ATOM 2957 N N . GLN A 1 371 ? -8.451 -0.534 45.505 1.00 95.75 371 GLN A N 1
ATOM 2958 C CA . GLN A 1 371 ? -7.354 -1.226 44.823 1.00 95.75 371 GLN A CA 1
ATOM 2959 C C . GLN A 1 371 ? -7.747 -1.667 43.399 1.00 95.75 371 GLN A C 1
ATOM 2961 O O . GLN A 1 371 ? -6.938 -1.539 42.478 1.00 95.75 371 GLN A O 1
ATOM 2966 N N . LEU A 1 372 ? -8.983 -2.138 43.196 1.00 95.31 372 LEU A N 1
ATOM 2967 C CA . LEU A 1 372 ? -9.520 -2.483 41.873 1.00 95.31 372 LEU A CA 1
ATOM 2968 C C . LEU A 1 372 ? -9.721 -1.241 40.993 1.00 95.31 372 LEU A C 1
ATOM 2970 O O . LEU A 1 372 ? -9.319 -1.255 39.834 1.00 95.31 372 LEU A O 1
ATOM 2974 N N . GLU A 1 373 ? -10.267 -0.152 41.540 1.00 96.25 373 GLU A N 1
ATOM 2975 C CA . GLU A 1 373 ? -10.405 1.142 40.857 1.00 96.25 373 GLU A CA 1
ATOM 2976 C C . GLU A 1 373 ? -9.045 1.658 40.372 1.00 96.25 373 GLU A C 1
ATOM 2978 O O . GLU A 1 373 ? -8.905 2.041 39.210 1.00 96.25 373 GLU A O 1
ATOM 2983 N N . LYS A 1 374 ? -8.013 1.578 41.223 1.00 96.94 374 LYS A N 1
ATOM 2984 C CA . LYS A 1 374 ? -6.637 1.917 40.847 1.00 96.94 374 LYS A CA 1
ATOM 2985 C C . LYS A 1 374 ? -6.100 1.022 39.724 1.00 96.94 374 LYS A C 1
ATOM 2987 O O . LYS A 1 374 ? -5.483 1.543 38.799 1.00 96.94 374 LYS A O 1
ATOM 2992 N N . SER A 1 375 ? -6.346 -0.290 39.774 1.00 95.25 375 SER A N 1
ATOM 2993 C CA . SER A 1 375 ? -5.928 -1.223 38.715 1.00 95.25 375 SER A CA 1
ATOM 2994 C C . SER A 1 375 ? -6.594 -0.891 37.375 1.00 95.25 375 SER A C 1
ATOM 2996 O O . SER A 1 375 ? -5.915 -0.794 36.357 1.00 95.25 375 SER A O 1
ATOM 2998 N N . VAL A 1 376 ? -7.905 -0.631 37.387 1.00 96.88 376 VAL A N 1
ATOM 2999 C CA . VAL A 1 376 ? -8.677 -0.226 36.202 1.00 96.88 376 VAL A CA 1
ATOM 3000 C C . VAL A 1 376 ? -8.180 1.108 35.636 1.00 96.88 376 VAL A C 1
ATOM 3002 O O . VAL A 1 376 ? -8.117 1.267 34.420 1.00 96.88 376 VAL A O 1
ATOM 3005 N N . GLU A 1 377 ? -7.789 2.067 36.478 1.00 95.50 377 GLU A N 1
ATOM 3006 C CA . GLU A 1 377 ? -7.231 3.339 36.001 1.00 95.50 377 GLU A CA 1
ATOM 3007 C C . GLU A 1 377 ? -5.823 3.178 35.398 1.00 95.50 377 GLU A C 1
ATOM 3009 O O . GLU A 1 377 ? -5.504 3.824 34.400 1.00 95.50 377 GLU A O 1
ATOM 3014 N N . GLN A 1 378 ? -5.005 2.260 35.927 1.00 95.94 378 GLN A N 1
ATOM 3015 C CA . GLN A 1 378 ? -3.719 1.898 35.319 1.00 95.94 378 GLN A CA 1
ATOM 3016 C C . GLN A 1 378 ? -3.905 1.194 33.962 1.00 95.94 378 GLN A C 1
ATOM 3018 O O . GLN A 1 378 ? -3.218 1.546 33.003 1.00 95.94 378 GLN A O 1
ATOM 3023 N N . GLU A 1 379 ? -4.864 0.271 33.841 1.00 95.75 379 GLU A N 1
ATOM 3024 C CA . GLU A 1 379 ? -5.197 -0.379 32.564 1.00 95.75 379 GLU A CA 1
ATOM 3025 C C . GLU A 1 379 ? -5.744 0.614 31.527 1.00 95.75 379 GLU A C 1
ATOM 3027 O O . GLU A 1 379 ? -5.378 0.532 30.353 1.00 95.75 379 GLU A O 1
ATOM 3032 N N . LYS A 1 380 ? -6.575 1.589 31.929 1.00 96.12 380 LYS A N 1
ATOM 3033 C CA . LYS A 1 380 ? -7.016 2.680 31.038 1.00 96.12 380 LYS A CA 1
ATOM 3034 C C . LYS A 1 380 ? -5.836 3.504 30.532 1.00 96.12 380 LYS A C 1
ATOM 3036 O O . LYS A 1 380 ? -5.754 3.742 29.331 1.00 96.12 380 LYS A O 1
ATOM 3041 N N . ALA A 1 381 ? -4.930 3.912 31.423 1.00 96.69 381 ALA A N 1
ATOM 3042 C CA . ALA A 1 381 ? -3.757 4.702 31.055 1.00 96.69 381 ALA A CA 1
ATOM 3043 C C . ALA A 1 381 ? -2.862 3.951 30.053 1.00 96.69 381 ALA A C 1
ATOM 3045 O O . ALA A 1 381 ? -2.478 4.521 29.035 1.00 96.69 381 ALA A O 1
ATOM 3046 N N . GLN A 1 382 ? -2.618 2.654 30.277 1.00 97.12 382 GLN A N 1
ATOM 3047 C CA . GLN A 1 382 ? -1.876 1.799 29.340 1.00 97.12 382 GLN A CA 1
ATOM 3048 C C . GLN A 1 382 ? -2.593 1.637 27.991 1.00 97.12 382 GLN A C 1
ATOM 3050 O O . GLN A 1 382 ? -1.958 1.741 26.945 1.00 97.12 382 GLN A O 1
ATOM 3055 N N . ASN A 1 383 ? -3.915 1.429 27.984 1.00 94.75 383 ASN A N 1
ATOM 3056 C CA . ASN A 1 383 ? -4.689 1.369 26.739 1.00 94.75 383 ASN A CA 1
ATOM 3057 C C . ASN A 1 383 ? -4.647 2.699 25.972 1.00 94.75 383 ASN A C 1
ATOM 3059 O O . ASN A 1 383 ? -4.549 2.689 24.747 1.00 94.75 383 ASN A O 1
ATOM 3063 N N . GLN A 1 384 ? -4.693 3.837 26.669 1.00 96.81 384 GLN A N 1
ATOM 3064 C CA . GLN A 1 384 ? -4.589 5.157 26.051 1.00 96.81 384 GLN A CA 1
ATOM 3065 C C . GLN A 1 384 ? -3.181 5.402 25.483 1.00 96.81 384 GLN A C 1
ATOM 3067 O O . GLN A 1 384 ? -3.054 5.895 24.365 1.00 96.81 384 GLN A O 1
ATOM 3072 N N . GLU A 1 385 ? -2.124 5.012 26.199 1.00 97.19 385 GLU A N 1
ATOM 3073 C CA . GLU A 1 385 ? -0.743 5.098 25.712 1.00 97.19 385 GLU A CA 1
ATOM 3074 C C . GLU A 1 385 ? -0.554 4.266 24.431 1.00 97.19 385 GLU A C 1
ATOM 3076 O O . GLU A 1 385 ? -0.146 4.821 23.405 1.00 97.19 385 GLU A O 1
ATOM 3081 N N . LEU A 1 386 ? -0.984 2.997 24.447 1.00 97.25 386 LEU A N 1
ATOM 3082 C CA . LEU A 1 386 ? -0.983 2.092 23.288 1.00 97.25 386 LEU A CA 1
ATOM 3083 C C . LEU A 1 386 ? -1.809 2.626 22.106 1.00 97.25 386 LEU A C 1
ATOM 3085 O O . LEU A 1 386 ? -1.394 2.472 20.958 1.00 97.25 386 LEU A O 1
ATOM 3089 N N . GLN A 1 387 ? -2.941 3.295 22.356 1.00 96.50 387 GLN A N 1
ATOM 3090 C CA . GLN A 1 387 ? -3.704 3.979 21.304 1.00 96.50 387 GLN A CA 1
ATOM 3091 C C . GLN A 1 387 ? -2.876 5.097 20.656 1.00 96.50 387 GLN A C 1
ATOM 3093 O O . GLN A 1 387 ? -2.795 5.147 19.429 1.00 96.50 387 GLN A O 1
ATOM 3098 N N . THR A 1 388 ? -2.174 5.931 21.436 1.00 97.56 388 THR A N 1
ATOM 3099 C CA . THR A 1 388 ? -1.293 6.955 20.841 1.00 97.56 388 THR A CA 1
ATOM 3100 C C . THR A 1 388 ? -0.102 6.355 20.091 1.00 97.56 388 THR A C 1
ATOM 3102 O O . THR A 1 388 ? 0.386 6.968 19.144 1.00 97.56 388 THR A O 1
ATOM 3105 N N . GLU A 1 389 ? 0.408 5.184 20.487 1.00 98.00 389 GLU A N 1
ATOM 3106 C CA . GLU A 1 389 ? 1.436 4.473 19.716 1.00 98.00 389 GLU A CA 1
ATOM 3107 C C . GLU A 1 389 ? 0.882 3.927 18.399 1.00 98.00 389 GLU A C 1
ATOM 3109 O O . GLU A 1 389 ? 1.503 4.111 17.351 1.00 98.00 389 GLU A O 1
ATOM 3114 N N . GLN A 1 390 ? -0.318 3.344 18.420 1.00 97.00 390 GLN A N 1
ATOM 3115 C CA . GLN A 1 390 ? -1.006 2.891 17.215 1.00 97.00 390 GLN A CA 1
ATOM 3116 C C . GLN A 1 390 ? -1.256 4.051 16.237 1.00 97.00 390 GLN A C 1
ATOM 3118 O O . GLN A 1 390 ? -1.005 3.898 15.043 1.00 97.00 390 GLN A O 1
ATOM 3123 N N . GLU A 1 391 ? -1.679 5.221 16.720 1.00 97.94 391 GLU A N 1
ATOM 3124 C CA . GLU A 1 391 ? -1.853 6.429 15.899 1.00 97.94 391 GLU A CA 1
ATOM 3125 C C . GLU A 1 391 ? -0.528 6.920 15.287 1.00 97.94 391 GLU A C 1
ATOM 3127 O O . GLU A 1 391 ? -0.475 7.193 14.086 1.00 97.94 391 GLU A O 1
ATOM 3132 N N . LYS A 1 392 ? 0.567 6.958 16.064 1.00 98.25 392 LYS A N 1
ATOM 3133 C CA . LYS A 1 392 ? 1.912 7.311 15.558 1.00 98.25 392 LYS A CA 1
ATOM 3134 C C . LYS A 1 392 ? 2.384 6.337 14.472 1.00 98.25 392 LYS A C 1
ATOM 3136 O O . LYS A 1 392 ? 2.913 6.771 13.450 1.00 98.25 392 LYS A O 1
ATOM 3141 N N . LEU A 1 393 ? 2.178 5.032 14.666 1.00 97.81 393 LEU A N 1
ATOM 3142 C CA . LEU A 1 393 ? 2.552 3.994 13.698 1.00 97.81 393 LEU A CA 1
ATOM 3143 C C . LEU A 1 393 ? 1.689 4.044 12.425 1.00 97.81 393 LEU A C 1
ATOM 3145 O O . LEU A 1 393 ? 2.198 3.800 11.331 1.00 97.81 393 LEU A O 1
ATOM 3149 N N . LEU A 1 394 ? 0.405 4.399 12.540 1.00 98.12 394 LEU A N 1
ATOM 3150 C CA . LEU A 1 394 ? -0.471 4.636 11.388 1.00 98.12 394 LEU A CA 1
ATOM 3151 C C . LEU A 1 394 ? -0.021 5.859 10.575 1.00 98.12 394 LEU A C 1
ATOM 3153 O O . LEU A 1 394 ? 0.058 5.763 9.352 1.00 98.12 394 LEU A O 1
ATOM 3157 N N . ALA A 1 395 ? 0.352 6.962 11.233 1.00 97.94 395 ALA A N 1
ATOM 3158 C CA . ALA A 1 395 ? 0.912 8.133 10.555 1.00 97.94 395 ALA A CA 1
ATOM 3159 C C . ALA A 1 395 ? 2.220 7.791 9.812 1.00 97.94 395 ALA A C 1
ATOM 3161 O O . ALA A 1 395 ? 2.329 8.044 8.615 1.00 97.94 395 ALA A O 1
ATOM 3162 N N . GLN A 1 396 ? 3.163 7.105 10.473 1.00 98.19 396 GLN A N 1
ATOM 3163 C CA . GLN A 1 396 ? 4.419 6.658 9.850 1.00 98.19 396 GLN A CA 1
ATOM 3164 C C . GLN A 1 396 ? 4.190 5.729 8.645 1.00 98.19 396 GLN A C 1
ATOM 3166 O O . GLN A 1 396 ? 4.889 5.837 7.635 1.00 98.19 396 GLN A O 1
ATOM 3171 N N . ARG A 1 397 ? 3.199 4.828 8.718 1.00 98.25 397 ARG A N 1
ATOM 3172 C CA . ARG A 1 397 ? 2.792 3.983 7.583 1.00 98.25 397 ARG A CA 1
ATOM 3173 C C . ARG A 1 397 ? 2.326 4.832 6.399 1.00 98.25 397 ARG A C 1
ATOM 3175 O O . ARG A 1 397 ? 2.673 4.516 5.263 1.00 98.25 397 ARG A O 1
ATOM 3182 N N . ASP A 1 398 ? 1.546 5.878 6.648 1.00 98.19 398 ASP A N 1
ATOM 3183 C CA . ASP A 1 398 ? 0.945 6.698 5.593 1.00 98.19 398 ASP A CA 1
ATOM 3184 C C . ASP A 1 398 ? 1.945 7.689 4.974 1.00 98.19 398 ASP A C 1
ATOM 3186 O O . ASP A 1 398 ? 1.913 7.901 3.757 1.00 98.19 398 ASP A O 1
ATOM 3190 N N . ASP A 1 399 ? 2.924 8.167 5.748 1.00 98.31 399 ASP A N 1
ATOM 3191 C CA . ASP A 1 399 ? 4.110 8.865 5.236 1.00 98.31 399 ASP A CA 1
ATOM 3192 C C . ASP A 1 399 ? 4.928 7.960 4.296 1.00 98.31 399 ASP A C 1
ATOM 3194 O O . ASP A 1 399 ? 5.208 8.329 3.153 1.00 98.31 399 ASP A O 1
ATOM 3198 N N . VAL A 1 400 ? 5.268 6.739 4.732 1.00 98.00 400 VAL A N 1
ATOM 3199 C CA . VAL A 1 400 ? 6.032 5.767 3.922 1.00 98.00 400 VAL A CA 1
ATOM 3200 C C . VAL A 1 400 ? 5.248 5.327 2.679 1.00 98.00 400 VAL A C 1
ATOM 3202 O O . VAL A 1 400 ? 5.824 5.193 1.599 1.00 98.00 400 VAL A O 1
ATOM 3205 N N . SER A 1 401 ? 3.928 5.156 2.792 1.00 98.44 401 SER A N 1
ATOM 3206 C CA . SER A 1 401 ? 3.031 4.876 1.663 1.00 98.44 401 SER A CA 1
ATOM 3207 C C . SER A 1 401 ? 3.048 6.012 0.632 1.00 98.44 401 SER A C 1
ATOM 3209 O O . SER A 1 401 ? 3.152 5.766 -0.574 1.00 98.44 401 SER A O 1
ATOM 3211 N N . SER A 1 402 ? 3.036 7.264 1.098 1.00 98.25 402 SER A N 1
ATOM 3212 C CA . SER A 1 402 ? 3.109 8.457 0.248 1.00 98.25 402 SER A CA 1
ATOM 3213 C C . SER A 1 402 ? 4.463 8.574 -0.461 1.00 98.25 402 SER A C 1
ATOM 3215 O O . SER A 1 402 ? 4.499 8.777 -1.678 1.00 98.25 402 SER A O 1
ATOM 3217 N N . GLN A 1 403 ? 5.568 8.346 0.257 1.00 98.38 403 GLN A N 1
ATOM 3218 C CA . GLN A 1 403 ? 6.922 8.297 -0.313 1.00 98.38 403 GLN A CA 1
ATOM 3219 C C . GLN A 1 403 ? 7.053 7.190 -1.370 1.00 98.38 403 GLN A C 1
ATOM 3221 O O . GLN A 1 403 ? 7.556 7.435 -2.466 1.00 98.38 403 GLN A O 1
ATOM 3226 N N . LEU A 1 404 ? 6.541 5.985 -1.094 1.00 98.19 404 LEU A N 1
ATOM 3227 C CA . LEU A 1 404 ? 6.527 4.877 -2.054 1.00 98.19 404 LEU A CA 1
ATOM 3228 C C . LEU A 1 404 ? 5.702 5.221 -3.306 1.00 98.19 404 LEU A C 1
ATOM 3230 O O . LEU A 1 404 ? 6.100 4.890 -4.424 1.00 98.19 404 LEU A O 1
ATOM 3234 N N . GLN A 1 405 ? 4.573 5.917 -3.147 1.00 98.31 405 GLN A N 1
ATOM 3235 C CA . GLN A 1 405 ? 3.764 6.381 -4.273 1.00 98.31 405 GLN A CA 1
ATOM 3236 C C . GLN A 1 405 ? 4.502 7.435 -5.117 1.00 98.31 405 GLN A C 1
ATOM 3238 O O . GLN A 1 405 ? 4.398 7.415 -6.344 1.00 98.31 405 GLN A O 1
ATOM 3243 N N . GLU A 1 406 ? 5.269 8.337 -4.500 1.00 98.06 406 GLU A N 1
ATOM 3244 C CA . GLU A 1 406 ? 6.102 9.310 -5.215 1.00 98.06 406 GLU A CA 1
ATOM 3245 C C . GLU A 1 406 ? 7.287 8.655 -5.940 1.00 98.06 406 GLU A C 1
ATOM 3247 O O . GLU A 1 406 ? 7.488 8.918 -7.127 1.00 98.06 406 GLU A O 1
ATOM 3252 N N . VAL A 1 407 ? 7.995 7.719 -5.299 1.00 98.00 407 VAL A N 1
ATOM 3253 C CA . VAL A 1 407 ? 9.053 6.919 -5.943 1.00 98.00 407 VAL A CA 1
ATOM 3254 C C . VAL A 1 407 ? 8.499 6.128 -7.132 1.00 98.00 407 VAL A C 1
ATOM 3256 O O . VAL A 1 407 ? 9.114 6.111 -8.197 1.00 98.00 407 VAL A O 1
ATOM 3259 N N . ASN A 1 408 ? 7.301 5.547 -7.022 1.00 98.25 408 ASN A N 1
ATOM 3260 C CA . ASN A 1 408 ? 6.655 4.861 -8.146 1.00 98.25 408 ASN A CA 1
ATOM 3261 C C . ASN A 1 408 ? 6.282 5.817 -9.296 1.00 98.25 408 ASN A C 1
ATOM 3263 O O . ASN A 1 408 ? 6.455 5.459 -10.464 1.00 98.25 408 ASN A O 1
ATOM 3267 N N . ARG A 1 409 ? 5.845 7.053 -9.004 1.00 98.38 409 ARG A N 1
ATOM 3268 C CA . ARG A 1 409 ? 5.648 8.098 -10.032 1.00 98.38 409 ARG A CA 1
ATOM 3269 C C . ARG A 1 409 ? 6.969 8.488 -10.701 1.00 98.38 409 ARG A C 1
ATOM 3271 O O . ARG A 1 409 ? 6.999 8.639 -11.919 1.00 98.38 409 ARG A O 1
ATOM 3278 N N . ALA A 1 410 ? 8.051 8.635 -9.936 1.00 98.12 410 ALA A N 1
ATOM 3279 C CA . ALA A 1 410 ? 9.375 8.954 -10.469 1.00 98.12 410 ALA A CA 1
ATOM 3280 C C . ALA A 1 410 ? 9.916 7.825 -11.365 1.00 98.12 410 ALA A C 1
ATOM 3282 O O . ALA A 1 410 ? 10.323 8.085 -12.496 1.00 98.12 410 ALA A O 1
ATOM 3283 N N . ASN A 1 411 ? 9.821 6.571 -10.914 1.00 98.12 411 ASN A N 1
ATOM 3284 C CA . ASN A 1 411 ? 10.190 5.388 -11.694 1.00 98.12 411 ASN A CA 1
ATOM 3285 C C . ASN A 1 411 ? 9.381 5.278 -12.995 1.00 98.12 411 ASN A C 1
ATOM 3287 O O . ASN A 1 411 ? 9.949 4.943 -14.030 1.00 98.12 411 ASN A O 1
ATOM 3291 N N . SER A 1 412 ? 8.086 5.615 -12.971 1.00 98.38 412 SER A N 1
ATOM 3292 C CA . SER A 1 412 ? 7.246 5.636 -14.180 1.00 98.38 412 SER A CA 1
ATOM 3293 C C . SER A 1 412 ? 7.779 6.632 -15.219 1.00 98.38 412 SER A C 1
ATOM 3295 O O . SER A 1 412 ? 7.994 6.252 -16.366 1.00 98.38 412 SER A O 1
ATOM 3297 N N . ARG A 1 413 ? 8.119 7.863 -14.803 1.00 98.19 413 ARG A N 1
ATOM 3298 C CA . ARG A 1 413 ? 8.728 8.880 -15.688 1.00 98.19 413 ARG A CA 1
ATOM 3299 C C . ARG A 1 413 ? 10.104 8.468 -16.216 1.00 98.19 413 ARG A C 1
ATOM 3301 O O . ARG A 1 413 ? 10.447 8.781 -17.351 1.00 98.19 413 ARG A O 1
ATOM 3308 N N . LEU A 1 414 ? 10.909 7.779 -15.404 1.00 98.25 414 LEU A N 1
ATOM 3309 C CA . LEU A 1 414 ? 12.214 7.263 -15.833 1.00 98.25 414 LEU A CA 1
ATOM 3310 C C . LEU A 1 414 ? 12.070 6.125 -16.855 1.00 98.25 414 LEU A C 1
ATOM 3312 O O . LEU A 1 414 ? 12.870 6.046 -17.784 1.00 98.25 414 LEU A O 1
ATOM 3316 N N . LEU A 1 415 ? 11.043 5.279 -16.727 1.00 98.38 415 LEU A N 1
ATOM 3317 C CA . LEU A 1 415 ? 10.706 4.264 -17.728 1.00 98.38 415 LEU A CA 1
ATOM 3318 C C . LEU A 1 415 ? 10.214 4.905 -19.034 1.00 98.38 415 LEU A C 1
ATOM 3320 O O . LEU A 1 415 ? 10.688 4.515 -20.098 1.00 98.38 415 LEU A O 1
ATOM 3324 N N . GLU A 1 416 ? 9.345 5.917 -18.961 1.00 98.19 416 GLU A N 1
ATOM 3325 C CA . GLU A 1 416 ? 8.912 6.714 -20.121 1.00 98.19 416 GLU A CA 1
ATOM 3326 C C . GLU A 1 416 ? 10.131 7.290 -20.863 1.00 98.19 416 GLU A C 1
ATOM 3328 O O . GLU A 1 416 ? 10.361 6.938 -22.023 1.00 98.19 416 GLU A O 1
ATOM 3333 N N . GLN A 1 417 ? 10.999 8.037 -20.169 1.00 98.31 417 GLN A N 1
ATOM 3334 C CA . GLN A 1 417 ? 12.239 8.590 -20.737 1.00 98.31 417 GLN A CA 1
ATOM 3335 C C . GLN A 1 417 ? 13.165 7.515 -21.328 1.00 98.31 417 GLN A C 1
ATOM 3337 O O . GLN A 1 417 ? 13.777 7.731 -22.375 1.00 98.31 417 GLN A O 1
ATOM 3342 N N . LEU A 1 418 ? 13.280 6.343 -20.695 1.00 98.19 418 LEU A N 1
ATOM 3343 C CA . LEU A 1 418 ? 14.092 5.240 -21.214 1.00 98.19 418 LEU A CA 1
ATOM 3344 C C . LEU A 1 418 ? 13.501 4.676 -22.516 1.00 98.19 418 LEU A C 1
ATOM 3346 O O . LEU A 1 418 ? 14.256 4.389 -23.448 1.00 98.19 418 LEU A O 1
ATOM 3350 N N . THR A 1 419 ? 12.171 4.579 -22.633 1.00 98.12 419 THR A N 1
ATOM 3351 C CA . THR A 1 419 ? 11.521 4.182 -23.895 1.00 98.12 419 THR A CA 1
ATOM 3352 C C . THR A 1 419 ? 11.660 5.242 -24.989 1.00 98.12 419 THR A C 1
ATOM 3354 O O . THR A 1 419 ? 11.926 4.881 -26.136 1.00 98.12 419 THR A O 1
ATOM 3357 N N . GLU A 1 420 ? 11.575 6.534 -24.657 1.00 98.38 420 GLU A N 1
ATOM 3358 C CA . GLU A 1 420 ? 11.818 7.636 -25.599 1.00 98.38 420 GLU A CA 1
ATOM 3359 C C . GLU A 1 420 ? 13.255 7.604 -26.134 1.00 98.38 420 GLU A C 1
ATOM 3361 O O . GLU A 1 420 ? 13.459 7.585 -27.349 1.00 98.38 420 GLU A O 1
ATOM 3366 N N . ARG A 1 421 ? 14.259 7.491 -25.249 1.00 97.88 421 ARG A N 1
ATOM 3367 C CA . ARG A 1 421 ? 15.674 7.351 -25.644 1.00 97.88 421 ARG A CA 1
ATOM 3368 C C . ARG A 1 421 ? 15.942 6.076 -26.446 1.00 97.88 421 ARG A C 1
ATOM 3370 O O . ARG A 1 421 ? 16.793 6.093 -27.335 1.00 97.88 421 ARG A O 1
ATOM 3377 N N . GLY A 1 422 ? 15.206 4.994 -26.186 1.00 98.31 422 GLY A N 1
ATOM 3378 C CA . GLY A 1 422 ? 15.208 3.796 -27.029 1.00 98.31 422 GLY A CA 1
ATOM 3379 C C . GLY A 1 422 ? 14.747 4.102 -28.458 1.00 98.31 422 GLY A C 1
ATOM 3380 O O . GLY A 1 422 ? 15.472 3.833 -29.413 1.00 98.31 422 GLY A O 1
ATOM 3381 N N . GLN A 1 423 ? 13.590 4.751 -28.608 1.00 98.19 423 GLN A N 1
ATOM 3382 C CA . GLN A 1 423 ? 13.058 5.139 -29.920 1.00 98.19 423 GLN A CA 1
ATOM 3383 C C . GLN A 1 423 ? 13.951 6.149 -30.659 1.00 98.19 423 GLN A C 1
ATOM 3385 O O . GLN A 1 423 ? 14.082 6.062 -31.877 1.00 98.19 423 GLN A O 1
ATOM 3390 N N . GLU A 1 424 ? 14.559 7.113 -29.961 1.00 98.31 424 GLU A N 1
ATOM 3391 C CA . GLU A 1 424 ? 15.540 8.038 -30.548 1.00 98.31 424 GLU A CA 1
ATOM 3392 C C . GLU A 1 424 ? 16.777 7.301 -31.068 1.00 98.31 424 GLU A C 1
ATOM 3394 O O . GLU A 1 424 ? 17.178 7.505 -32.214 1.00 98.31 424 GLU A O 1
ATOM 3399 N N . LYS A 1 425 ? 17.357 6.411 -30.251 1.00 98.38 425 LYS A N 1
ATOM 3400 C CA . LYS A 1 425 ? 18.492 5.570 -30.645 1.00 98.38 425 LYS A CA 1
ATOM 3401 C C . LYS A 1 425 ? 18.162 4.768 -31.902 1.00 98.38 425 LYS A C 1
ATOM 3403 O O . LYS A 1 425 ? 18.965 4.743 -32.831 1.00 98.38 425 LYS A O 1
ATOM 3408 N N . ASP A 1 426 ? 17.001 4.124 -31.942 1.00 98.31 426 ASP A N 1
ATOM 3409 C CA . ASP A 1 426 ? 16.635 3.241 -33.049 1.00 98.31 426 ASP A CA 1
ATOM 3410 C C . ASP A 1 426 ? 16.351 4.033 -34.344 1.00 98.31 426 ASP A C 1
ATOM 3412 O O . ASP A 1 426 ? 16.716 3.574 -35.429 1.00 98.31 426 ASP A O 1
ATOM 3416 N N . LYS A 1 427 ? 15.815 5.263 -34.249 1.00 98.44 427 LYS A N 1
ATOM 3417 C CA . LYS A 1 427 ? 15.728 6.214 -35.381 1.00 98.44 427 LYS A CA 1
ATOM 3418 C C . LYS A 1 427 ? 17.117 6.609 -35.892 1.00 98.44 427 LYS A C 1
ATOM 3420 O O . LYS A 1 427 ? 17.395 6.461 -37.080 1.00 98.44 427 LYS A O 1
ATOM 3425 N N . LEU A 1 428 ? 18.018 7.026 -34.998 1.00 98.00 428 LEU A N 1
ATOM 3426 C CA . LEU A 1 428 ? 19.394 7.398 -35.352 1.00 98.00 428 LEU A CA 1
ATOM 3427 C C . LEU A 1 428 ? 20.178 6.221 -35.959 1.00 98.00 428 LEU A C 1
ATOM 3429 O O . LEU A 1 428 ? 21.000 6.423 -36.849 1.00 98.00 428 LEU A O 1
ATOM 3433 N N . GLN A 1 429 ? 19.906 4.981 -35.536 1.00 98.06 429 GLN A N 1
ATOM 3434 C CA . GLN A 1 429 ? 20.479 3.783 -36.158 1.00 98.06 429 GLN A CA 1
ATOM 3435 C C . GLN A 1 429 ? 19.960 3.566 -37.590 1.00 98.06 429 GLN A C 1
ATOM 3437 O O . GLN A 1 429 ? 20.759 3.244 -38.470 1.00 98.06 429 GLN A O 1
ATOM 3442 N N . GLN A 1 430 ? 18.671 3.804 -37.860 1.00 98.06 430 GLN A N 1
ATOM 3443 C CA . GLN A 1 430 ? 18.113 3.742 -39.220 1.00 98.06 430 GLN A CA 1
ATOM 3444 C C . GLN A 1 430 ? 18.691 4.839 -40.130 1.00 98.06 430 GLN A C 1
ATOM 3446 O O . GLN A 1 430 ? 19.058 4.559 -41.273 1.00 98.06 430 GLN A O 1
ATOM 3451 N N . GLU A 1 431 ? 18.842 6.067 -39.626 1.00 98.12 431 GLU A N 1
ATOM 3452 C CA . GLU A 1 431 ? 19.477 7.178 -40.351 1.00 98.12 431 GLU A CA 1
ATOM 3453 C C . GLU A 1 431 ? 20.963 6.906 -40.642 1.00 98.12 431 GLU A C 1
ATOM 3455 O O . GLU A 1 431 ? 21.437 7.137 -41.760 1.00 98.12 431 GLU A O 1
ATOM 3460 N N . LEU A 1 432 ? 21.697 6.343 -39.677 1.00 98.38 432 LEU A N 1
ATOM 3461 C CA . LEU A 1 432 ? 23.089 5.920 -39.848 1.00 98.38 432 LEU A CA 1
ATOM 3462 C C . LEU A 1 432 ? 23.221 4.803 -40.899 1.00 98.38 432 LEU A C 1
ATOM 3464 O O . LEU A 1 432 ? 24.133 4.828 -41.727 1.00 98.38 432 LEU A O 1
ATOM 3468 N N . GLU A 1 433 ? 22.308 3.831 -40.915 1.00 98.19 433 GLU A N 1
ATOM 3469 C CA . GLU A 1 433 ? 22.340 2.750 -41.903 1.00 98.19 433 GLU A CA 1
ATOM 3470 C C . GLU A 1 433 ? 21.927 3.235 -43.305 1.00 98.19 433 GLU A C 1
ATOM 3472 O O . GLU A 1 433 ? 22.512 2.813 -44.305 1.00 98.19 433 GLU A O 1
ATOM 3477 N N . ALA A 1 434 ? 20.968 4.161 -43.403 1.00 97.94 434 ALA A N 1
ATOM 3478 C CA . ALA A 1 434 ? 20.578 4.796 -44.660 1.00 97.94 434 ALA A CA 1
ATOM 3479 C C . ALA A 1 434 ? 21.714 5.655 -45.242 1.00 97.94 434 ALA A C 1
ATOM 3481 O O . ALA A 1 434 ? 22.074 5.497 -46.412 1.00 97.94 434 ALA A O 1
ATOM 3482 N N . THR A 1 435 ? 22.332 6.516 -44.427 1.00 97.81 435 THR A N 1
ATOM 3483 C CA . THR A 1 435 ? 23.482 7.334 -44.850 1.00 97.81 435 THR A CA 1
ATOM 3484 C C . THR A 1 435 ? 24.658 6.455 -45.268 1.00 97.81 435 THR A C 1
ATOM 3486 O O . THR A 1 435 ? 25.177 6.654 -46.371 1.00 97.81 435 THR A O 1
ATOM 3489 N N . ARG A 1 436 ? 24.992 5.406 -44.499 1.00 98.19 436 ARG A N 1
ATOM 3490 C CA . ARG A 1 436 ? 25.971 4.381 -44.898 1.00 98.19 436 ARG A CA 1
ATOM 3491 C C . ARG A 1 436 ? 25.641 3.761 -46.259 1.00 98.19 436 ARG A C 1
ATOM 3493 O O . ARG A 1 436 ? 26.485 3.799 -47.147 1.00 98.19 436 ARG A O 1
ATOM 3500 N N . LYS A 1 437 ? 24.412 3.278 -46.478 1.00 98.31 437 LYS A N 1
ATOM 3501 C CA . LYS A 1 437 ? 23.984 2.703 -47.772 1.00 98.31 437 LYS A CA 1
ATOM 3502 C C . LYS A 1 437 ? 24.133 3.689 -48.939 1.00 98.31 437 LYS A C 1
ATOM 3504 O O . LYS A 1 437 ? 24.408 3.262 -50.058 1.00 98.31 437 LYS A O 1
ATOM 3509 N N . THR A 1 438 ? 23.983 5.000 -48.715 1.00 97.44 438 THR A N 1
ATOM 3510 C CA . THR A 1 438 ? 24.275 6.009 -49.757 1.00 97.44 438 THR A CA 1
ATOM 3511 C C . THR A 1 438 ? 25.769 6.272 -49.954 1.00 97.44 438 THR A C 1
ATOM 3513 O O . THR A 1 438 ? 26.185 6.523 -51.083 1.00 97.44 438 THR A O 1
ATOM 3516 N N . ALA A 1 439 ? 26.587 6.180 -48.901 1.00 97.88 439 ALA A N 1
ATOM 3517 C CA . ALA A 1 439 ? 28.041 6.290 -48.995 1.00 97.88 439 ALA A CA 1
ATOM 3518 C C . ALA A 1 439 ? 28.651 5.084 -49.729 1.00 97.88 439 ALA A C 1
ATOM 3520 O O . ALA A 1 439 ? 29.428 5.280 -50.660 1.00 97.88 439 ALA A O 1
ATOM 3521 N N . ASP A 1 440 ? 28.220 3.865 -49.396 1.00 97.81 440 ASP A N 1
ATOM 3522 C CA . ASP A 1 440 ? 28.645 2.626 -50.059 1.00 97.81 440 ASP A CA 1
ATOM 3523 C C . ASP A 1 440 ? 28.295 2.656 -51.565 1.00 97.81 440 ASP A C 1
ATOM 3525 O O . ASP A 1 440 ? 29.137 2.338 -52.405 1.00 97.81 440 ASP A O 1
ATOM 3529 N N . LYS A 1 441 ? 27.101 3.156 -51.936 1.00 98.19 441 LYS A N 1
ATOM 3530 C CA . LYS A 1 441 ? 26.719 3.400 -53.345 1.00 98.19 441 LYS A CA 1
ATOM 3531 C C . LYS A 1 441 ? 27.595 4.448 -54.040 1.00 98.19 441 LYS A C 1
ATOM 3533 O O . LYS A 1 441 ? 28.003 4.235 -55.177 1.00 98.19 441 LYS A O 1
ATOM 3538 N N . ARG A 1 442 ? 27.883 5.580 -53.384 1.00 98.25 442 ARG A N 1
ATOM 3539 C CA . ARG A 1 442 ? 28.780 6.618 -53.931 1.00 98.25 442 ARG A CA 1
ATOM 3540 C C . ARG A 1 442 ? 30.188 6.076 -54.152 1.00 98.25 442 ARG A C 1
ATOM 3542 O O . ARG A 1 442 ? 30.779 6.381 -55.179 1.00 98.25 442 ARG A O 1
ATOM 3549 N N . LYS A 1 443 ? 30.696 5.260 -53.224 1.00 98.25 443 LYS A N 1
ATOM 3550 C CA . LYS A 1 443 ? 31.991 4.597 -53.373 1.00 98.25 443 LYS A CA 1
ATOM 3551 C C . LYS A 1 443 ? 31.989 3.662 -54.582 1.00 98.25 443 LYS A C 1
ATOM 3553 O O . LYS A 1 443 ? 32.868 3.797 -55.416 1.00 98.25 443 LYS A O 1
ATOM 3558 N N . ALA A 1 444 ? 30.981 2.796 -54.717 1.00 97.88 444 ALA A N 1
ATOM 3559 C CA . ALA A 1 444 ? 30.887 1.868 -55.846 1.00 97.88 444 ALA A CA 1
ATOM 3560 C C . ALA A 1 444 ? 30.927 2.589 -57.209 1.00 97.88 444 ALA A C 1
ATOM 3562 O O . ALA A 1 444 ? 31.721 2.210 -58.059 1.00 97.88 444 ALA A O 1
ATOM 3563 N N . MET A 1 445 ? 30.165 3.678 -57.380 1.00 97.75 445 MET A N 1
ATOM 3564 C CA . MET A 1 445 ? 30.192 4.477 -58.618 1.00 97.75 445 MET A CA 1
ATOM 3565 C C . MET A 1 445 ? 31.547 5.167 -58.867 1.00 97.75 445 MET A C 1
ATOM 3567 O O . MET A 1 445 ? 31.936 5.359 -60.013 1.00 97.75 445 MET A O 1
ATOM 3571 N N . LEU A 1 446 ? 32.276 5.561 -57.816 1.00 98.06 446 LEU A N 1
ATOM 3572 C CA . LEU A 1 446 ? 33.616 6.151 -57.951 1.00 98.06 446 LEU A CA 1
ATOM 3573 C C . LEU A 1 446 ? 34.689 5.097 -58.261 1.00 98.06 446 LEU A C 1
ATOM 3575 O O . LEU A 1 446 ? 35.583 5.372 -59.056 1.00 98.06 446 LEU A O 1
ATOM 3579 N N . ASP A 1 447 ? 34.586 3.907 -57.665 1.00 98.31 447 ASP A N 1
ATOM 3580 C CA . ASP A 1 447 ? 35.447 2.759 -57.964 1.00 98.31 447 ASP A CA 1
ATOM 3581 C C . ASP A 1 447 ? 35.237 2.297 -59.427 1.00 98.31 447 ASP A C 1
ATOM 3583 O O . ASP A 1 447 ? 36.206 2.032 -60.133 1.00 98.31 447 ASP A O 1
ATOM 3587 N N . GLU A 1 448 ? 33.986 2.271 -59.904 1.00 98.12 448 GLU A N 1
ATOM 3588 C CA . GLU A 1 448 ? 33.596 1.957 -61.290 1.00 98.12 448 GLU A CA 1
ATOM 3589 C C . GLU A 1 448 ? 34.148 2.993 -62.288 1.00 98.12 448 GLU A C 1
ATOM 3591 O O . GLU A 1 448 ? 34.908 2.637 -63.188 1.00 98.12 448 GLU A O 1
ATOM 3596 N N . LEU A 1 449 ? 33.912 4.292 -62.057 1.00 97.94 449 LEU A N 1
ATOM 3597 C CA . LEU A 1 449 ? 34.484 5.366 -62.884 1.00 97.94 449 LEU A CA 1
ATOM 3598 C C . LEU A 1 449 ? 36.024 5.361 -62.900 1.00 97.94 449 LEU A C 1
ATOM 3600 O O . LEU A 1 449 ? 36.635 5.709 -63.911 1.00 97.94 449 LEU A O 1
ATOM 3604 N N . ALA A 1 450 ? 36.675 4.973 -61.798 1.00 98.00 450 ALA A N 1
ATOM 3605 C CA . ALA A 1 450 ? 38.130 4.844 -61.744 1.00 98.00 450 ALA A CA 1
ATOM 3606 C C . ALA A 1 450 ? 38.648 3.659 -62.581 1.00 98.00 450 ALA A C 1
ATOM 3608 O O . ALA A 1 450 ? 39.731 3.756 -63.165 1.00 98.00 450 ALA A O 1
ATOM 3609 N N . ILE A 1 451 ? 37.878 2.568 -62.671 1.00 97.94 451 ILE A N 1
ATOM 3610 C CA . ILE A 1 451 ? 38.165 1.430 -63.550 1.00 97.94 451 ILE A CA 1
ATOM 3611 C C . ILE A 1 451 ? 38.015 1.848 -65.018 1.00 97.94 451 ILE A C 1
ATOM 3613 O O . ILE A 1 451 ? 38.948 1.630 -65.791 1.00 97.94 451 ILE A O 1
ATOM 3617 N N . ASP A 1 452 ? 36.917 2.505 -65.394 1.00 97.69 452 ASP A N 1
ATOM 3618 C CA . ASP A 1 452 ? 36.674 2.952 -66.776 1.00 97.69 452 ASP A CA 1
ATOM 3619 C C . ASP A 1 452 ? 37.761 3.921 -67.263 1.00 97.69 452 ASP A C 1
ATOM 3621 O O . ASP A 1 452 ? 38.344 3.739 -68.334 1.00 97.69 452 ASP A O 1
ATOM 3625 N N . VAL A 1 453 ? 38.122 4.913 -66.439 1.00 97.81 453 VAL A N 1
ATOM 3626 C CA . VAL A 1 453 ? 39.209 5.861 -66.742 1.00 97.81 453 VAL A CA 1
ATOM 3627 C C . VAL A 1 453 ? 40.564 5.152 -66.867 1.00 97.81 453 VAL A C 1
ATOM 3629 O O . VAL A 1 453 ? 41.398 5.565 -67.677 1.00 97.81 453 VAL A O 1
ATOM 3632 N N . ALA A 1 454 ? 40.808 4.076 -66.112 1.00 97.19 454 ALA A N 1
ATOM 3633 C CA . ALA A 1 454 ? 42.022 3.273 -66.253 1.00 97.19 454 ALA A CA 1
ATOM 3634 C C . ALA A 1 454 ? 42.020 2.422 -67.538 1.00 97.19 454 ALA A C 1
ATOM 3636 O O . ALA A 1 454 ? 43.057 2.338 -68.202 1.00 97.19 454 ALA A O 1
ATOM 3637 N N . GLN A 1 455 ? 40.874 1.842 -67.915 1.00 97.62 455 GLN A N 1
ATOM 3638 C CA . GLN A 1 455 ? 40.711 1.076 -69.155 1.00 97.62 455 GLN A CA 1
ATOM 3639 C C . GLN A 1 455 ? 40.892 1.966 -70.386 1.00 97.62 455 GLN A C 1
ATOM 3641 O O . GLN A 1 455 ? 41.766 1.693 -71.208 1.00 97.62 455 GLN A O 1
ATOM 3646 N N . GLU A 1 456 ? 40.164 3.081 -70.477 1.00 97.31 456 GLU A N 1
ATOM 3647 C CA . GLU A 1 456 ? 40.286 4.022 -71.596 1.00 97.31 456 GLU A CA 1
ATOM 3648 C C . GLU A 1 456 ? 41.685 4.656 -71.657 1.00 97.31 456 GLU A C 1
ATOM 3650 O O . GLU A 1 456 ? 42.231 4.841 -72.742 1.00 97.31 456 GLU A O 1
ATOM 3655 N N . LYS A 1 457 ? 42.355 4.903 -70.523 1.00 97.94 457 LYS A N 1
ATOM 3656 C CA . LYS A 1 457 ? 43.770 5.320 -70.531 1.00 97.94 457 LYS A CA 1
ATOM 3657 C C . LYS A 1 457 ? 44.712 4.236 -71.074 1.00 97.94 457 LYS A C 1
ATOM 3659 O O . LYS A 1 457 ? 45.701 4.572 -71.727 1.00 97.94 457 LYS A O 1
ATOM 3664 N N . SER A 1 458 ? 44.442 2.958 -70.802 1.00 96.75 458 SER A N 1
ATOM 3665 C CA . SER A 1 458 ? 45.213 1.845 -71.372 1.00 96.75 458 SER A CA 1
ATOM 3666 C C . SER A 1 458 ? 44.976 1.727 -72.877 1.00 96.75 458 SER A C 1
ATOM 3668 O O . SER A 1 458 ? 45.935 1.636 -73.638 1.00 96.75 458 SER A O 1
ATOM 3670 N N . ARG A 1 459 ? 43.715 1.824 -73.302 1.00 97.00 459 ARG A N 1
ATOM 3671 C CA . ARG A 1 459 ? 43.295 1.778 -74.701 1.00 97.00 459 ARG A CA 1
ATOM 3672 C C . ARG A 1 459 ? 43.909 2.906 -75.532 1.00 97.00 459 ARG A C 1
ATOM 3674 O O . ARG A 1 459 ? 44.567 2.626 -76.523 1.00 97.00 459 ARG A O 1
ATOM 3681 N N . HIS A 1 460 ? 43.808 4.163 -75.095 1.00 97.69 460 HIS A N 1
ATOM 3682 C CA . HIS A 1 460 ? 44.455 5.281 -75.797 1.00 97.69 460 HIS A CA 1
ATOM 3683 C C . HIS A 1 460 ? 45.982 5.114 -75.883 1.00 97.69 460 HIS A C 1
ATOM 3685 O O . HIS A 1 460 ? 46.598 5.567 -76.844 1.00 97.69 460 HIS A O 1
ATOM 3691 N N . LYS A 1 461 ? 46.624 4.461 -74.901 1.00 97.75 461 LYS A N 1
ATOM 3692 C CA . LYS A 1 461 ? 48.064 4.156 -74.958 1.00 97.75 461 LYS A CA 1
ATOM 3693 C C . LYS A 1 461 ? 48.379 3.091 -76.019 1.00 97.75 461 LYS A C 1
ATOM 3695 O O . LYS A 1 461 ? 49.415 3.191 -76.674 1.00 97.75 461 LYS A O 1
ATOM 3700 N N . GLU A 1 462 ? 47.515 2.094 -76.178 1.00 97.19 462 GLU A N 1
ATOM 3701 C CA . GLU A 1 462 ? 47.602 1.059 -77.216 1.00 97.19 462 GLU A CA 1
ATOM 3702 C C . GLU A 1 462 ? 47.378 1.671 -78.608 1.00 97.19 462 GLU A C 1
ATOM 3704 O O . GLU A 1 462 ? 48.276 1.607 -79.442 1.00 97.19 462 GLU A O 1
ATOM 3709 N N . GLU A 1 463 ? 46.288 2.422 -78.801 1.00 97.31 463 GLU A N 1
ATOM 3710 C CA . GLU A 1 463 ? 45.980 3.156 -80.041 1.00 97.31 463 GLU A CA 1
ATOM 3711 C C . GLU A 1 463 ? 47.109 4.134 -80.444 1.00 97.31 463 GLU A C 1
ATOM 3713 O O . GLU A 1 463 ? 47.468 4.225 -81.619 1.00 97.31 463 GLU A O 1
ATOM 3718 N N . LEU A 1 464 ? 47.737 4.827 -79.481 1.00 97.19 464 LEU A N 1
ATOM 3719 C CA . LEU A 1 464 ? 48.918 5.671 -79.728 1.00 97.19 464 LEU A CA 1
ATOM 3720 C C . LEU A 1 464 ? 50.171 4.866 -80.105 1.00 97.19 464 LEU A C 1
ATOM 3722 O O . LEU A 1 464 ? 50.989 5.351 -80.887 1.00 97.19 464 LEU A O 1
ATOM 3726 N N . SER A 1 465 ? 50.339 3.661 -79.554 1.00 97.25 465 SER A N 1
ATOM 3727 C CA . SER A 1 465 ? 51.477 2.785 -79.864 1.00 97.25 465 SER A CA 1
ATOM 3728 C C . SER A 1 465 ? 51.344 2.197 -81.270 1.00 97.25 465 SER A C 1
ATOM 3730 O O . SER A 1 465 ? 52.312 2.215 -82.030 1.00 97.25 465 SER A O 1
ATOM 3732 N N . ASP A 1 466 ? 50.137 1.776 -81.649 1.00 97.44 466 ASP A N 1
ATOM 3733 C CA . ASP A 1 466 ? 49.815 1.298 -82.996 1.00 97.44 466 ASP A CA 1
ATOM 3734 C C . ASP A 1 466 ? 49.952 2.409 -84.043 1.00 97.44 466 ASP A C 1
ATOM 3736 O O . ASP A 1 466 ? 50.555 2.197 -85.097 1.00 97.44 466 ASP A O 1
ATOM 3740 N N . ALA A 1 467 ? 49.460 3.618 -83.749 1.00 97.38 467 ALA A N 1
ATOM 3741 C CA . ALA A 1 467 ? 49.622 4.773 -84.631 1.00 97.38 467 ALA A CA 1
ATOM 3742 C C . ALA A 1 467 ? 51.103 5.143 -84.834 1.00 97.38 467 ALA A C 1
ATOM 3744 O O . ALA A 1 467 ? 51.517 5.451 -85.954 1.00 97.38 467 ALA A O 1
ATOM 3745 N N . TRP A 1 468 ? 51.920 5.071 -83.776 1.00 97.94 468 TRP A N 1
ATOM 3746 C CA . TRP A 1 468 ? 53.362 5.315 -83.858 1.00 97.94 468 TRP A CA 1
ATOM 3747 C C . TRP A 1 468 ? 54.084 4.232 -84.673 1.00 97.94 468 TRP A C 1
ATOM 3749 O O . TRP A 1 468 ? 54.872 4.560 -85.559 1.00 97.94 468 TRP A O 1
ATOM 3759 N N . LEU A 1 469 ? 53.759 2.954 -84.451 1.00 97.69 469 LEU A N 1
ATOM 3760 C CA . LEU A 1 469 ? 54.318 1.820 -85.195 1.00 97.69 469 LEU A CA 1
ATOM 3761 C C . LEU A 1 469 ? 53.931 1.854 -86.684 1.00 97.69 469 LEU A C 1
ATOM 3763 O O . LEU A 1 469 ? 54.761 1.588 -87.556 1.00 97.69 469 LEU A O 1
ATOM 3767 N N . GLN A 1 470 ? 52.683 2.209 -86.999 1.00 96.50 470 GLN A N 1
ATOM 3768 C CA . GLN A 1 470 ? 52.227 2.387 -88.379 1.00 96.50 470 GLN A CA 1
ATOM 3769 C C . GLN A 1 470 ? 52.923 3.586 -89.045 1.00 96.50 470 GLN A C 1
ATOM 3771 O O . GLN A 1 470 ? 53.327 3.469 -90.202 1.00 96.50 470 GLN A O 1
ATOM 3776 N N . HIS A 1 471 ? 53.151 4.689 -88.323 1.00 97.25 471 HIS A N 1
ATOM 3777 C CA . HIS A 1 471 ? 53.939 5.815 -88.831 1.00 97.25 471 HIS A CA 1
ATOM 3778 C C . HIS A 1 471 ? 55.406 5.432 -89.095 1.00 97.25 471 HIS A C 1
ATOM 3780 O O . HIS A 1 471 ? 55.925 5.725 -90.171 1.00 97.25 471 HIS A O 1
ATOM 3786 N N . GLU A 1 472 ? 56.069 4.721 -88.176 1.00 97.69 472 GLU A N 1
ATOM 3787 C CA . GLU A 1 472 ? 57.441 4.223 -88.372 1.00 97.69 472 GLU A CA 1
ATOM 3788 C C . GLU A 1 472 ? 57.531 3.310 -89.608 1.00 97.69 472 GLU A C 1
ATOM 3790 O O . GLU A 1 472 ? 58.388 3.493 -90.474 1.00 97.69 472 GLU A O 1
ATOM 3795 N N . LYS A 1 473 ? 56.583 2.379 -89.750 1.00 97.94 473 LYS A N 1
ATOM 3796 C CA . LYS A 1 473 ? 56.439 1.494 -90.914 1.00 97.94 473 LYS A CA 1
ATOM 3797 C C . LYS A 1 473 ? 56.203 2.260 -92.222 1.00 97.94 473 LYS A C 1
ATOM 3799 O O . LYS A 1 473 ? 56.745 1.873 -93.259 1.00 97.94 473 LYS A O 1
ATOM 3804 N N . GLU A 1 474 ? 55.438 3.350 -92.202 1.00 97.25 474 GLU A N 1
ATOM 3805 C CA . GLU A 1 474 ? 55.251 4.228 -93.363 1.00 97.25 474 GLU A CA 1
ATOM 3806 C C . GLU A 1 474 ? 56.523 5.007 -93.711 1.00 97.25 474 GLU A C 1
ATOM 3808 O O . GLU A 1 474 ? 56.891 5.049 -94.886 1.00 97.25 474 GLU A O 1
ATOM 3813 N N . VAL A 1 475 ? 57.243 5.547 -92.722 1.00 97.75 475 VAL A N 1
ATOM 3814 C CA . VAL A 1 475 ? 58.537 6.230 -92.909 1.00 97.75 475 VAL A CA 1
ATOM 3815 C C . VAL A 1 475 ? 59.588 5.271 -93.475 1.00 97.75 475 VAL A C 1
ATOM 3817 O O . VAL A 1 475 ? 60.266 5.609 -94.447 1.00 97.75 475 VAL A O 1
ATOM 3820 N N . LEU A 1 476 ? 59.679 4.044 -92.952 1.00 97.31 476 LEU A N 1
ATOM 3821 C CA . LEU A 1 476 ? 60.531 2.987 -93.505 1.00 97.31 476 LEU A CA 1
ATOM 3822 C C . LEU A 1 476 ? 60.102 2.598 -94.928 1.00 97.31 476 LEU A C 1
ATOM 3824 O O . LEU A 1 476 ? 60.953 2.408 -95.795 1.00 97.31 476 LEU A O 1
ATOM 3828 N N . GLY A 1 477 ? 58.797 2.551 -95.210 1.00 97.25 477 GLY A N 1
ATOM 3829 C CA . GLY A 1 477 ? 58.263 2.316 -96.552 1.00 97.25 477 GLY A CA 1
ATOM 3830 C C . GLY A 1 477 ? 58.582 3.439 -97.548 1.00 97.25 477 GLY A C 1
ATOM 3831 O O . GLY A 1 477 ? 58.908 3.157 -98.700 1.00 97.25 477 GLY A O 1
ATOM 3832 N N . VAL A 1 478 ? 58.519 4.706 -97.123 1.00 97.31 478 VAL A N 1
ATOM 3833 C CA . VAL A 1 478 ? 58.948 5.881 -97.905 1.00 97.31 478 VAL A CA 1
ATOM 3834 C C . VAL A 1 478 ? 60.448 5.807 -98.178 1.00 97.31 478 VAL A C 1
ATOM 3836 O O . VAL A 1 478 ? 60.870 5.911 -99.330 1.00 97.31 478 VAL A O 1
ATOM 3839 N N . ARG A 1 479 ? 61.251 5.547 -97.141 1.00 97.44 479 ARG A N 1
ATOM 3840 C CA . ARG A 1 479 ? 62.703 5.388 -97.246 1.00 97.44 479 ARG A CA 1
ATOM 3841 C C . ARG A 1 479 ? 63.084 4.269 -98.218 1.00 97.44 479 ARG A C 1
ATOM 3843 O O . ARG A 1 479 ? 63.902 4.500 -99.100 1.00 97.44 479 ARG A O 1
ATOM 3850 N N . ALA A 1 480 ? 62.455 3.099 -98.123 1.00 97.00 480 ALA A N 1
ATOM 3851 C CA . ALA A 1 480 ? 62.712 1.972 -99.020 1.00 97.00 480 ALA A CA 1
ATOM 3852 C C . ALA A 1 480 ? 62.345 2.272 -100.488 1.00 97.00 480 ALA A C 1
ATOM 3854 O O . ALA A 1 480 ? 62.992 1.748 -101.397 1.00 97.00 480 ALA A O 1
ATOM 3855 N N . ARG A 1 481 ? 61.344 3.133 -100.741 1.00 97.19 481 ARG A N 1
ATOM 3856 C CA . ARG A 1 481 ? 61.036 3.628 -102.095 1.00 97.19 481 ARG A CA 1
ATOM 3857 C C . ARG A 1 481 ? 62.145 4.542 -102.618 1.00 97.19 481 ARG A C 1
ATOM 3859 O O . ARG A 1 481 ? 62.681 4.246 -103.682 1.00 97.19 481 ARG A O 1
ATOM 3866 N N . TYR A 1 482 ? 62.563 5.552 -101.852 1.00 97.00 482 TYR A N 1
ATOM 3867 C CA . TYR A 1 482 ? 63.682 6.422 -102.243 1.00 97.00 482 TYR A CA 1
ATOM 3868 C C . TYR A 1 482 ? 65.000 5.649 -102.413 1.00 97.00 482 TYR A C 1
ATOM 3870 O O . TYR A 1 482 ? 65.712 5.857 -103.388 1.00 97.00 482 TYR A O 1
ATOM 3878 N N . GLU A 1 483 ? 65.315 4.692 -101.537 1.00 96.62 483 GLU A N 1
ATOM 3879 C CA . GLU A 1 483 ? 66.498 3.830 -101.677 1.00 96.62 483 GLU A CA 1
ATOM 3880 C C . GLU A 1 483 ? 66.422 2.884 -102.889 1.00 96.62 483 GLU A C 1
ATOM 3882 O O . GLU A 1 483 ? 67.456 2.376 -103.324 1.00 96.62 483 GLU A O 1
ATOM 3887 N N . LYS A 1 484 ? 65.232 2.599 -103.434 1.00 96.81 484 LYS A N 1
ATOM 3888 C CA . LYS A 1 484 ? 65.075 1.871 -104.704 1.00 96.81 484 LYS A CA 1
ATOM 3889 C C . LYS A 1 484 ? 65.233 2.813 -105.900 1.00 96.81 484 LYS A C 1
ATOM 3891 O O . LYS A 1 484 ? 65.935 2.472 -106.845 1.00 96.81 484 LYS A O 1
ATOM 3896 N N . GLU A 1 485 ? 64.615 3.987 -105.845 1.00 96.94 485 GLU A N 1
ATOM 3897 C CA . GLU A 1 485 ? 64.678 5.011 -106.894 1.00 96.94 485 GLU A CA 1
ATOM 3898 C C . GLU A 1 485 ? 66.108 5.537 -107.092 1.00 96.94 485 GLU A C 1
ATOM 3900 O O . GLU A 1 485 ? 66.601 5.560 -108.215 1.00 96.94 485 GLU A O 1
ATOM 3905 N N . LEU A 1 486 ? 66.832 5.821 -106.004 1.00 96.44 486 LEU A N 1
ATOM 3906 C CA . LEU A 1 486 ? 68.253 6.187 -106.034 1.00 96.44 486 LEU A CA 1
ATOM 3907 C C . LEU A 1 486 ? 69.143 5.090 -106.640 1.00 96.44 486 LEU A C 1
ATOM 3909 O O . LEU A 1 486 ? 70.135 5.413 -107.288 1.00 96.44 486 LEU A O 1
ATOM 3913 N N . ARG A 1 487 ? 68.799 3.805 -106.456 1.00 96.25 487 ARG A N 1
ATOM 3914 C CA . ARG A 1 487 ? 69.503 2.689 -107.113 1.00 96.25 487 ARG A CA 1
ATOM 3915 C C . ARG A 1 487 ? 69.216 2.651 -108.611 1.00 96.25 487 ARG A C 1
ATOM 3917 O O . ARG A 1 487 ? 70.170 2.646 -109.377 1.00 96.25 487 ARG A O 1
ATOM 3924 N N . GLY A 1 488 ? 67.948 2.736 -109.019 1.00 95.50 488 GLY A N 1
ATOM 3925 C CA . GLY A 1 488 ? 67.569 2.801 -110.437 1.00 95.50 488 GLY A CA 1
ATOM 3926 C C . GLY A 1 488 ? 68.231 3.975 -111.164 1.00 95.50 488 GLY A C 1
ATOM 3927 O O . GLY A 1 488 ? 68.915 3.774 -112.160 1.00 95.50 488 GLY A O 1
ATOM 3928 N N . LEU A 1 489 ? 68.161 5.183 -110.594 1.00 95.94 489 LEU A N 1
ATOM 3929 C CA . LEU A 1 489 ? 68.835 6.368 -111.137 1.00 95.94 489 LEU A CA 1
ATOM 3930 C C . LEU A 1 489 ? 70.362 6.201 -111.218 1.00 95.94 489 LEU A C 1
ATOM 3932 O O . LEU A 1 489 ? 70.984 6.733 -112.134 1.00 95.94 489 LEU A O 1
ATOM 3936 N N . HIS A 1 490 ? 70.984 5.471 -110.288 1.00 96.06 490 HIS A N 1
ATOM 3937 C CA . HIS A 1 490 ? 72.418 5.174 -110.339 1.00 96.06 490 HIS A CA 1
ATOM 3938 C C . HIS A 1 490 ? 72.761 4.117 -111.403 1.00 96.06 490 HIS A C 1
ATOM 3940 O O . HIS A 1 490 ? 73.782 4.242 -112.079 1.00 96.06 490 HIS A O 1
ATOM 3946 N N . GLU A 1 491 ? 71.909 3.109 -111.587 1.00 96.06 491 GLU A N 1
ATOM 3947 C CA . GLU A 1 491 ? 72.015 2.093 -112.639 1.00 96.06 491 GLU A CA 1
ATOM 3948 C C . GLU A 1 491 ? 71.861 2.730 -114.034 1.00 96.06 491 GLU A C 1
ATOM 3950 O O . GLU A 1 491 ? 72.743 2.556 -114.876 1.00 96.06 491 GLU A O 1
ATOM 3955 N N . ASP A 1 492 ? 70.842 3.569 -114.244 1.00 96.00 492 ASP A N 1
ATOM 3956 C CA . ASP A 1 492 ? 70.620 4.331 -115.483 1.00 96.00 492 ASP A CA 1
ATOM 3957 C C . ASP A 1 492 ? 71.753 5.333 -115.764 1.00 96.00 492 ASP A C 1
ATOM 3959 O O . ASP A 1 492 ? 72.233 5.454 -116.897 1.00 96.00 492 ASP A O 1
ATOM 3963 N N . LYS A 1 493 ? 72.248 6.026 -114.730 1.00 96.88 493 LYS A N 1
ATOM 3964 C CA . LYS A 1 493 ? 73.393 6.945 -114.839 1.00 96.88 493 LYS A CA 1
ATOM 3965 C C . LYS A 1 493 ? 74.695 6.206 -115.173 1.00 96.88 493 LYS A C 1
ATOM 3967 O O . LYS A 1 493 ? 75.501 6.715 -115.945 1.00 96.88 493 LYS A O 1
ATOM 3972 N N . ASN A 1 494 ? 74.919 5.007 -114.636 1.00 95.50 494 ASN A N 1
ATOM 3973 C CA . ASN A 1 494 ? 76.092 4.199 -114.988 1.00 95.50 494 ASN A CA 1
ATOM 3974 C C . ASN A 1 494 ? 75.959 3.571 -116.383 1.00 95.50 494 ASN A C 1
ATOM 3976 O O . ASN A 1 494 ? 76.955 3.470 -117.098 1.00 95.50 494 ASN A O 1
ATOM 3980 N N . ARG A 1 495 ? 74.740 3.201 -116.795 1.00 96.19 495 ARG A N 1
ATOM 3981 C CA . ARG A 1 495 ? 74.444 2.734 -118.153 1.00 96.19 495 ARG A CA 1
ATOM 3982 C C . ARG A 1 495 ? 74.738 3.822 -119.184 1.00 96.19 495 ARG A C 1
ATOM 3984 O O . ARG A 1 495 ? 75.506 3.580 -120.108 1.00 96.19 495 ARG A O 1
ATOM 3991 N N . THR A 1 496 ? 74.172 5.014 -119.004 1.00 94.81 496 THR A N 1
ATOM 3992 C CA . THR A 1 496 ? 74.396 6.156 -119.906 1.00 94.81 496 THR A CA 1
ATOM 3993 C C . THR A 1 496 ? 75.854 6.619 -119.898 1.00 94.81 496 THR A C 1
ATOM 3995 O O . THR A 1 496 ? 76.388 6.951 -120.954 1.00 94.81 496 THR A O 1
ATOM 3998 N N . GLU A 1 497 ? 76.554 6.559 -118.758 1.00 94.69 497 GLU A N 1
ATOM 3999 C CA . GLU A 1 497 ? 78.001 6.810 -118.718 1.00 94.69 497 GLU A CA 1
ATOM 4000 C C . GLU A 1 497 ? 78.791 5.775 -119.543 1.00 94.69 497 GLU A C 1
ATOM 4002 O O . GLU A 1 497 ? 79.719 6.155 -120.254 1.00 94.69 497 GLU A O 1
ATOM 4007 N N . GLU A 1 498 ? 78.427 4.488 -119.518 1.00 95.69 498 GLU A N 1
ATOM 4008 C CA . GLU A 1 498 ? 79.098 3.463 -120.332 1.00 95.69 498 GLU A CA 1
ATOM 4009 C C . GLU A 1 498 ? 78.711 3.510 -121.820 1.00 95.69 498 GLU A C 1
ATOM 4011 O O . GLU A 1 498 ? 79.560 3.267 -122.677 1.00 95.69 498 GLU A O 1
ATOM 4016 N N . GLU A 1 499 ? 77.486 3.925 -122.152 1.00 96.25 499 GLU A N 1
ATOM 4017 C CA . GLU A 1 499 ? 77.076 4.240 -123.527 1.00 96.25 499 GLU A CA 1
ATOM 4018 C C . GLU A 1 499 ? 77.897 5.424 -124.085 1.00 96.25 499 GLU A C 1
ATOM 4020 O O . GLU A 1 499 ? 78.461 5.313 -125.176 1.00 96.25 499 GLU A O 1
ATOM 4025 N N . ILE A 1 500 ? 78.090 6.498 -123.305 1.00 95.62 500 ILE A N 1
ATOM 4026 C CA . ILE A 1 500 ? 78.968 7.635 -123.654 1.00 95.62 500 ILE A CA 1
ATOM 4027 C C . ILE A 1 500 ? 80.438 7.199 -123.762 1.00 95.62 500 ILE A C 1
ATOM 4029 O O . ILE A 1 500 ? 81.133 7.586 -124.704 1.00 95.62 500 ILE A O 1
ATOM 4033 N N . ARG A 1 501 ? 80.937 6.363 -122.840 1.00 96.62 501 ARG A N 1
ATOM 4034 C CA . ARG A 1 501 ? 82.295 5.796 -122.936 1.00 96.62 501 ARG A CA 1
ATOM 4035 C C . ARG A 1 501 ? 82.459 4.939 -124.190 1.00 96.62 501 ARG A C 1
ATOM 4037 O O . ARG A 1 501 ? 83.550 4.944 -124.756 1.00 96.62 501 ARG A O 1
ATOM 4044 N N . SER A 1 502 ? 81.416 4.240 -124.644 1.00 95.38 502 SER A N 1
ATOM 4045 C CA . SER A 1 502 ? 81.460 3.488 -125.901 1.00 95.38 502 SER A CA 1
ATOM 4046 C C . SER A 1 502 ? 81.500 4.405 -127.112 1.00 95.38 502 SER A C 1
ATOM 4048 O O . SER A 1 502 ? 82.438 4.297 -127.893 1.00 95.38 502 SER A O 1
ATOM 4050 N N . GLN A 1 503 ? 80.608 5.394 -127.189 1.00 95.50 503 GLN A N 1
ATOM 4051 C CA . GLN A 1 503 ? 80.655 6.425 -128.231 1.00 95.50 503 GLN A CA 1
ATOM 4052 C C . GLN A 1 503 ? 82.041 7.092 -128.296 1.00 95.50 503 GLN A C 1
ATOM 4054 O O . GLN A 1 503 ? 82.594 7.264 -129.376 1.00 95.50 503 GLN A O 1
ATOM 4059 N N . LEU A 1 504 ? 82.668 7.373 -127.147 1.00 94.94 504 LEU A N 1
ATOM 4060 C CA . LEU A 1 504 ? 84.024 7.925 -127.072 1.00 94.94 504 LEU A CA 1
ATOM 4061 C C . LEU A 1 504 ? 85.126 6.941 -127.520 1.00 94.94 504 LEU A C 1
ATOM 4063 O O . LEU A 1 504 ? 86.172 7.387 -127.993 1.00 94.94 504 LEU A O 1
ATOM 4067 N N . ARG A 1 505 ? 84.938 5.621 -127.379 1.00 95.69 505 ARG A N 1
ATOM 4068 C CA . ARG A 1 505 ? 85.827 4.607 -127.983 1.00 95.69 505 ARG A CA 1
ATOM 4069 C C . ARG A 1 505 ? 85.668 4.595 -129.504 1.00 95.69 505 ARG A C 1
ATOM 4071 O O . ARG A 1 505 ? 86.676 4.594 -130.205 1.00 95.69 505 ARG A O 1
ATOM 4078 N N . ASP A 1 506 ? 84.434 4.668 -129.990 1.00 95.25 506 ASP A N 1
ATOM 4079 C CA . ASP A 1 506 ? 84.093 4.581 -131.413 1.00 95.25 506 ASP A CA 1
ATOM 4080 C C . ASP A 1 506 ? 84.482 5.860 -132.184 1.00 95.25 506 ASP A C 1
ATOM 4082 O O . ASP A 1 506 ? 84.956 5.783 -133.316 1.00 95.25 506 ASP A O 1
ATOM 4086 N N . GLU A 1 507 ? 84.361 7.043 -131.567 1.00 92.88 507 GLU A N 1
ATOM 4087 C CA . GLU A 1 507 ? 84.920 8.304 -132.087 1.00 92.88 507 GLU A CA 1
ATOM 4088 C C . GLU A 1 507 ? 86.455 8.261 -132.133 1.00 92.88 507 GLU A C 1
ATOM 4090 O O . GLU A 1 507 ? 87.064 8.673 -133.119 1.00 92.88 507 GLU A O 1
ATOM 4095 N N . LYS A 1 508 ? 87.115 7.715 -131.100 1.00 94.62 508 LYS A N 1
ATOM 4096 C CA . LYS A 1 508 ? 88.582 7.551 -131.093 1.00 94.62 508 LYS A CA 1
ATOM 4097 C C . LYS A 1 508 ? 89.073 6.526 -132.115 1.00 94.62 508 LYS A C 1
ATOM 4099 O O . LYS A 1 508 ? 90.185 6.678 -132.614 1.00 94.62 508 LYS A O 1
ATOM 4104 N N . ALA A 1 509 ? 88.279 5.505 -132.436 1.00 94.31 509 ALA A N 1
ATOM 4105 C CA . ALA A 1 509 ? 88.566 4.597 -133.544 1.00 94.31 509 ALA A CA 1
ATOM 4106 C C . ALA A 1 509 ? 88.492 5.349 -134.882 1.00 94.31 509 ALA A C 1
ATOM 4108 O O . ALA A 1 509 ? 89.490 5.406 -135.594 1.00 94.31 509 ALA A O 1
ATOM 4109 N N . ARG A 1 510 ? 87.382 6.054 -135.143 1.00 93.69 510 ARG A N 1
ATOM 4110 C CA . ARG A 1 510 ? 87.205 6.882 -136.350 1.00 93.69 510 ARG A CA 1
ATOM 4111 C C . ARG A 1 510 ? 88.227 8.014 -136.483 1.00 93.69 510 ARG A C 1
ATOM 4113 O O . ARG A 1 510 ? 88.610 8.358 -137.594 1.00 93.69 510 ARG A O 1
ATOM 4120 N N . THR A 1 511 ? 88.722 8.560 -135.370 1.00 92.44 511 THR A N 1
ATOM 4121 C CA . THR A 1 511 ? 89.809 9.554 -135.379 1.00 92.44 511 THR A CA 1
ATOM 4122 C C . THR A 1 511 ? 91.124 8.925 -135.838 1.00 92.44 511 THR A C 1
ATOM 4124 O O . THR A 1 511 ? 91.787 9.498 -136.689 1.00 92.44 511 THR A O 1
ATOM 4127 N N . ARG A 1 512 ? 91.468 7.716 -135.373 1.00 92.88 512 ARG A N 1
ATOM 4128 C CA . ARG A 1 512 ? 92.659 6.983 -135.850 1.00 92.88 512 ARG A CA 1
ATOM 4129 C C . ARG A 1 512 ? 92.541 6.541 -137.304 1.00 92.88 512 ARG A C 1
ATOM 4131 O O . ARG A 1 512 ? 93.528 6.547 -138.030 1.00 92.88 512 ARG A O 1
ATOM 4138 N N . GLU A 1 513 ? 91.342 6.160 -137.736 1.00 92.81 513 GLU A N 1
ATOM 4139 C CA . GLU A 1 513 ? 91.058 5.881 -139.146 1.00 92.81 513 GLU A CA 1
ATOM 4140 C C . GLU A 1 513 ? 91.286 7.147 -139.985 1.00 92.81 513 GLU A C 1
ATOM 4142 O O . GLU A 1 513 ? 92.018 7.090 -140.969 1.00 92.81 513 GLU A O 1
ATOM 4147 N N . LEU A 1 514 ? 90.779 8.306 -139.544 1.00 90.44 514 LEU A N 1
ATOM 4148 C CA . LEU A 1 514 ? 91.057 9.611 -140.155 1.00 90.44 514 LEU A CA 1
ATOM 4149 C C . LEU A 1 514 ? 92.549 9.978 -140.152 1.00 90.44 514 LEU A C 1
ATOM 4151 O O . LEU A 1 514 ? 93.040 10.410 -141.188 1.00 90.44 514 LEU A O 1
ATOM 4155 N N . GLU A 1 515 ? 93.276 9.768 -139.052 1.00 91.00 515 GLU A N 1
ATOM 4156 C CA . GLU A 1 515 ? 94.732 9.978 -138.961 1.00 91.00 515 GLU A CA 1
ATOM 4157 C C . GLU A 1 515 ? 95.485 9.080 -139.962 1.00 91.00 515 GLU A C 1
ATOM 4159 O O . GLU A 1 515 ? 96.383 9.544 -140.661 1.00 91.00 515 GLU A O 1
ATOM 4164 N N . SER A 1 516 ? 95.088 7.808 -140.099 1.00 90.06 516 SER A N 1
ATOM 4165 C CA . SER A 1 516 ? 95.689 6.886 -141.075 1.00 90.06 516 SER A CA 1
ATOM 4166 C C . SER A 1 516 ? 95.351 7.257 -142.524 1.00 90.06 516 SER A C 1
ATOM 4168 O O . SER A 1 516 ? 96.212 7.188 -143.400 1.00 90.06 516 SER A O 1
ATOM 4170 N N . LEU A 1 517 ? 94.128 7.731 -142.786 1.00 90.81 517 LEU A N 1
ATOM 4171 C CA . LEU A 1 517 ? 93.730 8.234 -144.099 1.00 90.81 517 LEU A CA 1
ATOM 4172 C C . LEU A 1 517 ? 94.477 9.529 -144.438 1.00 90.81 517 LEU A C 1
ATOM 4174 O O . LEU A 1 517 ? 94.946 9.666 -145.564 1.00 90.81 517 LEU A O 1
ATOM 4178 N N . GLN A 1 518 ? 94.662 10.435 -143.473 1.00 89.94 518 GLN A N 1
ATOM 4179 C CA . GLN A 1 518 ? 95.501 11.627 -143.619 1.00 89.94 518 GLN A CA 1
ATOM 4180 C C . GLN A 1 518 ? 96.941 11.248 -143.975 1.00 89.94 518 GLN A C 1
ATOM 4182 O O . GLN A 1 518 ? 97.452 11.770 -144.959 1.00 89.94 518 GLN A O 1
ATOM 4187 N N . GLN A 1 519 ? 97.542 10.270 -143.290 1.00 88.75 519 GLN A N 1
ATOM 4188 C CA . GLN A 1 519 ? 98.870 9.753 -143.646 1.00 88.75 519 GLN A CA 1
ATOM 4189 C C . GLN A 1 519 ? 98.912 9.209 -145.084 1.00 88.75 519 GLN A C 1
ATOM 4191 O O . GLN A 1 519 ? 99.795 9.595 -145.843 1.00 88.75 519 GLN A O 1
ATOM 4196 N N . THR A 1 520 ? 97.928 8.411 -145.523 1.00 88.81 520 THR A N 1
ATOM 4197 C CA . THR A 1 520 ? 97.894 7.952 -146.930 1.00 88.81 520 THR A CA 1
ATOM 4198 C C . THR A 1 520 ? 97.676 9.091 -147.934 1.00 88.81 520 THR A C 1
ATOM 4200 O O . THR A 1 520 ? 98.186 9.031 -149.051 1.00 88.81 520 THR A O 1
ATOM 4203 N N . VAL A 1 521 ? 96.957 10.155 -147.561 1.00 87.44 521 VAL A N 1
ATOM 4204 C CA . VAL A 1 521 ? 96.793 11.356 -148.397 1.00 87.44 521 VAL A CA 1
ATOM 4205 C C . VAL A 1 521 ? 98.096 12.154 -148.468 1.00 87.44 521 VAL A C 1
ATOM 4207 O O . VAL A 1 521 ? 98.440 12.629 -149.546 1.00 87.44 521 VAL A O 1
ATOM 4210 N N . GLU A 1 522 ? 98.850 12.261 -147.374 1.00 89.69 522 GLU A N 1
ATOM 4211 C CA . GLU A 1 522 ? 100.180 12.882 -147.338 1.00 89.69 522 GLU A CA 1
ATOM 4212 C C . GLU A 1 522 ? 101.206 12.072 -148.154 1.00 89.69 522 GLU A C 1
ATOM 4214 O O . GLU A 1 522 ? 101.949 12.653 -148.945 1.00 89.69 522 GLU A O 1
ATOM 4219 N N . GLU A 1 523 ? 101.194 10.737 -148.067 1.00 88.06 523 GLU A N 1
ATOM 4220 C CA . GLU A 1 523 ? 102.010 9.849 -148.912 1.00 88.06 523 GLU A CA 1
ATOM 4221 C C . GLU A 1 523 ? 101.669 9.991 -150.405 1.00 88.06 523 GLU A C 1
ATOM 4223 O O . GLU A 1 523 ? 102.568 10.105 -151.243 1.00 88.06 523 GLU A O 1
ATOM 4228 N N . LEU A 1 524 ? 100.378 10.039 -150.756 1.00 86.50 524 LEU A N 1
ATOM 4229 C CA . LEU A 1 524 ? 99.928 10.259 -152.135 1.00 86.50 524 LEU A CA 1
ATOM 4230 C C . LEU A 1 524 ? 100.278 11.669 -152.635 1.00 86.50 524 LEU A C 1
ATOM 4232 O O . LEU A 1 524 ? 100.685 11.823 -153.785 1.00 86.50 524 LEU A O 1
ATOM 4236 N N . GLN A 1 525 ? 100.188 12.698 -151.788 1.00 85.88 525 GLN A N 1
ATOM 4237 C CA . GLN A 1 525 ? 100.644 14.051 -152.122 1.00 85.88 525 GLN A CA 1
ATOM 4238 C C . GLN A 1 525 ? 102.164 14.101 -152.328 1.00 85.88 525 GLN A C 1
ATOM 4240 O O . GLN A 1 525 ? 102.621 14.738 -153.276 1.00 85.88 525 GLN A O 1
ATOM 4245 N N . ALA A 1 526 ? 102.950 13.385 -151.519 1.00 84.00 526 ALA A N 1
ATOM 4246 C CA . ALA A 1 526 ? 104.393 13.258 -151.711 1.00 84.00 526 ALA A CA 1
ATOM 4247 C C . ALA A 1 526 ? 104.744 12.501 -153.009 1.00 84.00 526 ALA A C 1
ATOM 4249 O O . ALA A 1 526 ? 105.664 12.906 -153.724 1.00 84.00 526 ALA A O 1
ATOM 4250 N N . GLN A 1 527 ? 103.985 11.459 -153.378 1.00 84.50 527 GLN A N 1
ATOM 4251 C CA . GLN A 1 527 ? 104.110 10.811 -154.692 1.00 84.50 527 GLN A CA 1
ATOM 4252 C C . GLN A 1 527 ? 103.776 11.767 -155.844 1.00 84.50 527 GLN A C 1
ATOM 4254 O O . GLN A 1 527 ? 104.505 11.790 -156.835 1.00 84.50 527 GLN A O 1
ATOM 4259 N N . ILE A 1 528 ? 102.724 12.583 -155.721 1.00 83.44 528 ILE A N 1
ATOM 4260 C CA . ILE A 1 528 ? 102.363 13.588 -156.732 1.00 83.44 528 ILE A CA 1
ATOM 4261 C C . ILE A 1 528 ? 103.476 14.636 -156.869 1.00 83.44 528 ILE A C 1
ATOM 4263 O O . ILE A 1 528 ? 103.931 14.877 -157.982 1.0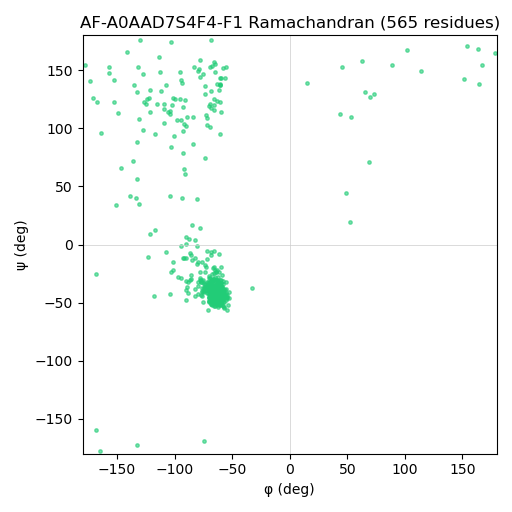0 83.44 528 ILE A O 1
ATOM 4267 N N . GLN A 1 529 ? 104.003 15.177 -155.768 1.00 81.81 529 GLN A N 1
ATOM 4268 C CA . GLN A 1 529 ? 105.127 16.124 -155.803 1.00 81.81 529 GLN A CA 1
ATOM 4269 C C . GLN A 1 529 ? 106.403 15.496 -156.397 1.00 81.81 529 GLN A C 1
ATOM 4271 O O . GLN A 1 529 ? 107.144 16.156 -157.126 1.00 81.81 529 GLN A O 1
ATOM 4276 N N . SER A 1 530 ? 106.652 14.205 -156.148 1.00 81.25 530 SER A N 1
ATOM 4277 C CA . SER A 1 530 ? 107.746 13.459 -156.785 1.00 81.25 530 SER A CA 1
ATOM 4278 C C . SER A 1 530 ? 107.539 13.323 -158.300 1.00 81.25 530 SER A C 1
ATOM 4280 O O . SER A 1 530 ? 108.451 13.613 -159.079 1.00 81.25 530 SER A O 1
ATOM 4282 N N . MET A 1 531 ? 106.322 12.975 -158.732 1.00 73.19 531 MET A N 1
ATOM 4283 C CA . MET A 1 531 ? 105.931 12.933 -160.145 1.00 73.19 531 MET A CA 1
ATOM 4284 C C . MET A 1 531 ? 106.087 14.308 -160.809 1.00 73.19 531 MET A C 1
ATOM 4286 O O . MET A 1 531 ? 106.676 14.392 -161.885 1.00 73.19 531 MET A O 1
ATOM 4290 N N . GLU A 1 532 ? 105.657 15.393 -160.163 1.00 76.44 532 GLU A N 1
ATOM 4291 C CA . GLU A 1 532 ? 105.830 16.773 -160.642 1.00 76.44 532 GLU A CA 1
ATOM 4292 C C . GLU A 1 532 ? 107.311 17.181 -160.738 1.00 76.44 532 GLU A C 1
ATOM 4294 O O . GLU A 1 532 ? 107.716 17.823 -161.711 1.00 76.44 532 GLU A O 1
ATOM 4299 N N . GLY A 1 533 ? 108.154 16.719 -159.810 1.00 73.00 533 GLY A N 1
ATOM 4300 C CA . GLY A 1 533 ? 109.610 16.848 -159.907 1.00 73.00 533 GLY A CA 1
ATOM 4301 C C . GLY A 1 533 ? 110.188 16.195 -161.170 1.00 73.00 533 GLY A C 1
ATOM 4302 O O . GLY A 1 533 ? 111.054 16.779 -161.824 1.00 73.00 533 GLY A O 1
ATOM 4303 N N . THR A 1 534 ? 109.679 15.021 -161.567 1.00 72.75 534 THR A N 1
ATOM 4304 C CA . THR A 1 534 ? 110.077 14.368 -162.832 1.00 72.75 534 THR A CA 1
ATOM 4305 C C . THR A 1 534 ? 109.427 14.993 -164.069 1.00 72.75 534 THR A C 1
ATOM 4307 O O . THR A 1 534 ? 110.063 15.069 -165.119 1.00 72.75 534 THR A O 1
ATOM 4310 N N . LYS A 1 535 ? 108.202 15.520 -163.961 1.00 73.62 535 LYS A N 1
ATOM 4311 C CA . LYS A 1 535 ? 107.503 16.243 -165.035 1.00 73.62 535 LYS A CA 1
ATOM 4312 C C . LYS A 1 535 ? 108.347 17.417 -165.541 1.00 73.62 535 LYS A C 1
ATOM 4314 O O . LYS A 1 535 ? 108.564 17.533 -166.743 1.00 73.62 535 LYS A O 1
ATOM 4319 N N . GLY A 1 536 ? 108.946 18.186 -164.629 1.00 70.06 536 GLY A N 1
ATOM 4320 C CA . GLY A 1 536 ? 109.880 19.265 -164.967 1.00 70.06 536 GLY A CA 1
ATOM 4321 C C . GLY A 1 536 ? 111.206 18.816 -165.610 1.00 70.06 536 GLY A C 1
ATOM 4322 O O . GLY A 1 536 ? 112.006 19.672 -165.990 1.00 70.06 536 GLY A O 1
ATOM 4323 N N . TRP A 1 537 ? 111.489 17.514 -165.726 1.00 69.19 537 TRP A N 1
ATOM 4324 C CA . TRP A 1 537 ? 112.562 16.972 -166.575 1.00 69.19 537 TRP A CA 1
ATOM 4325 C C . TRP A 1 537 ? 112.036 16.670 -167.986 1.00 69.19 537 TRP A C 1
ATOM 4327 O O . TRP A 1 537 ? 112.616 17.146 -168.961 1.00 69.19 537 TRP A O 1
ATOM 4337 N N . PHE A 1 538 ? 110.886 15.991 -168.094 1.00 67.25 538 PHE A N 1
ATOM 4338 C CA . PHE A 1 538 ? 110.221 15.726 -169.376 1.00 67.25 538 PHE A CA 1
ATOM 4339 C C . PHE A 1 538 ? 109.873 17.013 -170.144 1.00 67.25 538 PHE A C 1
ATOM 4341 O O . PHE A 1 538 ? 110.149 17.098 -171.336 1.00 67.25 538 PHE A O 1
ATOM 4348 N N . GLU A 1 539 ? 109.333 18.036 -169.474 1.00 72.62 539 GLU A N 1
ATOM 4349 C CA . GLU A 1 539 ? 108.952 19.313 -170.106 1.00 72.62 539 GLU A CA 1
ATOM 4350 C C . GLU A 1 539 ? 110.160 20.094 -170.655 1.00 72.62 539 GLU A C 1
ATOM 4352 O O . GLU A 1 539 ? 110.037 20.776 -171.671 1.00 72.62 539 GLU A O 1
ATOM 4357 N N . ARG A 1 540 ? 111.349 19.961 -170.045 1.00 73.19 540 ARG A N 1
ATOM 4358 C CA . ARG A 1 540 ? 112.586 20.556 -170.585 1.00 73.19 540 ARG A CA 1
ATOM 4359 C C . ARG A 1 540 ? 113.129 19.772 -171.776 1.00 73.19 540 ARG A C 1
ATOM 4361 O O . ARG A 1 540 ? 113.448 20.388 -172.786 1.00 73.19 540 ARG A O 1
ATOM 4368 N N . GLY A 1 541 ? 113.153 18.440 -171.698 1.00 74.69 541 GLY A N 1
ATOM 4369 C CA . GLY A 1 541 ? 113.548 17.596 -172.833 1.00 74.69 541 GLY A CA 1
ATOM 4370 C C . GLY A 1 541 ? 112.629 17.757 -174.051 1.00 74.69 541 GLY A C 1
ATOM 4371 O O . GLY A 1 541 ? 113.100 17.706 -175.184 1.00 74.69 541 GLY A O 1
ATOM 4372 N N . LEU A 1 542 ? 111.334 18.013 -173.828 1.00 69.81 542 LEU A N 1
ATOM 4373 C CA . LEU A 1 542 ? 110.386 18.357 -174.889 1.00 69.81 542 LEU A CA 1
ATOM 4374 C C . LEU A 1 542 ? 110.733 19.715 -175.523 1.00 69.81 542 LEU A C 1
ATOM 4376 O O . LEU A 1 542 ? 110.876 19.803 -176.739 1.00 69.81 542 LEU A O 1
ATOM 4380 N N . LYS A 1 543 ? 110.957 20.750 -174.703 1.00 73.50 543 LYS A N 1
ATOM 4381 C CA . LYS A 1 543 ? 111.253 22.106 -175.188 1.00 73.50 543 LYS A CA 1
ATOM 4382 C C . LYS A 1 543 ? 112.593 22.219 -175.925 1.00 73.50 543 LYS A C 1
ATOM 4384 O O . LYS A 1 543 ? 112.690 22.939 -176.912 1.00 73.50 543 LYS A O 1
ATOM 4389 N N . GLU A 1 544 ? 113.619 21.483 -175.498 1.00 73.25 544 GLU A N 1
ATOM 4390 C CA . GLU A 1 544 ? 114.909 21.415 -176.208 1.00 73.25 544 GLU A CA 1
ATOM 4391 C C . GLU A 1 544 ? 114.771 20.749 -177.596 1.00 73.25 544 GLU A C 1
ATOM 4393 O O . GLU A 1 544 ? 115.478 21.120 -178.539 1.00 73.25 544 GLU A O 1
ATOM 4398 N N . ALA A 1 545 ? 113.820 19.820 -177.763 1.00 66.88 545 ALA A N 1
ATOM 4399 C CA . ALA A 1 545 ? 113.468 19.241 -179.063 1.00 66.88 545 ALA A CA 1
ATOM 4400 C C . ALA A 1 545 ? 112.632 20.198 -179.943 1.00 66.88 545 ALA A C 1
ATOM 4402 O O . ALA A 1 545 ? 112.780 20.200 -181.165 1.00 66.88 545 ALA A O 1
ATOM 4403 N N . GLU A 1 546 ? 111.792 21.046 -179.342 1.00 70.25 546 GLU A N 1
ATOM 4404 C CA . GLU A 1 546 ? 111.031 22.086 -180.052 1.00 70.25 546 GLU A CA 1
ATOM 4405 C C . GLU A 1 546 ? 111.951 23.217 -180.557 1.00 70.25 546 GLU A C 1
ATOM 4407 O O . GLU A 1 546 ? 111.934 23.547 -181.745 1.00 70.25 546 GLU A O 1
ATOM 4412 N N . GLU A 1 547 ? 112.830 23.751 -179.699 1.00 69.75 547 GLU A N 1
ATOM 4413 C CA . GLU A 1 547 ? 113.768 24.832 -180.056 1.00 69.75 547 GLU A CA 1
ATOM 4414 C C . GLU A 1 547 ? 114.808 24.401 -181.109 1.00 69.75 547 GLU A C 1
ATOM 4416 O O . GLU A 1 547 ? 115.272 25.227 -181.900 1.00 69.75 547 GLU A O 1
ATOM 4421 N N . THR A 1 548 ? 115.169 23.113 -181.173 1.00 67.94 548 THR A N 1
ATOM 4422 C CA . THR A 1 548 ? 116.054 22.592 -182.232 1.00 67.94 548 THR A CA 1
ATOM 4423 C C . THR A 1 548 ? 115.339 22.409 -183.572 1.00 67.94 548 THR A C 1
ATOM 4425 O O . THR A 1 548 ? 115.967 22.616 -184.612 1.00 67.94 548 THR A O 1
ATOM 4428 N N . ALA A 1 549 ? 114.037 22.106 -183.576 1.00 63.41 549 ALA A N 1
ATOM 4429 C CA . ALA A 1 549 ? 113.238 22.069 -184.800 1.00 63.41 549 ALA A CA 1
ATOM 4430 C C . ALA A 1 549 ? 113.030 23.479 -185.383 1.00 63.41 549 ALA A C 1
ATOM 4432 O O . ALA A 1 549 ? 113.302 23.702 -186.566 1.00 63.41 549 ALA A O 1
ATOM 4433 N N . GLU A 1 550 ? 112.626 24.450 -184.556 1.00 64.38 550 GLU A N 1
ATOM 4434 C CA . GLU A 1 550 ? 112.330 25.826 -184.990 1.00 64.38 550 GLU A CA 1
ATOM 4435 C C . GLU A 1 550 ? 113.552 26.511 -185.630 1.00 64.38 550 GLU A C 1
ATOM 4437 O O . GLU A 1 550 ? 113.444 27.176 -186.662 1.00 64.38 550 GLU A O 1
ATOM 4442 N N . LYS A 1 551 ? 114.751 26.238 -185.100 1.00 60.88 551 LYS A N 1
ATOM 4443 C CA . LYS A 1 551 ? 116.026 26.756 -185.622 1.00 60.88 551 LYS A CA 1
ATOM 4444 C C . LYS A 1 551 ? 116.369 26.281 -187.040 1.00 60.88 551 LYS A C 1
ATOM 4446 O O . LYS A 1 551 ? 117.139 26.949 -187.721 1.00 60.88 551 LYS A O 1
ATOM 4451 N N . SER A 1 552 ? 115.799 25.158 -187.487 1.00 57.31 552 SER A N 1
ATOM 4452 C CA . SER A 1 552 ? 115.991 24.611 -188.841 1.00 57.31 552 SER A CA 1
ATOM 4453 C C . SER A 1 552 ? 114.948 25.086 -189.864 1.00 57.31 552 SER A C 1
ATOM 4455 O O . SER A 1 552 ? 115.139 24.910 -191.065 1.00 57.31 552 SER A O 1
ATOM 4457 N N . ALA A 1 553 ? 113.861 25.724 -189.416 1.00 60.22 553 ALA A N 1
ATOM 4458 C CA . ALA A 1 553 ? 112.776 26.185 -190.287 1.00 60.22 553 ALA A CA 1
ATOM 4459 C C . ALA A 1 553 ? 113.023 27.572 -190.922 1.00 60.22 553 ALA A C 1
ATOM 4461 O O . ALA A 1 553 ? 112.310 27.962 -191.844 1.00 60.22 553 ALA A O 1
ATOM 4462 N N . LEU A 1 554 ? 114.016 28.324 -190.433 1.00 55.50 554 LEU A N 1
ATOM 4463 C CA . LEU A 1 554 ? 114.225 29.745 -190.753 1.00 55.50 554 LEU A CA 1
ATOM 4464 C C . LEU A 1 554 ? 115.208 30.034 -191.908 1.00 55.50 554 LEU A C 1
ATOM 4466 O O . LEU A 1 554 ? 115.398 31.198 -192.253 1.00 55.50 554 LEU A O 1
ATOM 4470 N N . GLU A 1 555 ? 115.831 29.025 -192.527 1.00 52.38 555 GLU A N 1
ATOM 4471 C CA . GLU A 1 555 ? 116.925 29.249 -193.495 1.00 52.38 555 GLU A CA 1
ATOM 4472 C C . GLU A 1 555 ? 116.497 29.485 -194.964 1.00 52.38 555 GLU A C 1
ATOM 4474 O O . GLU A 1 555 ? 117.355 29.807 -195.788 1.00 52.38 555 GLU A O 1
ATOM 4479 N N . HIS A 1 556 ? 115.218 29.332 -195.345 1.00 50.44 556 HIS A N 1
ATOM 4480 C CA . HIS A 1 556 ? 114.794 29.305 -196.765 1.00 50.44 556 HIS A CA 1
ATOM 4481 C C . HIS A 1 556 ? 113.528 30.135 -197.103 1.00 50.44 556 HIS A C 1
ATOM 4483 O O . HIS A 1 556 ? 112.489 29.559 -197.404 1.00 50.44 556 HIS A O 1
ATOM 4489 N N . GLN A 1 557 ? 113.630 31.476 -197.102 1.00 39.62 557 GLN A N 1
ATOM 4490 C CA . GLN A 1 557 ? 113.022 32.451 -198.057 1.00 39.62 557 GLN A CA 1
ATOM 4491 C C . GLN A 1 557 ? 113.125 33.898 -197.498 1.00 39.62 557 GLN A C 1
ATOM 4493 O O . GLN A 1 557 ? 113.107 34.082 -196.288 1.00 39.62 557 GLN A O 1
ATOM 4498 N N . GLU A 1 558 ? 113.145 34.994 -198.272 1.00 41.78 558 GLU A N 1
ATOM 4499 C CA . GLU A 1 558 ? 113.657 35.250 -199.635 1.00 41.78 558 GLU A CA 1
ATOM 4500 C C . GLU A 1 558 ? 113.687 36.776 -199.902 1.00 41.78 558 GLU A C 1
ATOM 4502 O O . GLU A 1 558 ? 112.641 37.413 -199.830 1.00 41.78 558 GLU A O 1
ATOM 4507 N N . GLN A 1 559 ? 114.853 37.353 -200.236 1.00 38.91 559 GLN A N 1
ATOM 4508 C CA . GLN A 1 559 ? 115.086 38.500 -201.153 1.00 38.91 559 GLN A CA 1
ATOM 4509 C C . GLN A 1 559 ? 116.607 38.838 -201.200 1.00 38.91 559 GLN A C 1
ATOM 4511 O O . GLN A 1 559 ? 117.366 38.266 -200.413 1.00 38.91 559 GLN A O 1
ATOM 4516 N N . PRO A 1 560 ? 117.120 39.623 -202.180 1.00 62.25 560 PRO A N 1
ATOM 4517 C CA . PRO A 1 560 ? 118.383 39.236 -202.821 1.00 62.25 560 PRO A CA 1
ATOM 4518 C C . PRO A 1 560 ? 119.616 40.129 -202.573 1.00 62.25 560 PRO A C 1
ATOM 4520 O O . PRO A 1 560 ? 119.533 41.350 -202.566 1.00 62.25 560 PRO A O 1
ATOM 4523 N N . ASN A 1 561 ? 120.778 39.461 -202.577 1.00 46.94 561 ASN A N 1
ATOM 4524 C CA . ASN A 1 561 ? 122.085 39.906 -203.095 1.00 46.94 561 ASN A CA 1
ATOM 4525 C C . ASN A 1 561 ? 122.661 41.267 -202.613 1.00 46.94 561 ASN A C 1
ATOM 4527 O O . ASN A 1 561 ? 122.282 42.311 -203.131 1.00 46.94 561 ASN A O 1
ATOM 4531 N N . ILE A 1 562 ? 123.732 41.201 -201.794 1.00 48.75 562 ILE A N 1
ATOM 4532 C CA . ILE A 1 562 ? 124.641 42.302 -201.369 1.00 48.75 562 ILE A CA 1
ATOM 4533 C C . ILE A 1 562 ? 124.010 43.286 -200.349 1.00 48.75 562 ILE A C 1
ATOM 4535 O O . ILE A 1 562 ? 122.965 43.858 -200.612 1.00 48.75 562 ILE A O 1
ATOM 4539 N N . ASN A 1 563 ? 124.613 43.637 -199.200 1.00 47.22 563 ASN A N 1
ATOM 4540 C CA . ASN A 1 563 ? 125.784 43.147 -198.439 1.00 47.22 563 ASN A CA 1
ATOM 4541 C C . ASN A 1 563 ? 125.827 43.909 -197.087 1.00 47.22 563 ASN A C 1
ATOM 4543 O O . ASN A 1 563 ? 125.614 45.119 -197.115 1.00 47.22 563 ASN A O 1
ATOM 4547 N N . LEU A 1 564 ? 126.165 43.270 -195.951 1.00 36.50 564 LEU A N 1
ATOM 4548 C CA . LEU A 1 564 ? 126.763 43.963 -194.789 1.00 36.50 564 LEU A CA 1
ATOM 4549 C C . LEU A 1 564 ? 127.429 43.009 -193.761 1.00 36.50 564 LEU A C 1
ATOM 4551 O O . LEU A 1 564 ? 126.785 42.492 -192.860 1.00 36.50 564 LEU A O 1
ATOM 4555 N N . ASN A 1 565 ? 128.748 42.844 -193.906 1.00 32.81 565 ASN A N 1
ATOM 4556 C CA . ASN A 1 565 ? 129.778 42.643 -192.868 1.00 32.81 565 ASN A CA 1
ATOM 4557 C C . ASN A 1 565 ? 129.579 41.683 -191.662 1.00 32.81 565 ASN A C 1
ATOM 4559 O O . ASN A 1 565 ? 128.988 42.054 -190.657 1.00 32.81 565 ASN A O 1
ATOM 4563 N N . LEU A 1 566 ? 130.388 40.610 -191.704 1.00 38.69 566 LEU A N 1
ATOM 4564 C CA . LEU A 1 566 ? 131.442 40.237 -190.727 1.00 38.69 566 LEU A CA 1
ATOM 4565 C C . LEU A 1 566 ? 131.111 39.849 -189.265 1.00 38.69 566 LEU A C 1
ATOM 4567 O O . LEU A 1 566 ? 130.619 40.662 -188.493 1.00 38.69 566 LEU A O 1
ATOM 4571 N N . MET A 1 567 ? 131.719 38.704 -188.899 1.00 42.69 567 MET A N 1
ATOM 4572 C CA . MET A 1 567 ? 132.052 38.169 -187.559 1.00 42.69 567 MET A CA 1
ATOM 4573 C C . MET A 1 567 ? 130.909 37.578 -186.729 1.00 42.69 567 MET A C 1
ATOM 4575 O O . MET A 1 567 ? 130.132 38.342 -186.126 1.00 42.69 567 MET A O 1
#

Foldseek 3Di:
DDDDDDAPFKDKDWDWDDDPQTAIEIEIEGDDDDPPPPRVVSVVVVVVVSCVVPCVPHVHYDYHYDPPDDPPDVVNCDDDDDPCPPDDPPDDPDDDPPDDDDDDWDWDWDDDPCLVVQLVVQVVVVVVPPPDDDDPDPVVVVVVVVVSSVVSCCVRTNIDTDDDDDDDDQLNDVVLVVLVVQLVVLVVVCVVPVDPVSVVSNVVSVVVSVVSSVVSVVVVVVVVVVVVVVPPVVPVVVPVPPPDDDDDDYDDDDYDDDDDDPPDDPCVVVVVVVVVVVVVVVVVVVVVVVVVVVVVVVVVVVVVVVVVVVVVVVVVVVVVVVVVVVVVVVVVVVVVVVVVVVVVVVVVVVVVVVVVVVVVVVVVVVVVVVVVVVVVVVVVVVVVVVVVVVVVVVVVVVVVVVVVVVVVVVVVVVVVVVVVVVVVVVVVVVVVVVVVVVVVVVVVVVVVVVVVVVVVVVVVVVVVVVVVVVVVVVVVVVVVVVVVVVVVVVVVVVVVVVVVVVVVVVVVVVVVVVVVVVVVVVVVVVVVVVVVVVVVVVVVVVVVVVVVVVVVVPDDDDDDDDDDDDD

InterPro domains:
  IPR026204 GRIP1-associated protein 1 [PTHR18978] (356-559)
  IPR036691 Endonuclease/exonuclease/phosphatase superfamily [G3DSA:3.60.10.10] (1-80)
  IPR036691 Endonuclease/exonuclease/phosphatase superfamily [SSF56219] (13-73)

Organism: NCBI:txid143900

Secondary structure (DSSP, 8-state):
-PPPP--SS-EEEEEEE-SSS-EEEEEEE----S-HHHHHHHHHHHHHHHHHHHGGG-S-EEEEEE----TT-GGG------------S---------S---PPPEEE----TTHHHHHHHHHHHHHHT--SPPPS-HHHHHHHHHHHHHHHHHHHS--EEEPPPPP--TT--HHHHHHHHHHHHHHHHHHHH--HHHHHHHHHHHHHHHHHHHHHHHHHHHHHHHHHHHHHHHHHHHHTTSS---------------------SSSHHHHHHHHHHHHHHHHHHHHHHHHHHHHHHHHHHHHHHHHHHHHHHHHHHHHHHHHHHHHHHHHHHHHHHHHHHHHHHHHHHHHHHHHHHHHHHHHHHHHHHHHHHHHHHHHHHHHHHHHHHHHHHHHHHHHHHHHHHHHHHHHHHHHHHHHHHHHHHHHHHHHHHHHHHHHHHHHHHHHHHHHHHHHHHHHHHHHHHHHHHHHHHHHHHHHHHHHHHHHHHHHHHHHHHHHHHHHHHHHHHHHHHHHHHHHHHHHHHHHHHHHHHHHHHHHHHHHHHHHHHHTTSSS------------

pLDDT: mean 77.4, std 20.5, range [26.75, 98.44]

Solvent-accessible surface area (backbone atoms only — not comparable to full-atom values): 33346 Å² total; per-residue (Å²): 121,62,92,66,86,88,57,96,57,42,50,70,50,50,45,76,45,70,84,93,75,52,37,34,39,35,44,37,43,36,80,89,66,91,66,65,81,68,53,57,61,54,31,58,54,53,50,50,51,53,48,66,64,47,55,86,76,44,100,42,73,46,82,45,68,56,72,83,75,76,85,91,46,74,96,67,70,73,80,88,75,86,92,68,79,81,78,67,101,80,76,85,85,73,86,79,77,80,95,69,90,79,75,84,82,48,73,44,59,69,84,52,96,62,43,62,61,53,47,51,56,51,52,59,52,57,60,74,69,62,88,67,84,80,75,93,48,70,62,64,52,47,51,53,51,51,52,53,53,48,53,51,38,50,74,74,34,46,78,38,82,47,82,78,81,76,79,78,56,85,61,57,41,71,67,44,51,50,34,52,48,51,25,55,48,25,51,56,45,21,78,70,69,71,40,69,69,34,48,48,49,26,51,54,31,44,54,53,34,51,54,51,41,53,52,44,51,52,54,53,66,52,54,77,59,54,72,62,65,75,58,61,70,70,59,63,73,62,66,84,74,79,83,77,89,88,84,91,89,91,88,92,89,92,91,90,90,88,86,88,87,88,87,82,74,84,56,56,79,62,48,50,61,51,53,53,53,50,52,50,54,50,50,53,52,52,50,52,53,51,49,50,52,52,51,52,52,46,53,53,48,57,51,46,53,54,48,52,51,52,51,52,50,51,51,51,54,50,52,55,50,52,51,53,48,54,50,51,52,52,52,50,50,54,51,49,54,50,52,50,52,52,52,48,52,50,48,54,49,53,54,46,54,51,50,52,49,54,50,51,51,55,48,52,52,51,52,52,49,55,54,50,54,51,50,52,52,51,52,50,51,51,53,53,51,52,49,55,49,52,52,52,53,50,50,54,50,52,52,52,50,49,51,51,53,49,51,51,53,51,52,50,54,52,51,51,52,50,52,51,53,48,54,51,51,55,50,52,51,50,52,52,52,52,50,47,57,52,49,56,52,54,48,50,55,51,55,48,52,52,49,52,55,49,50,54,54,50,49,56,52,48,56,50,49,52,53,49,52,51,49,52,53,48,51,53,51,51,48,53,48,51,62,47,50,57,46,52,54,50,51,54,51,52,48,52,51,50,52,51,53,46,53,55,50,54,50,53,49,52,48,52,51,49,52,52,50,49,51,54,50,52,52,50,48,51,51,51,54,51,50,51,60,52,44,66,49,54,58,48,60,50,49,58,54,49,57,57,50,58,69,69,71,72,83,83,83,90,85,82,84,88,87,84,83,86,133

Sequence (567 aa):
MLNCPTFSSFEAQLVKVGSADPLLVIIIYRPTDSRVFKETKNFISQFSTFLTEIIPSHDRVLILGDFNIHVDNPIRAFEKPMLTVTMMPCFLIHPCPPTNSQRPVRLSRSINAQTPTKFSSAFTAAKNTAGEKPSSDPEELTIMFNSTCQSILDTIAPLTLKKPKPAATHWLNDTTRAQRRVWRQAERRWKKDWLQISLEMLRDSQQTYQKVLEQSAQLEQCKAKLEVSASEERHLLAVMKLQEEHHMDSLGVLGIMGGELEKEKASHGDEMRRVESHNLALKEQVRALTQMREDEQRQCLDMQESQDQATDEYARALGDAQTRLAQKEAELRKAAENHASEAEQLRCRVEQESRDTHQVEANALRVQLAQLEKSVEQEKAQNQELQTEQEKLLAQRDDVSSQLQEVNRANSRLLEQLTERGQEKDKLQQELEATRKTADKRKAMLDELAIDVAQEKSRHKEELSDAWLQHEKEVLGVRARYEKELRGLHEDKNRTEEEIRSQLRDEKARTRELESLQQTVEELQAQIQSMEGTKGWFERGLKEAEETAEKSALEHQEQPNINLNLM

Radius of gyration: 108.46 Å; Cα contacts (8 Å, |Δi|>4): 165; chains: 1; bounding box: 239×92×368 Å